Protein AF-0000000087416209 (afdb_homodimer)

Sequence (702 aa):
MPIYSATTLQQFATQLFQAAGVPNVEAEIVAASLVEANLRGHDSHGVMRIRDYVRQLRIGELVPGVELAVRTETAAMLAADAQFGFGQVQARRLIARLMDKAGSLGIASGTLMRCGHIGRLGEWVELAAEAGFAALVAVNDNASLRVVAPPGGTEPQISTNPLAIGVPTSDGPLVLDISTSAVANGKIRLALAEGVPCPDGWLLDGAGEPTNDPQVRRADPPGTIQPLGGTQAGYKGFGLGLMLDILVGGLSGGFCPPQEDVDSCNNVLAIVWQPQQFAGTEHFLAQADQLIASTRNSRRKANVERIRLPGDRGREVRAQRLRDGIPFDDGNWQRLVKTATELNVPLPTTSMPIYSATTLQQFATQLFQAAGVPNVEAEIVAASLVEANLRGHDSHGVMRIRDYVRQLRIGELVPGVELAVRTETAAMLAADAQFGFGQVQARRLIARLMDKAGSLGIASGTLMRCGHIGRLGEWVELAAEAGFAALVAVNDNASLRVVAPPGGTEPQISTNPLAIGVPTSDGPLVLDISTSAVANGKIRLALAEGVPCPDGWLLDGAGEPTNDPQVRRADPPGTIQPLGGTQAGYKGFGLGLMLDILVGGLSGGFCPPQEDVDSCNNVLAIVWQPQQFAGTEHFLAQADQLIASTRNSRRKANVERIRLPGDRGREVRAQRLRDGIPFDDGNWQRLVKTATELNVPLPTTS

pLDDT: mean 96.43, std 4.37, range [53.56, 98.94]

Foldseek 3Di:
DFFAALVLQLVLQLVLCVLLPADNVVSNQQSNQQSLCLLLPNNLLHSLCSLVQSVCSVVVQEDHPDAWAWDDDDLAETFTEQVNYALCVHLQVRLVSNLVSCVVVFKHKYKYDNYADNGFPQVSQQVQQQVLKKKKKKKFFLQPDFFEAAQVDLAGFGAQTKMKIWHHAPVGIFIDIGTLFPDHPSVLVVCVVVQHFADWQFKAASVRHTDRGSCQCVDVVRIHTQGVVGNHPSNRSVVVRVVSQCCQCVVRVGHGPPDPPDRGRMMMMMMMGNCCVPPHSVVRNVVVVVVVVCQFPDDDDPPDPTDDGHSRSSVVSSVVCNVPGRDDDPVSVVSVVVSCVVSVHDDGDRD/DFFAALVLQLVLQLVLCVLLVADNVVSNQQSNQQSLCLLLPNNLQHSLCSLVQSVCSVVVQEDHPDAWAWDDDDLAETFTEQVNYELCVHLQVRLVSNLVSCVVVFKHKYKYDNYADNGFPQVSQQVQQQVLKKKKKKKAFLQPDFFEAAQVDLAGFGAQTKMKIWHHAPVGIFIDIGTLFPDHPSVLVVCVVVQHFADWQFKAASVRHTDRGSCQCVDVVRIHTQGVVGNHPSNRSVVVRVVSQCCQCVVRVGHGPPDPPDRGRMMMMMMMGNCCVPPHSVVRNVVVVVVVVCQFPDDDDPPDPTDDGHSRSSVVSSVVCNVPGRDDDPVSVVSVVVSCVVSVHDDGDRD

Radius of gyration: 25.44 Å; Cα contacts (8 Å, |Δi|>4): 1773; chains: 2; bounding box: 52×81×64 Å

Nearest PDB structures (foldseek):
  3uoe-assembly1_A  TM=9.152E-01  e=2.684E-31  Sinorhizobium meliloti 1021
  1z2i-assembly1_B  TM=9.059E-01  e=1.343E-30  Agrobacterium tumefaciens
  1wtj-assembly1_A  TM=8.878E-01  e=3.805E-29  Pseudomonas syringae pv. tomato
  4fju-assembly1_B  TM=8.865E-01  e=4.530E-28  Escherichia coli str. K-12 substr. DH10B
  3uoe-assembly1_B  TM=8.990E-01  e=8.951E-28  Sinorhizobium meliloti 1021

Structure (mmCIF, N/CA/C/O backbone):
data_AF-0000000087416209-model_v1
#
loop_
_entity.id
_entity.type
_entity.pdbx_description
1 polymer 'Putative oxidoreductase YbiC'
#
loop_
_atom_site.group_PDB
_atom_site.id
_atom_site.type_symbol
_atom_site.label_atom_id
_atom_site.label_alt_id
_atom_site.label_comp_id
_atom_site.label_asym_id
_atom_site.label_entity_id
_atom_site.label_seq_id
_at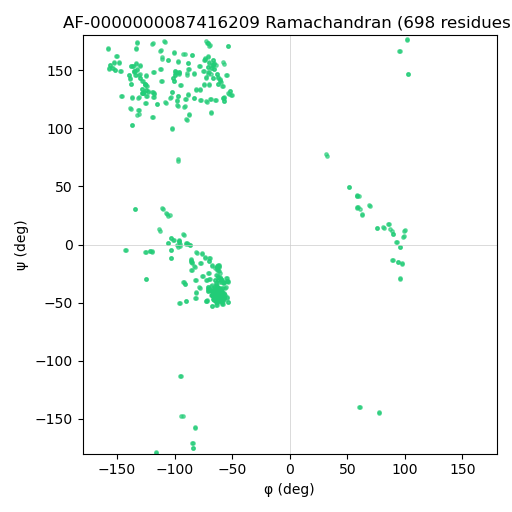om_site.pdbx_PDB_ins_code
_atom_site.Cartn_x
_atom_site.Cartn_y
_atom_site.Cartn_z
_atom_site.occupancy
_atom_site.B_iso_or_equiv
_atom_site.auth_seq_id
_atom_site.auth_comp_id
_atom_site.auth_asym_id
_atom_site.auth_atom_id
_atom_site.pdbx_PDB_model_num
ATOM 1 N N . MET A 1 1 ? 16.172 29.047 20.688 1 78.44 1 MET A N 1
ATOM 2 C CA . MET A 1 1 ? 14.977 28.344 20.234 1 78.44 1 MET A CA 1
ATOM 3 C C . MET A 1 1 ? 13.953 28.219 21.359 1 78.44 1 MET A C 1
ATOM 5 O O . MET A 1 1 ? 14.242 27.625 22.406 1 78.44 1 MET A O 1
ATOM 9 N N . PRO A 1 2 ? 12.852 28.938 21.203 1 88.44 2 PRO A N 1
ATOM 10 C CA . PRO A 1 2 ? 11.875 28.812 22.281 1 88.44 2 PRO A CA 1
ATOM 11 C C . PRO A 1 2 ? 11.32 27.406 22.438 1 88.44 2 PRO A C 1
ATOM 13 O O . PRO A 1 2 ? 11.281 26.641 21.453 1 88.44 2 PRO A O 1
ATOM 16 N N . ILE A 1 3 ? 11.039 27.078 23.641 1 94.5 3 ILE A N 1
ATOM 17 C CA . ILE A 1 3 ? 10.492 25.781 23.984 1 94.5 3 ILE A CA 1
ATOM 18 C C . ILE A 1 3 ? 9.164 25.953 24.719 1 94.5 3 ILE A C 1
ATOM 20 O O . ILE A 1 3 ? 9.062 26.766 25.641 1 94.5 3 ILE A O 1
ATOM 24 N N . TYR A 1 4 ? 8.18 25.25 24.328 1 95.19 4 TYR A N 1
ATOM 25 C CA . TYR A 1 4 ? 6.855 25.375 24.922 1 95.19 4 TYR A CA 1
ATOM 26 C C . TYR A 1 4 ? 6.297 24 25.297 1 95.19 4 TYR A C 1
ATOM 28 O O . TYR A 1 4 ? 6.555 23.016 24.609 1 95.19 4 TYR A O 1
ATOM 36 N N . SER A 1 5 ? 5.547 24 26.375 1 96.44 5 SER A N 1
ATOM 37 C CA . SER A 1 5 ? 4.828 22.781 26.703 1 96.44 5 SER A CA 1
ATOM 38 C C . SER A 1 5 ? 3.697 22.516 25.703 1 96.44 5 SER A C 1
ATOM 40 O O . SER A 1 5 ? 3.197 23.453 25.078 1 96.44 5 SER A O 1
ATOM 42 N N . ALA A 1 6 ? 3.326 21.25 25.609 1 97.44 6 ALA A N 1
ATOM 43 C CA . ALA A 1 6 ? 2.219 20.891 24.734 1 97.44 6 ALA A CA 1
ATOM 44 C C . ALA A 1 6 ? 0.937 21.609 25.125 1 97.44 6 ALA A C 1
ATOM 46 O O . ALA A 1 6 ? 0.19 22.078 24.266 1 97.44 6 ALA A O 1
ATOM 47 N N . THR A 1 7 ? 0.674 21.719 26.391 1 97.31 7 THR A N 1
ATOM 48 C CA . THR A 1 7 ? -0.539 22.344 26.906 1 97.31 7 THR A CA 1
ATOM 49 C C . THR A 1 7 ? -0.569 23.828 26.547 1 97.31 7 THR A C 1
ATOM 51 O O . THR A 1 7 ? -1.586 24.328 26.062 1 97.31 7 THR A O 1
ATOM 54 N N . THR A 1 8 ? 0.567 24.5 26.75 1 96.69 8 THR A N 1
ATOM 55 C CA . THR A 1 8 ? 0.672 25.922 26.422 1 96.69 8 THR A CA 1
ATOM 56 C C . THR A 1 8 ? 0.462 26.156 24.922 1 96.69 8 THR A C 1
ATOM 58 O O . THR A 1 8 ? -0.263 27.078 24.531 1 96.69 8 THR A O 1
ATOM 61 N N . LEU A 1 9 ? 1.07 25.344 24.172 1 96.62 9 LEU A N 1
ATOM 62 C CA . LEU A 1 9 ? 0.984 25.484 22.719 1 96.62 9 LEU A CA 1
ATOM 63 C C . LEU A 1 9 ? -0.437 25.219 22.234 1 96.62 9 LEU A C 1
ATOM 65 O O . LEU A 1 9 ? -0.917 25.891 21.328 1 96.62 9 LEU A O 1
ATOM 69 N N . GLN A 1 10 ? -1.067 24.203 22.766 1 98 10 GLN A N 1
ATOM 70 C CA . GLN A 1 10 ? -2.434 23.875 22.375 1 98 10 GLN A CA 1
ATOM 71 C C . GLN A 1 10 ? -3.387 25.031 22.703 1 98 10 GLN A C 1
ATOM 73 O O . GLN A 1 10 ? -4.27 25.359 21.906 1 98 10 GLN A O 1
ATOM 78 N N . GLN A 1 11 ? -3.221 25.625 23.875 1 97.69 11 GLN A N 1
ATOM 79 C CA . GLN A 1 11 ? -4.039 26.781 24.266 1 97.69 11 GLN A CA 1
ATOM 80 C C . GLN A 1 11 ? -3.816 27.953 23.328 1 97.69 11 GLN A C 1
ATOM 82 O O . GLN A 1 11 ? -4.773 28.594 22.891 1 97.69 11 GLN A O 1
ATOM 87 N N . PHE A 1 12 ? -2.553 28.188 23.125 1 97.56 12 PHE A N 1
ATOM 88 C CA . PHE A 1 12 ? -2.186 29.297 22.234 1 97.56 12 PHE A CA 1
ATOM 89 C C . PHE A 1 12 ? -2.781 29.094 20.844 1 97.56 12 PHE A C 1
ATOM 91 O O . PHE A 1 12 ? -3.414 29.984 20.297 1 97.56 12 PHE A O 1
ATOM 98 N N . ALA A 1 13 ? -2.627 27.875 20.266 1 98.25 13 ALA A N 1
ATOM 99 C CA . ALA A 1 13 ? -3.162 27.547 18.953 1 98.25 13 ALA A CA 1
ATOM 100 C C . ALA A 1 13 ? -4.684 27.656 18.938 1 98.25 13 ALA A C 1
ATOM 102 O O . ALA A 1 13 ? -5.262 28.172 17.969 1 98.25 13 ALA A O 1
ATOM 103 N N . THR A 1 14 ? -5.352 27.172 19.969 1 98.62 14 THR A N 1
ATOM 104 C CA . THR A 1 14 ? -6.801 27.266 20.078 1 98.62 14 THR A CA 1
ATOM 105 C C . THR A 1 14 ? -7.254 28.719 20.031 1 98.62 14 THR A C 1
ATOM 107 O O . THR A 1 14 ? -8.188 29.062 19.297 1 98.62 14 THR A O 1
ATOM 110 N N . GLN A 1 15 ? -6.566 29.578 20.75 1 98.38 15 GLN A N 1
ATOM 111 C CA . GLN A 1 15 ? -6.898 31 20.797 1 98.38 15 GLN A CA 1
ATOM 112 C C . GLN A 1 15 ? -6.723 31.641 19.422 1 98.38 15 GLN A C 1
ATOM 114 O O . GLN A 1 15 ? -7.523 32.5 19.031 1 98.38 15 GLN A O 1
ATOM 119 N N . LEU A 1 16 ? -5.68 31.297 18.766 1 98.44 16 LEU A N 1
ATOM 120 C CA . LEU A 1 16 ? -5.453 31.844 17.438 1 98.44 16 LEU A CA 1
ATOM 121 C C . LEU A 1 16 ? -6.613 31.5 16.5 1 98.44 16 LEU A C 1
ATOM 123 O O . LEU A 1 16 ? -7.121 32.375 15.797 1 98.44 16 LEU A O 1
ATOM 127 N N . PHE A 1 17 ? -7.035 30.234 16.547 1 98.69 17 PHE A N 1
ATOM 128 C CA . PHE A 1 17 ? -8.125 29.797 15.672 1 98.69 17 PHE A CA 1
ATOM 129 C C . PHE A 1 17 ? -9.438 30.469 16.078 1 98.69 17 PHE A C 1
ATOM 131 O O . PHE A 1 17 ? -10.219 30.875 15.211 1 98.69 17 PHE A O 1
ATOM 138 N N . GLN A 1 18 ? -9.695 30.609 17.375 1 98.56 18 GLN A N 1
ATOM 139 C CA . GLN A 1 18 ? -10.891 31.297 17.844 1 98.56 18 GLN A CA 1
ATOM 140 C C . GLN A 1 18 ? -10.898 32.75 17.375 1 98.56 18 GLN A C 1
ATOM 142 O O . GLN A 1 18 ? -11.93 33.25 16.906 1 98.56 18 GLN A O 1
ATOM 147 N N . ALA A 1 19 ? -9.758 33.375 17.5 1 98.31 19 ALA A N 1
ATOM 148 C CA . ALA A 1 19 ? -9.625 34.781 17.078 1 98.31 19 ALA A CA 1
ATOM 149 C C . ALA A 1 19 ? -9.836 34.906 15.562 1 98.31 19 ALA A C 1
ATOM 151 O O . ALA A 1 19 ? -10.266 35.938 15.078 1 98.31 19 ALA A O 1
ATOM 152 N N . ALA A 1 20 ? -9.562 33.844 14.867 1 98.19 20 ALA A N 1
ATOM 153 C CA . ALA A 1 20 ? -9.727 33.844 13.422 1 98.19 20 ALA A CA 1
ATOM 154 C C . ALA A 1 20 ? -11.156 33.469 13.031 1 98.19 20 ALA A C 1
ATOM 156 O O . ALA A 1 20 ? -11.469 33.344 11.844 1 98.19 20 ALA A O 1
ATOM 157 N N . GLY A 1 21 ? -12.039 33.188 13.992 1 97.69 21 GLY A N 1
ATOM 158 C CA . GLY A 1 21 ? -13.453 32.969 13.719 1 97.69 21 GLY A CA 1
ATOM 159 C C . GLY A 1 21 ? -13.828 31.5 13.68 1 97.69 21 GLY A C 1
ATOM 160 O O . GLY A 1 21 ? -14.938 31.156 13.281 1 97.69 21 GLY A O 1
ATOM 161 N N . VAL A 1 22 ? -12.961 30.656 14.117 1 98.69 22 VAL A N 1
ATOM 162 C CA . VAL A 1 22 ? -13.227 29.219 14.141 1 98.69 22 VAL A CA 1
ATOM 163 C C . VAL A 1 22 ? -14.047 28.875 15.383 1 98.69 22 VAL A C 1
ATOM 165 O O . VAL A 1 22 ? -13.734 29.328 16.484 1 98.69 22 VAL A O 1
ATOM 168 N N . PRO A 1 23 ? -15.117 28.062 15.195 1 98.56 23 PRO A N 1
ATOM 169 C CA . PRO A 1 23 ? -15.891 27.625 16.359 1 98.56 23 PRO A CA 1
ATOM 170 C C . PRO A 1 23 ? -15.031 26.938 17.422 1 98.56 23 PRO A C 1
ATOM 172 O O . PRO A 1 23 ? -14.109 26.188 17.078 1 98.56 23 PRO A O 1
ATOM 175 N N . ASN A 1 24 ? -15.336 27.094 18.656 1 98.31 24 ASN A N 1
ATOM 176 C CA . ASN A 1 24 ? -14.523 26.672 19.797 1 98.31 24 ASN A CA 1
ATOM 177 C C . ASN A 1 24 ? -14.164 25.188 19.703 1 98.31 24 ASN A C 1
ATOM 179 O O . ASN A 1 24 ? -13 24.828 19.844 1 98.31 24 ASN A O 1
ATOM 183 N N . VAL A 1 25 ? -15.133 24.344 19.469 1 98.06 25 VAL A N 1
ATOM 184 C CA . VAL A 1 25 ? -14.922 22.906 19.453 1 98.06 25 VAL A CA 1
ATOM 185 C C . VAL A 1 25 ? -13.938 22.547 18.344 1 98.06 25 VAL A C 1
ATOM 187 O O . VAL A 1 25 ? -13.016 21.75 18.547 1 98.06 25 VAL A O 1
ATOM 190 N N . GLU A 1 26 ? -14.141 23.125 17.156 1 98.62 26 GLU A N 1
ATOM 191 C CA . GLU A 1 26 ? -13.242 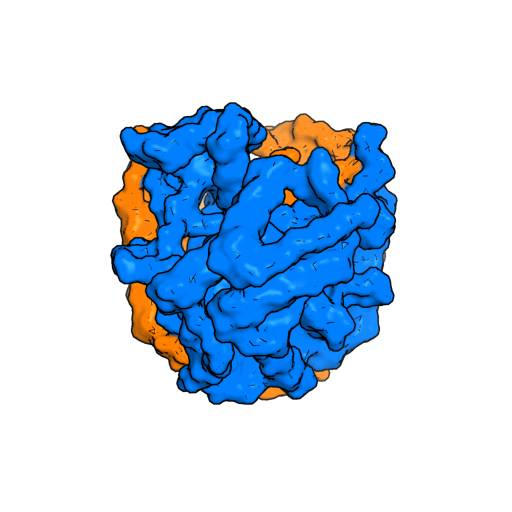22.859 16.031 1 98.62 26 GLU A CA 1
ATOM 192 C C . GLU A 1 26 ? -11.844 23.406 16.312 1 98.62 26 GLU A C 1
ATOM 194 O O . GLU A 1 26 ? -10.852 22.75 15.969 1 98.62 26 GLU A O 1
ATOM 199 N N . ALA A 1 27 ? -11.797 24.578 16.906 1 98.75 27 ALA A N 1
ATOM 200 C CA . ALA A 1 27 ? -10.508 25.188 17.234 1 98.75 27 ALA A CA 1
ATOM 201 C C . ALA A 1 27 ? -9.688 24.25 18.125 1 98.75 27 ALA A C 1
ATOM 203 O O . ALA A 1 27 ? -8.484 24.094 17.922 1 98.75 27 ALA A O 1
ATOM 204 N N . GLU A 1 28 ? -10.344 23.656 19.078 1 98.69 28 GLU A N 1
ATOM 205 C CA . GLU A 1 28 ? -9.68 22.75 20 1 98.69 28 GLU A CA 1
ATOM 206 C C . GLU A 1 28 ? -9.195 21.5 19.281 1 98.69 28 GLU A C 1
ATOM 208 O O . GLU A 1 28 ? -8.086 21.016 19.516 1 98.69 28 GLU A O 1
ATOM 213 N N . ILE A 1 29 ? -10.023 20.938 18.406 1 98.69 29 ILE A N 1
ATOM 214 C CA . ILE A 1 29 ? -9.695 19.719 17.672 1 98.69 29 ILE A CA 1
ATOM 215 C C . ILE A 1 29 ? -8.484 19.953 16.781 1 98.69 29 ILE A C 1
ATOM 217 O O . ILE A 1 29 ? -7.531 19.172 16.797 1 98.69 29 ILE A O 1
ATOM 221 N N . VAL A 1 30 ? -8.508 21.047 16.047 1 98.81 30 VAL A N 1
ATOM 222 C CA . VAL A 1 30 ? -7.441 21.344 15.102 1 98.81 30 VAL A CA 1
ATOM 223 C C . VAL A 1 30 ? -6.148 21.641 15.859 1 98.81 30 VAL A C 1
ATOM 225 O O . VAL A 1 30 ? -5.078 21.141 15.492 1 98.81 30 VAL A O 1
ATOM 228 N N . ALA A 1 31 ? -6.258 22.422 16.938 1 98.75 31 ALA A N 1
ATOM 229 C CA . ALA A 1 31 ? -5.09 22.734 17.75 1 98.75 31 ALA A CA 1
ATOM 230 C C . ALA A 1 31 ? -4.445 21.469 18.312 1 98.75 31 ALA A C 1
ATOM 232 O O . ALA A 1 31 ? -3.223 21.312 18.266 1 98.75 31 ALA A O 1
ATOM 233 N N . ALA A 1 32 ? -5.262 20.609 18.875 1 98.69 32 ALA A N 1
ATOM 234 C CA . ALA A 1 32 ? -4.758 19.359 19.438 1 98.69 32 ALA A CA 1
ATOM 235 C C . ALA A 1 32 ? -4.043 18.531 18.391 1 98.69 32 ALA A C 1
ATOM 237 O O . ALA A 1 32 ? -2.994 17.938 18.656 1 98.69 32 ALA A O 1
ATOM 238 N N . SER A 1 33 ? -4.613 18.453 17.203 1 98.69 33 SER A N 1
ATOM 239 C CA . SER A 1 33 ? -4.023 17.688 16.109 1 98.69 33 SER A CA 1
ATOM 240 C C . SER A 1 33 ? -2.666 18.25 15.703 1 98.69 33 SER A C 1
ATOM 242 O O . SER A 1 33 ? -1.704 17.5 15.523 1 98.69 33 SER A O 1
ATOM 244 N N . LEU A 1 34 ? -2.57 19.547 15.547 1 98.25 34 LEU A N 1
ATOM 245 C CA . LEU A 1 34 ? -1.327 20.188 15.141 1 98.25 34 LEU A CA 1
ATOM 246 C C . LEU A 1 34 ? -0.246 20 16.203 1 98.25 34 LEU A C 1
ATOM 248 O O . LEU A 1 34 ? 0.901 19.688 15.875 1 98.25 34 LEU A O 1
ATOM 252 N N . VAL A 1 35 ? -0.607 20.172 17.453 1 98.25 35 VAL A N 1
ATOM 253 C CA . VAL A 1 35 ? 0.358 20.016 18.531 1 98.25 35 VAL A CA 1
ATOM 254 C C . VAL A 1 35 ? 0.817 18.562 18.625 1 98.25 35 VAL A C 1
ATOM 256 O O . VAL A 1 35 ? 1.992 18.297 18.875 1 98.25 35 VAL A O 1
ATOM 259 N N . GLU A 1 36 ? -0.084 17.641 18.422 1 98.25 36 GLU A N 1
ATOM 260 C CA . GLU A 1 36 ? 0.291 16.234 18.422 1 98.25 36 GLU A CA 1
ATOM 261 C C . GLU A 1 36 ? 1.31 15.93 17.312 1 98.25 36 GLU A C 1
ATOM 263 O O . GLU A 1 36 ? 2.227 15.133 17.516 1 98.25 36 GLU A O 1
ATOM 268 N N . ALA A 1 37 ? 1.122 16.547 16.156 1 96.88 37 ALA A N 1
ATOM 269 C CA . ALA A 1 37 ? 2.113 16.391 15.094 1 96.88 37 ALA A CA 1
ATOM 270 C C . ALA A 1 37 ? 3.488 16.859 15.562 1 96.88 37 ALA A C 1
ATOM 272 O O . ALA A 1 37 ? 4.496 16.188 15.32 1 96.88 37 ALA A O 1
ATOM 273 N N . ASN A 1 38 ? 3.545 18.016 16.266 1 96.25 38 ASN A N 1
ATOM 274 C CA . ASN A 1 38 ? 4.805 18.484 16.828 1 96.25 38 ASN A CA 1
ATOM 275 C C . ASN A 1 38 ? 5.359 17.516 17.859 1 96.25 38 ASN A C 1
ATOM 277 O O . ASN A 1 38 ? 6.562 17.234 17.875 1 96.25 38 ASN A O 1
ATOM 281 N N . LEU A 1 39 ? 4.469 17.031 18.719 1 97.75 39 LEU A N 1
ATOM 282 C CA . LEU A 1 39 ? 4.887 16.109 19.766 1 97.75 39 LEU A CA 1
ATOM 283 C C . LEU A 1 39 ? 5.531 14.859 19.156 1 97.75 39 LEU A C 1
ATOM 285 O O . LEU A 1 39 ? 6.445 14.281 19.75 1 97.75 39 LEU A O 1
ATOM 289 N N . ARG A 1 40 ? 5.09 14.5 17.984 1 96.69 40 ARG A N 1
ATOM 290 C CA . ARG A 1 40 ? 5.566 13.266 17.375 1 96.69 40 ARG A CA 1
ATOM 291 C C . ARG A 1 40 ? 6.715 13.539 16.406 1 96.69 40 ARG A C 1
ATOM 293 O O . ARG A 1 40 ? 7.168 12.633 15.695 1 96.69 40 ARG A O 1
ATOM 300 N N . GLY A 1 41 ? 7.129 14.711 16.312 1 93.62 41 GLY A N 1
ATOM 301 C CA . GLY A 1 41 ? 8.305 15.062 15.523 1 93.62 41 GLY A CA 1
ATOM 302 C C . GLY A 1 41 ? 7.98 15.391 14.078 1 93.62 41 GLY A C 1
ATOM 303 O O . GLY A 1 41 ? 8.875 15.461 13.242 1 93.62 41 GLY A O 1
ATOM 304 N N . HIS A 1 42 ? 6.75 15.5 13.758 1 93.38 42 HIS A N 1
ATOM 305 C CA . HIS A 1 42 ? 6.332 15.898 12.422 1 93.38 42 HIS A CA 1
ATOM 306 C C . HIS A 1 42 ? 6.02 17.391 12.367 1 93.38 42 HIS A C 1
ATOM 308 O O . HIS A 1 42 ? 4.887 17.781 12.078 1 93.38 42 HIS A O 1
ATOM 314 N N . ASP A 1 43 ? 7.016 18.141 12.43 1 90.31 43 ASP A N 1
ATOM 315 C CA . ASP A 1 43 ? 6.879 19.578 12.617 1 90.31 43 ASP A CA 1
ATOM 316 C C . ASP A 1 43 ? 6.273 20.25 11.383 1 90.31 43 ASP A C 1
ATOM 318 O O . ASP A 1 43 ? 5.566 21.25 11.5 1 90.31 43 ASP A O 1
ATOM 322 N N . SER A 1 44 ? 6.523 19.656 10.18 1 86.88 44 SER A N 1
ATOM 323 C CA . SER A 1 44 ? 5.965 20.203 8.953 1 86.88 44 SER A CA 1
ATOM 324 C C . SER A 1 44 ? 4.441 20.172 8.969 1 86.88 44 SER A C 1
ATOM 326 O O . SER A 1 44 ? 3.789 20.906 8.227 1 86.88 44 SER A O 1
ATOM 328 N N . HIS A 1 45 ? 3.857 19.359 9.867 1 92.94 45 HIS A N 1
ATOM 329 C CA . HIS A 1 45 ? 2.41 19.219 10 1 92.94 45 HIS A CA 1
ATOM 330 C C . HIS A 1 45 ? 1.923 19.781 11.328 1 92.94 45 HIS A C 1
ATOM 332 O O . HIS A 1 45 ? 0.77 19.562 11.711 1 92.94 45 HIS A O 1
ATOM 338 N N . GLY A 1 46 ? 2.758 20.484 12 1 94.25 46 GLY A N 1
ATOM 339 C CA . GLY A 1 46 ? 2.434 21 13.32 1 94.25 46 GLY A CA 1
ATOM 340 C C . GLY A 1 46 ? 1.856 22.406 13.289 1 94.25 46 GLY A C 1
ATOM 341 O O . GLY A 1 46 ? 1.142 22.766 12.352 1 94.25 46 GLY A O 1
ATOM 342 N N . VAL A 1 47 ? 2.121 23.219 14.32 1 95.19 47 VAL A N 1
ATOM 343 C CA . VAL A 1 47 ? 1.474 24.5 14.547 1 95.19 47 VAL A CA 1
ATOM 344 C C . VAL A 1 47 ? 1.941 25.5 13.5 1 95.19 47 VAL A C 1
ATOM 346 O O . VAL A 1 47 ? 1.319 26.562 13.312 1 95.19 47 VAL A O 1
ATOM 349 N N . MET A 1 48 ? 3.021 25.172 12.789 1 90.81 48 MET A N 1
ATOM 350 C CA . MET A 1 48 ? 3.479 26.078 11.734 1 90.81 48 MET A CA 1
ATOM 351 C C . MET A 1 48 ? 2.432 26.203 10.633 1 90.81 48 MET A C 1
ATOM 353 O O . MET A 1 48 ? 2.455 27.141 9.852 1 90.81 48 MET A O 1
ATOM 357 N N . ARG A 1 49 ? 1.526 25.266 10.57 1 93.81 49 ARG A N 1
ATOM 358 C CA . ARG A 1 49 ? 0.472 25.281 9.562 1 93.81 49 ARG A CA 1
ATOM 359 C C . ARG A 1 49 ? -0.569 26.344 9.875 1 93.81 49 ARG A C 1
ATOM 361 O O . ARG A 1 49 ? -1.373 26.719 9.016 1 93.81 49 ARG A O 1
ATOM 368 N N . ILE A 1 50 ? -0.568 26.953 11.047 1 97.06 50 ILE A N 1
ATOM 369 C CA . ILE A 1 50 ? -1.606 27.875 11.5 1 97.06 50 ILE A CA 1
ATOM 370 C C . ILE A 1 50 ? -1.638 29.094 10.594 1 97.06 50 ILE A C 1
ATOM 372 O O . ILE A 1 50 ? -2.713 29.578 10.219 1 97.06 50 ILE A O 1
ATOM 376 N N . ARG A 1 51 ? -0.497 29.578 10.242 1 95.31 51 ARG A N 1
ATOM 377 C CA . ARG A 1 51 ? -0.455 30.75 9.383 1 95.31 51 ARG A CA 1
ATOM 378 C C . ARG A 1 51 ? -1.181 30.5 8.07 1 95.31 51 ARG A C 1
ATOM 380 O O . ARG A 1 51 ? -1.987 31.328 7.629 1 95.31 51 ARG A O 1
ATOM 387 N N . ASP A 1 52 ? -0.872 29.344 7.492 1 94.69 52 ASP A N 1
ATOM 388 C CA . ASP A 1 52 ? -1.506 29 6.227 1 94.69 52 ASP A CA 1
ATOM 389 C C . ASP A 1 52 ? -3.01 28.797 6.402 1 94.69 52 ASP A C 1
ATOM 391 O O . ASP A 1 52 ? -3.799 29.203 5.551 1 94.69 52 ASP A O 1
ATOM 395 N N . TYR A 1 53 ? -3.395 28.172 7.488 1 97.69 53 TYR A N 1
ATOM 396 C CA . TYR A 1 53 ? -4.809 27.938 7.742 1 97.69 53 TYR A CA 1
ATOM 397 C C . TYR A 1 53 ? -5.551 29.25 7.941 1 97.69 53 TYR A C 1
ATOM 399 O O . TYR A 1 53 ? -6.648 29.438 7.406 1 97.69 53 TYR A O 1
ATOM 407 N N . VAL A 1 54 ? -4.973 30.156 8.664 1 97.81 54 VAL A N 1
ATOM 408 C CA . VAL A 1 54 ? -5.594 31.453 8.922 1 97.81 54 VAL A CA 1
ATOM 409 C C . VAL A 1 54 ? -5.738 32.219 7.613 1 97.81 54 VAL A C 1
ATOM 411 O O . VAL A 1 54 ? -6.77 32.844 7.359 1 97.81 54 VAL A O 1
ATOM 414 N N . ARG A 1 55 ? -4.68 32.188 6.812 1 96.69 55 ARG A N 1
ATOM 415 C CA . ARG A 1 55 ? -4.766 32.812 5.496 1 96.69 55 ARG A CA 1
ATOM 416 C C . ARG A 1 55 ? -5.91 32.219 4.684 1 96.69 55 ARG A C 1
ATOM 418 O O . ARG A 1 55 ? -6.695 32.969 4.078 1 96.69 55 ARG A O 1
ATOM 425 N N . GLN A 1 56 ? -6.004 30.922 4.645 1 97.62 56 GLN A N 1
ATOM 426 C CA . GLN A 1 56 ? -7.039 30.219 3.889 1 97.62 56 GLN A CA 1
ATOM 427 C C . GLN A 1 56 ? -8.43 30.578 4.41 1 97.62 56 GLN A C 1
ATOM 429 O O . GLN A 1 56 ? -9.383 30.688 3.635 1 97.62 56 GLN A O 1
ATOM 434 N N . LEU A 1 57 ? -8.586 30.719 5.715 1 97.88 57 LEU A N 1
ATOM 435 C CA . LEU A 1 57 ? -9.844 31.156 6.316 1 97.88 57 LEU A CA 1
ATOM 436 C C . LEU A 1 57 ? -10.242 32.531 5.809 1 97.88 57 LEU A C 1
ATOM 438 O O . LEU A 1 57 ? -11.398 32.75 5.43 1 97.88 57 LEU A O 1
ATOM 442 N N . ARG A 1 58 ? -9.273 33.406 5.715 1 96.31 58 ARG A N 1
ATOM 443 C CA . ARG A 1 58 ? -9.516 34.781 5.352 1 96.31 58 ARG A CA 1
ATOM 444 C C . ARG A 1 58 ? -9.984 34.906 3.902 1 96.31 58 ARG A C 1
ATOM 446 O O . ARG A 1 58 ? -10.828 35.719 3.58 1 96.31 58 ARG A O 1
ATOM 453 N N . ILE A 1 59 ? -9.438 34.031 3.08 1 95.94 59 ILE A N 1
ATOM 454 C CA . ILE A 1 59 ? -9.742 34.188 1.661 1 95.94 59 ILE A CA 1
ATOM 455 C C . ILE A 1 59 ? -10.812 33.156 1.263 1 95.94 59 ILE A C 1
ATOM 457 O O . ILE A 1 59 ? -11.102 33 0.075 1 95.94 59 ILE A O 1
ATOM 461 N N . GLY A 1 60 ? -11.312 32.406 2.193 1 95.56 60 GLY A N 1
ATOM 462 C CA . GLY A 1 60 ? -12.469 31.547 1.978 1 95.56 60 GLY A CA 1
ATOM 463 C C . GLY A 1 60 ? -12.117 30.188 1.434 1 95.56 60 GLY A C 1
ATOM 464 O O . GLY A 1 60 ? -13 29.422 1.04 1 95.56 60 GLY A O 1
ATOM 465 N N . GLU A 1 61 ? -10.859 29.75 1.438 1 96.56 61 GLU A N 1
ATOM 466 C CA . GLU A 1 61 ? -10.398 28.453 0.958 1 96.56 61 GLU A CA 1
ATOM 467 C C . GLU A 1 61 ? -10.578 27.375 2.023 1 96.56 61 GLU A C 1
ATOM 469 O O . GLU A 1 61 ? -10.523 26.188 1.72 1 96.56 61 GLU A O 1
ATOM 474 N N . LEU A 1 62 ? -10.719 27.797 3.188 1 98.19 62 LEU A N 1
ATOM 475 C CA . LEU A 1 62 ? -11.047 26.969 4.34 1 98.19 62 LEU A CA 1
ATOM 476 C C . LEU A 1 62 ? -12.289 27.484 5.051 1 98.19 62 LEU A C 1
ATOM 478 O O . LEU A 1 62 ? -12.375 28.672 5.379 1 98.19 62 LEU A O 1
ATOM 482 N N . VAL A 1 63 ? -13.266 26.594 5.27 1 98.5 63 VAL A N 1
ATOM 483 C CA . VAL A 1 63 ? -14.555 27.016 5.801 1 98.5 63 VAL A CA 1
ATOM 484 C C . VAL A 1 63 ? -14.812 26.328 7.141 1 98.5 63 VAL A C 1
ATOM 486 O O . VAL A 1 63 ? -15.094 25.125 7.188 1 98.5 63 VAL A O 1
ATOM 489 N N . PRO A 1 64 ? -14.766 27.078 8.242 1 98.25 64 PRO A N 1
ATOM 490 C CA . PRO A 1 64 ? -15.008 26.469 9.555 1 98.25 64 PRO A CA 1
ATOM 491 C C . PRO A 1 64 ? -16.484 26.234 9.836 1 98.25 64 PRO A C 1
ATOM 493 O O . PRO A 1 64 ? -17.344 26.891 9.242 1 98.25 64 PRO A O 1
ATOM 496 N N . GLY A 1 65 ? -16.797 25.281 10.648 1 97.94 65 GLY A N 1
ATOM 497 C CA . GLY A 1 65 ? -18.141 25.078 11.164 1 97.94 65 GLY A CA 1
ATOM 498 C C . GLY A 1 65 ? -19.031 24.328 10.203 1 97.94 65 GLY A C 1
ATOM 499 O O . GLY A 1 65 ? -20.266 24.328 10.359 1 97.94 65 GLY A O 1
ATOM 500 N N . VAL A 1 66 ? -18.5 23.719 9.211 1 98.31 66 VAL A N 1
ATOM 501 C CA . VAL A 1 66 ? -19.328 23.016 8.242 1 98.31 66 VAL A CA 1
ATOM 502 C C . VAL A 1 66 ? -19.406 21.531 8.602 1 98.31 66 VAL A C 1
ATOM 504 O O . VAL A 1 66 ? -18.438 20.953 9.117 1 98.31 66 VAL A O 1
ATOM 507 N N . GLU A 1 67 ? -20.484 20.891 8.328 1 97.62 67 GLU A N 1
ATOM 508 C CA . GLU A 1 67 ? -20.688 19.469 8.531 1 97.62 67 GLU A CA 1
ATOM 509 C C . GLU A 1 67 ? -20.344 18.672 7.281 1 97.62 67 GLU A C 1
ATOM 511 O O . GLU A 1 67 ? -20.203 19.25 6.195 1 97.62 67 GLU A O 1
ATOM 516 N N . LEU A 1 68 ? -20.172 17.375 7.457 1 98 68 LEU A N 1
ATOM 517 C CA . LEU A 1 68 ? -20.062 16.516 6.281 1 98 68 LEU A CA 1
ATOM 518 C C . LEU A 1 68 ? -21.359 16.516 5.477 1 98 68 LEU A C 1
ATOM 520 O O . LEU A 1 68 ? -22.438 16.297 6.027 1 98 68 LEU A O 1
ATOM 524 N N . ALA A 1 69 ? -21.25 16.844 4.258 1 98.75 69 ALA A N 1
ATOM 525 C CA . ALA A 1 69 ? -22.406 16.688 3.367 1 98.75 69 ALA A CA 1
ATOM 526 C C . ALA A 1 69 ? -22.391 15.297 2.725 1 98.75 69 ALA A C 1
ATOM 528 O O . ALA A 1 69 ? -21.625 15.039 1.8 1 98.75 69 ALA A O 1
ATOM 529 N N . VAL A 1 70 ? -23.297 14.461 3.168 1 98.62 70 VAL A N 1
ATOM 530 C CA . VAL A 1 70 ? -23.344 13.07 2.715 1 98.62 70 VAL A CA 1
ATOM 531 C C . VAL A 1 70 ? -23.859 13.016 1.277 1 98.62 70 VAL A C 1
ATOM 533 O O . VAL A 1 70 ? -24.922 13.547 0.972 1 98.62 70 VAL A O 1
ATOM 536 N N . ARG A 1 71 ? -23.141 12.469 0.431 1 98.19 71 ARG A N 1
ATOM 537 C CA . ARG A 1 71 ? -23.531 12.297 -0.964 1 98.19 71 ARG A CA 1
ATOM 538 C C . ARG A 1 71 ? -24.141 10.922 -1.203 1 98.19 71 ARG A C 1
ATOM 540 O O . ARG A 1 71 ? -25.156 10.789 -1.869 1 98.19 71 ARG A O 1
ATOM 547 N N . THR A 1 72 ? -23.438 9.875 -0.748 1 97.75 72 THR A N 1
ATOM 548 C CA . THR A 1 72 ? -23.891 8.492 -0.8 1 97.75 72 THR A CA 1
ATOM 549 C C . THR A 1 72 ? -23.562 7.762 0.5 1 97.75 72 THR A C 1
ATOM 551 O O . THR A 1 72 ? -22.484 7.957 1.067 1 97.75 72 THR A O 1
ATOM 554 N N . GLU A 1 73 ? -24.516 6.969 0.954 1 98.19 73 GLU A N 1
ATOM 555 C CA . GLU A 1 73 ? -24.281 6.191 2.168 1 98.19 73 GLU A CA 1
ATOM 556 C C . GLU A 1 73 ? -24.984 4.844 2.107 1 98.19 73 GLU A C 1
ATOM 558 O O . GLU A 1 73 ? -26.125 4.758 1.642 1 98.19 73 GLU A O 1
ATOM 563 N N . THR A 1 74 ? -24.297 3.791 2.34 1 98.19 74 THR A N 1
ATOM 564 C CA . THR A 1 74 ? -24.859 2.471 2.611 1 98.19 74 THR A CA 1
ATOM 565 C C . THR A 1 74 ? -24.5 2.008 4.02 1 98.19 74 THR A C 1
ATOM 567 O O . THR A 1 74 ? -23.875 2.752 4.781 1 98.19 74 THR A O 1
ATOM 570 N N . ALA A 1 75 ? -24.922 0.822 4.379 1 98.44 75 ALA A N 1
ATOM 571 C CA . ALA A 1 75 ? -24.562 0.287 5.688 1 98.44 75 ALA A CA 1
ATOM 572 C C . ALA A 1 75 ? -23.047 0.134 5.816 1 98.44 75 ALA A C 1
ATOM 574 O O . ALA A 1 75 ? -22.5 0.197 6.922 1 98.44 75 ALA A O 1
ATOM 575 N N . ALA A 1 76 ? -22.297 0.115 4.664 1 98.62 76 ALA A N 1
ATOM 576 C CA . ALA A 1 76 ? -20.875 -0.224 4.734 1 98.62 76 ALA A CA 1
ATOM 577 C C . ALA A 1 76 ? -20.016 0.921 4.215 1 98.62 76 ALA A C 1
ATOM 579 O O . ALA A 1 76 ? -18.781 0.876 4.316 1 98.62 76 ALA A O 1
ATOM 580 N N . MET A 1 77 ? -20.656 1.999 3.658 1 98.31 77 MET A N 1
ATOM 581 C CA . MET A 1 77 ? -19.781 3.018 3.096 1 98.31 77 MET A CA 1
ATOM 582 C C . MET A 1 77 ? -20.391 4.406 3.217 1 98.31 77 MET A C 1
ATOM 584 O O . MET A 1 77 ? -21.609 4.531 3.434 1 98.31 77 MET A O 1
ATOM 588 N N . LEU A 1 78 ? -19.547 5.402 3.191 1 98.62 78 LEU A N 1
ATOM 589 C CA . LEU A 1 78 ? -19.922 6.812 3.242 1 98.62 78 LEU A CA 1
ATOM 590 C C . LEU A 1 78 ? -19.078 7.633 2.271 1 98.62 78 LEU A C 1
ATOM 592 O O . LEU A 1 78 ? -17.844 7.641 2.365 1 98.62 78 LEU A O 1
ATOM 596 N N . ALA A 1 79 ? -19.688 8.234 1.311 1 98.75 79 ALA A N 1
ATOM 597 C CA . ALA A 1 79 ? -19.047 9.266 0.489 1 98.75 79 ALA A CA 1
ATOM 598 C C . ALA A 1 79 ? -19.609 10.648 0.82 1 98.75 79 ALA A C 1
ATOM 600 O O . ALA A 1 79 ? -20.812 10.875 0.747 1 98.75 79 ALA A O 1
ATOM 601 N N . ALA A 1 80 ? -18.703 11.547 1.215 1 98.88 80 ALA A N 1
ATOM 602 C CA . ALA A 1 80 ? -19.203 12.836 1.689 1 98.88 80 ALA A CA 1
ATOM 603 C C . ALA A 1 80 ? -18.375 13.984 1.126 1 98.88 80 ALA A C 1
ATOM 605 O O . ALA A 1 80 ? -17.234 13.781 0.689 1 98.88 80 ALA A O 1
ATOM 606 N N . ASP A 1 81 ? -18.969 15.102 1.022 1 98.88 81 ASP A N 1
ATOM 607 C CA . ASP A 1 81 ? -18.328 16.391 0.744 1 98.88 81 ASP A CA 1
ATOM 608 C C . ASP A 1 81 ? -17.953 17.109 2.037 1 98.88 81 ASP A C 1
ATOM 610 O O . ASP A 1 81 ? -18.828 17.422 2.855 1 98.88 81 ASP A O 1
ATOM 614 N N . ALA A 1 82 ? -16.656 17.328 2.17 1 98.88 82 ALA A N 1
ATOM 615 C CA . ALA A 1 82 ? -16.172 17.938 3.404 1 98.88 82 ALA A CA 1
ATOM 616 C C . ALA A 1 82 ? -16.359 19.453 3.383 1 98.88 82 ALA A C 1
ATOM 618 O O . ALA A 1 82 ? -16.094 20.141 4.379 1 98.88 82 ALA A O 1
ATOM 619 N N . GLN A 1 83 ? -16.766 19.984 2.268 1 98.56 83 GLN A N 1
ATOM 620 C CA . GLN A 1 83 ? -17.172 21.375 2.094 1 98.56 83 GLN A CA 1
ATOM 621 C C . GLN A 1 83 ? -16.047 22.344 2.479 1 98.56 83 GLN A C 1
ATOM 623 O O . GLN A 1 83 ? -16.297 23.375 3.094 1 98.56 83 GLN A O 1
ATOM 628 N N . PHE A 1 84 ? -14.859 21.875 2.248 1 98.5 84 PHE A N 1
ATOM 629 C CA . PHE A 1 84 ? -13.648 22.656 2.502 1 98.5 84 PHE A CA 1
ATOM 630 C C . PHE A 1 84 ? -13.516 22.984 3.986 1 98.5 84 PHE A C 1
ATOM 632 O O . PHE A 1 84 ? -12.906 23.984 4.355 1 98.5 84 PHE A O 1
ATOM 639 N N . GLY A 1 85 ? -14.109 22.141 4.82 1 98.69 85 GLY A N 1
ATOM 640 C CA . GLY A 1 85 ? -13.914 22.266 6.258 1 98.69 85 GLY A CA 1
ATOM 641 C C . GLY A 1 85 ? -12.508 21.891 6.703 1 98.69 85 GLY A C 1
ATOM 642 O O . GLY A 1 85 ? -11.703 21.422 5.902 1 98.69 85 GLY A O 1
ATOM 643 N N . PHE A 1 86 ? -12.203 22.156 7.98 1 98.69 86 PHE A N 1
ATOM 644 C CA . PHE A 1 86 ? -10.93 21.734 8.547 1 98.69 86 PHE A CA 1
ATOM 645 C C . PHE A 1 86 ? -10.758 20.219 8.398 1 98.69 86 PHE A C 1
ATOM 647 O O . PHE A 1 86 ? -11.578 19.438 8.891 1 98.69 86 PHE A O 1
ATOM 654 N N . GLY A 1 87 ? -9.641 19.844 7.738 1 98.69 87 GLY A N 1
ATOM 655 C CA . GLY A 1 87 ? -9.406 18.438 7.473 1 98.69 87 GLY A CA 1
ATOM 656 C C . GLY A 1 87 ? -9.359 17.594 8.734 1 98.69 87 GLY A C 1
ATOM 657 O O . GLY A 1 87 ? -9.844 16.453 8.742 1 98.69 87 GLY A O 1
ATOM 658 N N . GLN A 1 88 ? -8.789 18.141 9.773 1 98.69 88 GLN A N 1
ATOM 659 C CA . GLN A 1 88 ? -8.672 17.406 11.031 1 98.69 88 GLN A CA 1
ATOM 660 C C . GLN A 1 88 ? -10.039 17.078 11.617 1 98.69 88 GLN A C 1
ATOM 662 O O . GLN A 1 88 ? -10.242 16 12.18 1 98.69 88 GLN A O 1
ATOM 667 N N . VAL A 1 89 ? -10.953 17.969 11.484 1 98.75 89 VAL A N 1
ATOM 668 C CA . VAL A 1 89 ? -12.312 17.797 11.992 1 98.75 89 VAL A CA 1
ATOM 669 C C . VAL A 1 89 ? -13.062 16.797 11.125 1 98.75 89 VAL A C 1
ATOM 671 O O . VAL A 1 89 ? -13.664 15.844 11.641 1 98.75 89 VAL A O 1
ATOM 674 N N . GLN A 1 90 ? -12.984 17 9.852 1 98.88 90 GLN A N 1
ATOM 675 C CA . GLN A 1 90 ? -13.742 16.188 8.906 1 98.88 90 GLN A CA 1
ATOM 676 C C . GLN A 1 90 ? -13.242 14.742 8.883 1 98.88 90 GLN A C 1
ATOM 678 O O . GLN A 1 90 ? -14.031 13.805 8.805 1 98.88 90 GLN A O 1
ATOM 683 N N . ALA A 1 91 ? -11.922 14.547 8.945 1 98.88 91 ALA A N 1
ATOM 684 C CA . ALA A 1 91 ? -11.344 13.203 8.969 1 98.88 91 ALA A CA 1
ATOM 685 C C . ALA A 1 91 ? -11.758 12.453 10.234 1 98.88 91 ALA A C 1
ATOM 687 O O . ALA A 1 91 ? -12.039 11.258 10.188 1 98.88 91 ALA A O 1
ATOM 688 N N . ARG A 1 92 ? -11.766 13.148 11.344 1 98.62 92 ARG A N 1
ATOM 689 C CA . ARG A 1 92 ? -12.227 12.539 12.586 1 98.62 92 ARG A CA 1
ATOM 690 C C . ARG A 1 92 ? -13.672 12.07 12.469 1 98.62 92 ARG A C 1
ATOM 692 O O . ARG A 1 92 ? -14.008 10.977 12.914 1 98.62 92 ARG A O 1
ATOM 699 N N . ARG A 1 93 ? -14.516 12.914 11.906 1 98.69 93 ARG A N 1
ATOM 700 C CA . ARG A 1 93 ? -15.914 12.562 11.695 1 98.69 93 ARG A CA 1
ATOM 701 C C . ARG A 1 93 ? -16.047 11.328 10.805 1 98.69 93 ARG A C 1
ATOM 703 O O . ARG A 1 93 ? -16.828 10.422 11.094 1 98.69 93 ARG A O 1
ATOM 710 N N . LEU A 1 94 ? -15.234 11.281 9.766 1 98.88 94 LEU A N 1
ATOM 711 C CA . LEU A 1 94 ? -15.273 10.164 8.828 1 98.88 94 LEU A CA 1
ATOM 712 C C . LEU A 1 94 ? -14.891 8.859 9.523 1 98.88 94 LEU A C 1
ATOM 714 O O . LEU A 1 94 ? -15.609 7.863 9.422 1 98.88 94 LEU A O 1
ATOM 718 N N . ILE A 1 95 ? -13.781 8.867 10.234 1 98.88 95 ILE A N 1
ATOM 719 C CA . ILE A 1 95 ? -13.25 7.66 10.859 1 98.88 95 ILE A CA 1
ATOM 720 C C . ILE A 1 95 ? -14.242 7.148 11.906 1 98.88 95 ILE A C 1
ATOM 722 O O . ILE A 1 95 ? -14.477 5.941 12 1 98.88 95 ILE A O 1
ATOM 726 N N . ALA A 1 96 ? -14.812 8.078 12.648 1 98.75 96 ALA A N 1
ATOM 727 C CA . ALA A 1 96 ? -15.805 7.684 13.656 1 98.75 96 ALA A CA 1
ATOM 728 C C . ALA A 1 96 ? -16.984 6.961 13.008 1 98.75 96 ALA A C 1
ATOM 730 O O . ALA A 1 96 ? -17.422 5.918 13.5 1 98.75 96 ALA A O 1
ATOM 731 N N . ARG A 1 97 ? -17.5 7.477 11.93 1 98.69 97 ARG A N 1
ATOM 732 C CA . ARG A 1 97 ? -18.625 6.875 11.227 1 98.69 97 ARG A CA 1
ATOM 733 C C . ARG A 1 97 ? -18.25 5.512 10.656 1 98.69 97 ARG A C 1
ATOM 735 O O . ARG A 1 97 ? -19.078 4.605 10.609 1 98.69 97 ARG A O 1
ATOM 742 N N . LEU A 1 98 ? -17.047 5.406 10.164 1 98.88 98 LEU A N 1
ATOM 743 C CA . LEU A 1 98 ? -16.609 4.156 9.555 1 98.88 98 LEU A CA 1
ATOM 744 C C . LEU A 1 98 ? -16.406 3.076 10.609 1 98.88 98 LEU A C 1
ATOM 746 O O . LEU A 1 98 ? -16.656 1.897 10.359 1 98.88 98 LEU A O 1
ATOM 750 N N . MET A 1 99 ? -15.883 3.467 11.773 1 98.88 99 MET A N 1
ATOM 751 C CA . MET A 1 99 ? -15.742 2.494 12.859 1 98.88 99 MET A CA 1
ATOM 752 C C . MET A 1 99 ? -17.109 1.945 13.266 1 98.88 99 MET A C 1
ATOM 754 O O . MET A 1 99 ? -17.25 0.751 13.539 1 98.88 99 MET A O 1
ATOM 758 N N . ASP A 1 100 ? -18.156 2.838 13.32 1 98.69 100 ASP A N 1
ATOM 759 C CA . ASP A 1 100 ? -19.516 2.385 13.625 1 98.69 100 ASP A CA 1
ATOM 760 C C . ASP A 1 100 ? -20 1.361 12.594 1 98.69 100 ASP A C 1
ATOM 762 O O . ASP A 1 100 ? -20.516 0.303 12.961 1 98.69 100 ASP A O 1
ATOM 766 N N . LYS A 1 101 ? -19.812 1.647 11.344 1 98.69 101 LYS A N 1
ATOM 767 C CA . LYS A 1 101 ? -20.234 0.76 10.266 1 98.69 101 LYS A CA 1
ATOM 768 C C . LYS A 1 101 ? -19.438 -0.548 10.289 1 98.69 101 LYS A C 1
ATOM 770 O O . LYS A 1 101 ? -20.016 -1.627 10.141 1 98.69 101 LYS A O 1
ATOM 775 N N . ALA A 1 102 ? -18.125 -0.449 10.406 1 98.75 102 ALA A N 1
ATOM 776 C CA . ALA A 1 102 ? -17.266 -1.635 10.438 1 98.75 102 ALA A CA 1
ATOM 777 C C . ALA A 1 102 ? -17.578 -2.502 11.656 1 98.75 102 ALA A C 1
ATOM 779 O O . ALA A 1 102 ? -17.469 -3.729 11.594 1 98.75 102 ALA A O 1
ATOM 780 N N . GLY A 1 103 ? -17.891 -1.813 12.781 1 98.25 103 GLY A N 1
ATOM 781 C CA . GLY A 1 103 ? -18.281 -2.551 13.969 1 98.25 103 GLY A CA 1
ATOM 782 C C . GLY A 1 103 ? -19.422 -3.508 13.742 1 98.25 103 GLY A C 1
ATOM 783 O O . GLY A 1 103 ? -19.453 -4.605 14.297 1 98.25 103 GLY A O 1
ATOM 784 N N . SER A 1 104 ? -20.297 -3.166 12.844 1 96 104 SER A N 1
ATOM 785 C CA . SER A 1 104 ? -21.5 -3.941 12.578 1 96 104 SER A CA 1
ATOM 786 C C . SER A 1 104 ? -21.281 -4.945 11.453 1 96 104 SER A C 1
ATOM 788 O O . SER A 1 104 ? -21.812 -6.055 11.477 1 96 104 SER A O 1
ATOM 790 N N . LEU A 1 105 ? -20.406 -4.57 10.484 1 98.31 105 LEU A N 1
ATOM 791 C CA . LEU A 1 105 ? -20.391 -5.371 9.266 1 98.31 105 LEU A CA 1
ATOM 792 C C . LEU A 1 105 ? -19 -5.953 9.023 1 98.31 105 LEU A C 1
ATOM 794 O O . LEU A 1 105 ? -18.797 -6.734 8.086 1 98.31 105 LEU A O 1
ATOM 798 N N . GLY A 1 106 ? -18.031 -5.57 9.844 1 98.56 106 GLY A N 1
ATOM 799 C CA . GLY A 1 106 ? -16.688 -6.113 9.727 1 98.56 106 GLY A CA 1
ATOM 800 C C . GLY A 1 106 ? -15.758 -5.234 8.922 1 98.56 106 GLY A C 1
ATOM 801 O O . GLY A 1 106 ? -14.547 -5.246 9.133 1 98.56 106 GLY A O 1
ATOM 802 N N . ILE A 1 107 ? -16.344 -4.469 7.945 1 98.81 107 ILE A N 1
ATOM 803 C CA . ILE A 1 107 ? -15.57 -3.574 7.094 1 98.81 107 ILE A CA 1
ATOM 804 C C . ILE A 1 107 ? -16.406 -2.346 6.738 1 98.81 107 ILE A C 1
ATOM 806 O O . ILE A 1 107 ? -17.641 -2.422 6.664 1 98.81 107 ILE A O 1
ATOM 810 N N . ALA A 1 108 ? -15.742 -1.25 6.547 1 98.94 108 ALA A N 1
ATOM 811 C CA . ALA A 1 108 ? -16.359 -0.035 6.012 1 98.94 108 ALA A CA 1
ATOM 812 C C . ALA A 1 108 ? -15.336 0.812 5.262 1 98.94 108 ALA A C 1
ATOM 814 O O . ALA A 1 108 ? -14.133 0.739 5.539 1 98.94 108 ALA A O 1
ATOM 815 N N . SER A 1 109 ? -15.797 1.519 4.297 1 98.88 109 SER A N 1
ATOM 816 C CA . SER A 1 109 ? -14.953 2.467 3.576 1 98.88 109 SER A CA 1
ATOM 817 C C . SER A 1 109 ? -15.664 3.803 3.381 1 98.88 109 SER A C 1
ATOM 819 O O . SER A 1 109 ? -16.891 3.855 3.334 1 98.88 109 SER A O 1
ATOM 821 N N . GLY A 1 110 ? -14.945 4.812 3.34 1 98.81 110 GLY A N 1
ATOM 822 C CA . GLY A 1 110 ? -15.508 6.125 3.082 1 98.81 110 GLY A CA 1
ATOM 823 C C . GLY A 1 110 ? -14.547 7.066 2.381 1 98.81 110 GLY A C 1
ATOM 824 O O . GLY A 1 110 ? -13.344 6.793 2.309 1 98.81 110 GLY A O 1
ATOM 825 N N . THR A 1 111 ? -15.109 8.094 1.824 1 98.94 111 THR A N 1
ATOM 826 C CA . THR A 1 111 ? -14.312 9.094 1.122 1 98.94 111 THR A CA 1
ATOM 827 C C . THR A 1 111 ? -14.766 10.508 1.502 1 98.94 111 THR A C 1
ATOM 829 O O . THR A 1 111 ? -15.922 10.719 1.87 1 98.94 111 THR A O 1
ATOM 832 N N . LEU A 1 112 ? -13.82 11.414 1.483 1 98.94 112 LEU A N 1
ATOM 833 C CA . LEU A 1 112 ? -14.07 12.852 1.546 1 98.94 112 LEU A CA 1
ATOM 834 C C . LEU A 1 112 ? -13.539 13.547 0.298 1 98.94 112 LEU A C 1
ATOM 836 O O . LEU A 1 112 ? -12.422 13.273 -0.141 1 98.94 112 LEU A O 1
ATOM 840 N N . MET A 1 113 ? -14.32 14.359 -0.316 1 98.75 113 MET A N 1
ATOM 841 C CA . MET A 1 113 ? -13.828 15.32 -1.294 1 98.75 113 MET A CA 1
ATOM 842 C C . MET A 1 113 ? -13.828 16.734 -0.713 1 98.75 113 MET A C 1
ATOM 844 O O . MET A 1 113 ? -14.508 17 0.281 1 98.75 113 MET A O 1
ATOM 848 N N . ARG A 1 114 ? -13.047 17.625 -1.266 1 98.31 114 ARG A N 1
ATOM 849 C CA . ARG A 1 114 ? -12.977 19.031 -0.866 1 98.31 114 ARG A CA 1
ATOM 850 C C . ARG A 1 114 ? -12.766 19.156 0.639 1 98.31 114 ARG A C 1
ATOM 852 O O . ARG A 1 114 ? -13.5 19.891 1.313 1 98.31 114 ARG A O 1
ATOM 859 N N . CYS A 1 115 ? -11.781 18.406 1.047 1 98.69 115 CYS A N 1
ATOM 860 C CA . CYS A 1 115 ? -11.422 18.406 2.459 1 98.69 115 CYS A CA 1
ATOM 861 C C . CYS A 1 115 ? -10.18 19.25 2.709 1 98.69 115 CYS A C 1
ATOM 863 O O . CYS A 1 115 ? -9.195 19.156 1.969 1 98.69 115 CYS A O 1
ATOM 865 N N . GLY A 1 116 ? -10.258 20.125 3.697 1 98.38 116 GLY A N 1
ATOM 866 C CA . GLY A 1 116 ? -9.008 20.766 4.086 1 98.38 116 GLY A CA 1
ATOM 867 C C . GLY A 1 116 ? -7.906 19.781 4.398 1 98.38 116 GLY A C 1
ATOM 868 O O . GLY A 1 116 ? -8.148 18.562 4.465 1 98.38 116 GLY A O 1
ATOM 869 N N . HIS A 1 117 ? -6.699 20.266 4.57 1 97.56 117 HIS A N 1
ATOM 870 C CA . HIS A 1 117 ? -5.535 19.438 4.871 1 97.56 117 HIS A CA 1
ATOM 871 C C . HIS A 1 117 ? -5.758 18.609 6.133 1 97.56 117 HIS A C 1
ATOM 873 O O . HIS A 1 117 ? -6.086 19.156 7.191 1 97.56 117 HIS A O 1
ATOM 879 N N . ILE A 1 118 ? -5.566 17.312 6.027 1 98.19 118 ILE A N 1
ATOM 880 C CA . ILE A 1 118 ? -5.973 16.484 7.156 1 98.19 118 ILE A CA 1
ATOM 881 C C . ILE A 1 118 ? -4.77 16.219 8.055 1 98.19 118 ILE A C 1
ATOM 883 O O . ILE A 1 118 ? -4.871 15.461 9.031 1 98.19 118 ILE A O 1
ATOM 887 N N . GLY A 1 119 ? -3.6 16.766 7.766 1 96.31 119 GLY A N 1
ATOM 888 C CA . GLY A 1 119 ? -2.424 16.594 8.602 1 96.31 119 GLY A CA 1
ATOM 889 C C . GLY A 1 119 ? -1.762 15.242 8.422 1 96.31 119 GLY A C 1
ATOM 890 O O . GLY A 1 119 ? -1.648 14.742 7.301 1 96.31 119 GLY A O 1
ATOM 891 N N . ARG A 1 120 ? -1.229 14.727 9.516 1 95 120 ARG A N 1
ATOM 892 C CA . ARG A 1 120 ? -0.626 13.398 9.508 1 95 120 ARG A CA 1
ATOM 893 C C . ARG A 1 120 ? -1.687 12.32 9.32 1 95 120 ARG A C 1
ATOM 895 O O . ARG A 1 120 ? -2.627 12.227 10.109 1 95 120 ARG A O 1
ATOM 902 N N . LEU A 1 121 ? -1.484 11.508 8.32 1 97.88 121 LEU A N 1
ATOM 903 C CA . LEU A 1 121 ? -2.441 10.422 8.117 1 97.88 121 LEU A CA 1
ATOM 904 C C . LEU A 1 121 ? -2.412 9.445 9.289 1 97.88 121 LEU A C 1
ATOM 906 O O . LEU A 1 121 ? -3.432 8.844 9.625 1 97.88 121 LEU A O 1
ATOM 910 N N . GLY A 1 122 ? -1.21 9.344 9.891 1 98.19 122 GLY A N 1
ATOM 911 C CA . GLY A 1 122 ? -1.027 8.438 11.008 1 98.19 122 GLY A CA 1
ATOM 912 C C . GLY A 1 122 ? -2 8.688 12.148 1 98.19 122 GLY A C 1
ATOM 913 O O . GLY A 1 122 ? -2.352 7.762 12.883 1 98.19 122 GLY A O 1
ATOM 914 N N . GLU A 1 123 ? -2.443 9.906 12.297 1 98.38 123 GLU A N 1
ATOM 915 C CA . GLU A 1 123 ? -3.365 10.266 13.367 1 98.38 123 GLU A CA 1
ATOM 916 C C . GLU A 1 123 ? -4.691 9.523 13.234 1 98.38 123 GLU A C 1
ATOM 918 O O . GLU A 1 123 ? -5.254 9.055 14.227 1 98.38 123 GLU A O 1
ATOM 923 N N . TRP A 1 124 ? -5.148 9.328 12.094 1 98.81 124 TRP A N 1
ATOM 924 C CA . TRP A 1 124 ? -6.48 8.773 11.859 1 98.81 124 TRP A CA 1
ATOM 925 C C . TRP A 1 124 ? -6.477 7.258 11.992 1 98.81 124 TRP A C 1
ATOM 927 O O . TRP A 1 124 ? -7.398 6.676 12.57 1 98.81 124 TRP A O 1
ATOM 937 N N . VAL A 1 125 ? -5.434 6.66 11.445 1 98.88 125 VAL A N 1
ATOM 938 C CA . VAL A 1 125 ? -5.359 5.211 11.57 1 98.88 125 VAL A CA 1
ATOM 939 C C . VAL A 1 125 ? -5.023 4.832 13.016 1 98.88 125 VAL A C 1
ATOM 941 O O . VAL A 1 125 ? -5.43 3.773 13.5 1 98.88 125 VAL A O 1
ATOM 944 N N . GLU A 1 126 ? -4.289 5.699 13.648 1 98.5 126 GLU A N 1
ATOM 945 C CA . GLU A 1 126 ? -4 5.488 15.062 1 98.5 126 GLU A CA 1
ATOM 946 C C . GLU A 1 126 ? -5.277 5.547 15.906 1 98.5 126 GLU A C 1
ATOM 948 O O . GLU A 1 126 ? -5.469 4.727 16.797 1 98.5 126 GLU A O 1
ATOM 953 N N . LEU A 1 127 ? -6.129 6.516 15.641 1 98.38 127 LEU A N 1
ATOM 954 C CA . LEU A 1 127 ? -7.418 6.648 16.312 1 98.38 127 LEU A CA 1
ATOM 955 C C . LEU A 1 127 ? -8.227 5.363 16.188 1 98.38 127 LEU A C 1
ATOM 957 O O . LEU A 1 127 ? -8.789 4.879 17.172 1 98.38 127 LEU A O 1
ATOM 961 N N . ALA A 1 128 ? -8.289 4.801 15.031 1 98.88 128 ALA A N 1
ATOM 962 C CA . ALA A 1 128 ? -9.016 3.559 14.797 1 98.88 128 ALA A CA 1
ATOM 963 C C . ALA A 1 128 ? -8.367 2.393 15.539 1 98.88 128 ALA A C 1
ATOM 965 O O . ALA A 1 128 ? -9.055 1.593 16.172 1 98.88 128 ALA A O 1
ATOM 966 N N . ALA A 1 129 ? -7.047 2.316 15.453 1 98.81 129 ALA A N 1
ATOM 967 C CA . ALA A 1 129 ? -6.316 1.207 16.062 1 98.81 129 ALA A CA 1
ATOM 968 C C . ALA A 1 129 ? -6.465 1.221 17.578 1 98.81 129 ALA A C 1
ATOM 970 O O . ALA A 1 129 ? -6.547 0.164 18.203 1 98.81 129 ALA A O 1
ATOM 971 N N . GLU A 1 130 ? -6.441 2.434 18.156 1 98.25 130 GLU A N 1
ATOM 972 C CA . GLU A 1 130 ? -6.637 2.568 19.594 1 98.25 130 GLU A CA 1
ATOM 973 C C . GLU A 1 130 ? -7.992 2.01 20.016 1 98.25 130 GLU A C 1
ATOM 975 O O . GLU A 1 130 ? -8.141 1.522 21.141 1 98.25 130 GLU A O 1
ATOM 980 N N . ALA A 1 131 ? -8.93 2.07 19.141 1 98.62 131 ALA A N 1
ATOM 981 C CA . ALA A 1 131 ? -10.281 1.589 19.422 1 98.62 131 ALA A CA 1
ATOM 982 C C . ALA A 1 131 ? -10.43 0.119 19.047 1 98.62 131 ALA A C 1
ATOM 984 O O . ALA A 1 131 ? -11.531 -0.436 19.109 1 98.62 131 ALA A O 1
ATOM 985 N N . GLY A 1 132 ? -9.383 -0.501 18.547 1 98.62 132 GLY A N 1
ATOM 986 C CA . GLY A 1 132 ? -9.375 -1.932 18.297 1 98.62 132 GLY A CA 1
ATOM 987 C C . GLY A 1 132 ? -9.641 -2.271 16.828 1 98.62 132 GLY A C 1
ATOM 988 O O . GLY A 1 132 ? -9.836 -3.438 16.484 1 98.62 132 GLY A O 1
ATOM 989 N N . PHE A 1 133 ? -9.695 -1.251 15.977 1 98.88 133 PHE A N 1
ATOM 990 C CA . PHE A 1 133 ? -9.906 -1.452 14.547 1 98.88 133 PHE A CA 1
ATOM 991 C C . PHE A 1 133 ? -8.586 -1.387 13.789 1 98.88 133 PHE A C 1
ATOM 993 O O . PHE A 1 133 ? -7.633 -0.751 14.242 1 98.88 133 PHE A O 1
ATOM 1000 N N . ALA A 1 134 ? -8.43 -2.098 12.695 1 98.94 134 ALA A N 1
ATOM 1001 C CA . ALA A 1 134 ? -7.395 -1.817 11.703 1 98.94 134 ALA A CA 1
ATOM 1002 C C . ALA A 1 134 ? -7.887 -0.816 10.664 1 98.94 134 ALA A C 1
ATOM 1004 O O . ALA A 1 134 ? -9.086 -0.735 10.398 1 98.94 134 ALA A O 1
ATOM 1005 N N . ALA A 1 135 ? -6.961 -0.065 10.133 1 98.94 135 ALA A N 1
ATOM 1006 C CA . ALA A 1 135 ? -7.426 0.949 9.188 1 98.94 135 ALA A CA 1
ATOM 1007 C C . ALA A 1 135 ? -6.332 1.309 8.188 1 98.94 135 ALA A C 1
ATOM 1009 O O . ALA A 1 135 ? -5.145 1.129 8.461 1 98.94 135 ALA A O 1
ATOM 1010 N N . LEU A 1 136 ? -6.703 1.723 7.02 1 98.94 136 LEU A N 1
ATOM 1011 C CA . LEU A 1 136 ? -5.875 2.303 5.965 1 98.94 136 LEU A CA 1
ATOM 1012 C C . LEU A 1 136 ? -6.461 3.621 5.477 1 98.94 136 LEU A C 1
ATOM 1014 O O . LEU A 1 136 ? -7.668 3.727 5.258 1 98.94 136 LEU A O 1
ATOM 1018 N N . VAL A 1 137 ? -5.625 4.648 5.402 1 98.94 137 VAL A N 1
ATOM 1019 C CA . VAL A 1 137 ? -6.043 5.949 4.898 1 98.94 137 VAL A CA 1
ATOM 1020 C C . VAL A 1 137 ? -5.078 6.414 3.807 1 98.94 137 VAL A C 1
ATOM 1022 O O . VAL A 1 137 ? -3.863 6.254 3.936 1 98.94 137 VAL A O 1
ATOM 1025 N N . ALA A 1 138 ? -5.602 6.891 2.709 1 98.88 138 ALA A N 1
ATOM 1026 C CA . ALA A 1 138 ? -4.836 7.48 1.613 1 98.88 138 ALA A CA 1
ATOM 1027 C C . ALA A 1 138 ? -5.41 8.836 1.208 1 98.88 138 ALA A C 1
ATOM 1029 O O . ALA A 1 138 ? -6.594 9.102 1.432 1 98.88 138 ALA A O 1
ATOM 1030 N N . VAL A 1 139 ? -4.535 9.664 0.65 1 98.62 139 VAL A N 1
ATOM 1031 C CA . VAL A 1 139 ? -4.945 11.023 0.29 1 98.62 139 VAL A CA 1
ATOM 1032 C C . VAL A 1 139 ? -4.348 11.398 -1.063 1 98.62 139 VAL A C 1
ATOM 1034 O O . VAL A 1 139 ? -3.268 10.922 -1.427 1 98.62 139 VAL A O 1
ATOM 1037 N N . ASN A 1 140 ? -5.09 12.117 -1.864 1 98.12 140 ASN A N 1
ATOM 1038 C CA . ASN A 1 140 ? -4.477 12.938 -2.908 1 98.12 140 ASN A CA 1
ATOM 1039 C C . ASN A 1 140 ? -4.789 14.414 -2.719 1 98.12 140 ASN A C 1
ATOM 1041 O O . ASN A 1 140 ? -5.551 14.781 -1.821 1 98.12 140 ASN A O 1
ATOM 1045 N N . ASP A 1 141 ? -4.211 15.297 -3.48 1 97.31 141 ASP A N 1
ATOM 1046 C CA . ASP A 1 141 ? -4.305 16.734 -3.242 1 97.31 141 ASP A CA 1
ATOM 1047 C C . ASP A 1 141 ? -5.215 17.406 -4.27 1 97.31 141 ASP A C 1
ATOM 1049 O O . ASP A 1 141 ? -5.008 18.562 -4.621 1 97.31 141 ASP A O 1
ATOM 1053 N N . ASN A 1 142 ? -6.141 16.688 -4.805 1 98 142 ASN A N 1
ATOM 1054 C CA . ASN A 1 142 ? -7.121 17.188 -5.758 1 98 142 ASN A CA 1
ATOM 1055 C C . ASN A 1 142 ? -6.449 17.766 -7.004 1 98 142 ASN A C 1
ATOM 1057 O O . ASN A 1 142 ? -6.883 18.781 -7.539 1 98 142 ASN A O 1
ATOM 1061 N N . ALA A 1 143 ? -5.34 17.219 -7.363 1 96.5 143 ALA A N 1
ATOM 1062 C CA . ALA A 1 143 ? -4.598 17.531 -8.586 1 96.5 143 ALA A CA 1
ATOM 1063 C C . ALA A 1 143 ? -3.865 18.859 -8.461 1 96.5 143 ALA A C 1
ATOM 1065 O O . ALA A 1 143 ? -3.4 19.422 -9.461 1 96.5 143 ALA A O 1
ATOM 1066 N N . SER A 1 144 ? -3.736 19.406 -7.273 1 95.12 144 SER A N 1
ATOM 1067 C CA . SER A 1 144 ? -3.221 20.766 -7.113 1 95.12 144 SER A CA 1
ATOM 1068 C C . SER A 1 144 ? -1.696 20.766 -7.078 1 95.12 144 SER A C 1
ATOM 1070 O O . SER A 1 144 ? -1.074 21.828 -7.242 1 95.12 144 SER A O 1
ATOM 1072 N N . LEU A 1 145 ? -1.14 19.625 -6.879 1 93.38 145 LEU A N 1
ATOM 1073 C CA . LEU A 1 145 ? 0.312 19.516 -6.773 1 93.38 145 LEU A CA 1
ATOM 1074 C C . LEU A 1 145 ? 0.831 18.312 -7.551 1 93.38 145 LEU A C 1
ATOM 1076 O O . LEU A 1 145 ? 0.331 17.203 -7.383 1 93.38 145 LEU A O 1
ATOM 1080 N N . ARG A 1 146 ? 1.763 18.531 -8.414 1 97 146 ARG A N 1
ATOM 1081 C CA . ARG A 1 146 ? 2.49 17.484 -9.133 1 97 146 ARG A CA 1
ATOM 1082 C C . ARG A 1 146 ? 3.994 17.641 -8.93 1 97 146 ARG A C 1
ATOM 1084 O O . ARG A 1 146 ? 4.574 18.672 -9.273 1 97 146 ARG A O 1
ATOM 1091 N N . VAL A 1 147 ? 4.59 16.469 -8.352 1 98.12 147 VAL A N 1
ATOM 1092 C CA . VAL A 1 147 ? 5.996 16.641 -7.984 1 98.12 147 VAL A CA 1
ATOM 1093 C C . VAL A 1 147 ? 6.758 15.344 -8.273 1 98.12 147 VAL A C 1
ATOM 1095 O O . VAL A 1 147 ? 7.973 15.281 -8.094 1 98.12 147 VAL A O 1
ATOM 1098 N N . VAL A 1 148 ? 6.164 14.289 -8.672 1 98.5 148 VAL A N 1
ATOM 1099 C CA . VAL A 1 148 ? 6.801 13.016 -8.977 1 98.5 148 VAL A CA 1
ATOM 1100 C C . VAL A 1 148 ? 6.59 12.664 -10.445 1 98.5 148 VAL A C 1
ATOM 1102 O O . VAL A 1 148 ? 5.465 12.727 -10.953 1 98.5 148 VAL A O 1
ATOM 1105 N N . ALA A 1 149 ? 7.625 12.32 -11.141 1 98.12 149 ALA A N 1
ATOM 1106 C CA . ALA A 1 149 ? 7.562 11.914 -12.539 1 98.12 149 ALA A CA 1
ATOM 1107 C C . ALA A 1 149 ? 7.508 10.398 -12.672 1 98.12 149 ALA A C 1
ATOM 1109 O O . ALA A 1 149 ? 7.969 9.672 -11.789 1 98.12 149 ALA A O 1
ATOM 1110 N N . PRO A 1 150 ? 6.832 9.906 -13.719 1 97.94 150 PRO A N 1
ATOM 1111 C CA . PRO A 1 150 ? 6.895 8.461 -13.953 1 97.94 150 PRO A CA 1
ATOM 1112 C C . PRO A 1 150 ? 8.297 7.988 -14.328 1 97.94 150 PRO A C 1
ATOM 1114 O O . PRO A 1 150 ? 9.117 8.781 -14.797 1 97.94 150 PRO A O 1
ATOM 1117 N N . PRO A 1 151 ? 8.57 6.66 -14.055 1 96.19 151 PRO A N 1
ATOM 1118 C CA . PRO A 1 151 ? 9.844 6.133 -14.562 1 96.19 151 PRO A CA 1
ATOM 1119 C C . PRO A 1 151 ? 10.055 6.426 -16.047 1 96.19 151 PRO A C 1
ATOM 1121 O O . PRO A 1 151 ? 9.156 6.184 -16.859 1 96.19 151 PRO A O 1
ATOM 1124 N N . GLY A 1 152 ? 11.219 6.992 -16.312 1 96.12 152 GLY A N 1
ATOM 1125 C CA . GLY A 1 152 ? 11.523 7.348 -17.688 1 96.12 152 GLY A CA 1
ATOM 1126 C C . GLY A 1 152 ? 11.062 8.742 -18.062 1 96.12 152 GLY A C 1
ATOM 1127 O O . GLY A 1 152 ? 11.43 9.258 -19.125 1 96.12 152 GLY A O 1
ATOM 1128 N N . GLY A 1 153 ? 10.242 9.344 -17.234 1 97.06 153 GLY A N 1
ATOM 1129 C CA . GLY A 1 153 ? 9.727 10.68 -17.484 1 97.06 153 GLY A CA 1
ATOM 1130 C C . GLY A 1 153 ? 10.453 11.758 -16.703 1 97.06 153 GLY A C 1
ATOM 1131 O O . GLY A 1 153 ? 11.211 11.461 -15.781 1 97.06 153 GLY A O 1
ATOM 1132 N N . THR A 1 154 ? 10.25 13.094 -17.125 1 97.44 154 THR A N 1
ATOM 1133 C CA . THR A 1 154 ? 10.875 14.219 -16.453 1 97.44 154 THR A CA 1
ATOM 1134 C C . THR A 1 154 ? 9.828 15.242 -16.016 1 97.44 154 THR A C 1
ATOM 1136 O O . THR A 1 154 ? 10.148 16.219 -15.32 1 97.44 154 THR A O 1
ATOM 1139 N N . GLU A 1 155 ? 8.656 15.039 -16.391 1 97.25 155 GLU A N 1
ATOM 1140 C CA . GLU A 1 155 ? 7.555 15.922 -16.016 1 97.25 155 GLU A CA 1
ATOM 1141 C C . GLU A 1 155 ? 6.777 15.359 -14.828 1 97.25 155 GLU A C 1
ATOM 1143 O O . GLU A 1 155 ? 6.305 14.219 -14.875 1 97.25 155 GLU A O 1
ATOM 1148 N N . PRO A 1 156 ? 6.656 16.125 -13.789 1 97.88 156 PRO A N 1
ATOM 1149 C CA . PRO A 1 156 ? 5.875 15.602 -12.664 1 97.88 156 PRO A CA 1
ATOM 1150 C C . PRO A 1 156 ? 4.414 15.344 -13.023 1 97.88 156 PRO A C 1
ATOM 1152 O O . PRO A 1 156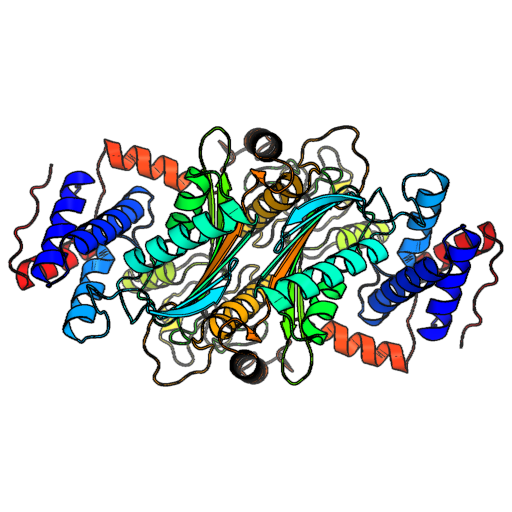 ? 3.789 16.172 -13.703 1 97.88 156 PRO A O 1
ATOM 1155 N N . GLN A 1 157 ? 3.824 14.234 -12.57 1 98.12 157 GLN A N 1
ATOM 1156 C CA . GLN A 1 157 ? 2.479 13.836 -12.969 1 98.12 157 GLN A CA 1
ATOM 1157 C C . GLN A 1 157 ? 1.583 13.625 -11.75 1 98.12 157 GLN A C 1
ATOM 1159 O O . GLN A 1 157 ? 0.365 13.797 -11.836 1 98.12 157 GLN A O 1
ATOM 1164 N N . ILE A 1 158 ? 2.162 13.219 -10.625 1 98.56 158 ILE A N 1
ATOM 1165 C CA . ILE A 1 158 ? 1.373 12.977 -9.422 1 98.56 158 ILE A CA 1
ATOM 1166 C C . ILE A 1 158 ? 2.047 13.633 -8.219 1 98.56 158 ILE A C 1
ATOM 1168 O O . ILE A 1 158 ? 3.176 14.117 -8.32 1 98.56 158 ILE A O 1
ATOM 1172 N N . SER A 1 159 ? 1.337 13.695 -7.109 1 97.94 159 SER A N 1
ATOM 1173 C CA . SER A 1 159 ? 1.906 14.156 -5.848 1 97.94 159 SER A CA 1
ATOM 1174 C C . SER A 1 159 ? 2.617 13.023 -5.113 1 97.94 159 SER A C 1
ATOM 1176 O O . SER A 1 159 ? 2.93 11.992 -5.711 1 97.94 159 SER A O 1
ATOM 1178 N N . THR A 1 160 ? 2.998 13.273 -3.881 1 97.81 160 THR A N 1
ATOM 1179 C CA . THR A 1 160 ? 3.664 12.242 -3.1 1 97.81 160 THR A CA 1
ATOM 1180 C C . THR A 1 160 ? 2.658 11.203 -2.605 1 97.81 160 THR A C 1
ATOM 1182 O O . THR A 1 160 ? 3.043 10.172 -2.047 1 97.81 160 THR A O 1
ATOM 1185 N N . ASN A 1 161 ? 1.321 11.375 -2.762 1 98 161 ASN A N 1
ATOM 1186 C CA . ASN A 1 161 ? 0.186 10.484 -2.521 1 98 161 ASN A CA 1
ATOM 1187 C C . ASN A 1 161 ? 0.454 9.539 -1.358 1 98 161 ASN A C 1
ATOM 1189 O O . ASN A 1 161 ? 0.643 8.336 -1.565 1 98 161 ASN A O 1
ATOM 1193 N N . PRO A 1 162 ? 0.375 10.016 -0.119 1 98.12 162 PRO A N 1
ATOM 1194 C CA . PRO A 1 162 ? 0.708 9.234 1.073 1 98.12 162 PRO A CA 1
ATOM 1195 C C . PRO A 1 162 ? -0.354 8.188 1.407 1 98.12 162 PRO A C 1
ATOM 1197 O O . PRO A 1 162 ? -1.497 8.297 0.955 1 98.12 162 PRO A O 1
ATOM 1200 N N . LEU A 1 163 ? 0.018 7.203 2.143 1 98.5 163 LEU A N 1
ATOM 1201 C CA . LEU A 1 163 ? -0.861 6.203 2.742 1 98.5 163 LEU A CA 1
ATOM 1202 C C . LEU A 1 163 ? -0.418 5.875 4.164 1 98.5 163 LEU A C 1
ATOM 1204 O O . LEU A 1 163 ? 0.775 5.914 4.473 1 98.5 163 LEU A O 1
ATOM 1208 N N . ALA A 1 164 ? -1.349 5.613 4.988 1 98.88 164 ALA A N 1
ATOM 1209 C CA . ALA A 1 164 ? -1.087 5.18 6.359 1 98.88 164 ALA A CA 1
ATOM 1210 C C . ALA A 1 164 ? -1.882 3.922 6.699 1 98.88 164 ALA A C 1
ATOM 1212 O O . ALA A 1 164 ? -3.01 3.75 6.23 1 98.88 164 ALA A O 1
ATOM 1213 N N . ILE A 1 165 ? -1.284 3.031 7.469 1 98.94 165 ILE A N 1
ATOM 1214 C CA . ILE A 1 165 ? -1.938 1.844 8.008 1 98.94 165 ILE A CA 1
ATOM 1215 C C . ILE A 1 165 ? -1.742 1.792 9.523 1 98.94 165 ILE A C 1
ATOM 1217 O O . ILE A 1 165 ? -0.64 2.033 10.023 1 98.94 165 ILE A O 1
ATOM 1221 N N . GLY A 1 166 ? -2.793 1.589 10.219 1 98.88 166 GLY A N 1
ATOM 1222 C CA . GLY A 1 166 ? -2.756 1.39 11.664 1 98.88 166 GLY A CA 1
ATOM 1223 C C . GLY A 1 166 ? -3.412 0.094 12.102 1 98.88 166 GLY A C 1
ATOM 1224 O O . GLY A 1 166 ? -4.465 -0.281 11.586 1 98.88 166 GLY A O 1
ATOM 1225 N N . VAL A 1 167 ? -2.775 -0.589 13.008 1 98.94 167 VAL A N 1
ATOM 1226 C CA . VAL A 1 167 ? -3.33 -1.836 13.523 1 98.94 167 VAL A CA 1
ATOM 1227 C C . VAL A 1 167 ? -3.232 -1.855 15.047 1 98.94 167 VAL A C 1
ATOM 1229 O O . VAL A 1 167 ? -2.287 -1.308 15.625 1 98.94 167 VAL A O 1
ATOM 1232 N N . PRO A 1 168 ? -4.207 -2.463 15.68 1 98.75 168 PRO A N 1
ATOM 1233 C CA . PRO A 1 168 ? -4.094 -2.65 17.125 1 98.75 168 PRO A CA 1
ATOM 1234 C C . PRO A 1 168 ? -3.062 -3.711 17.5 1 98.75 168 PRO A C 1
ATOM 1236 O O . PRO A 1 168 ? -2.832 -4.652 16.75 1 98.75 168 PRO A O 1
ATOM 1239 N N . THR A 1 169 ? -2.402 -3.52 18.5 1 98.5 169 THR A N 1
ATOM 1240 C CA . THR A 1 169 ? -1.556 -4.488 19.188 1 98.5 169 THR A CA 1
ATOM 1241 C C . THR A 1 169 ? -1.829 -4.473 20.703 1 98.5 169 THR A C 1
ATOM 1243 O O . THR A 1 169 ? -2.643 -3.68 21.172 1 98.5 169 THR A O 1
ATOM 1246 N N . SER A 1 170 ? -1.223 -5.375 21.406 1 97.75 170 SER A N 1
ATOM 1247 C CA . SER A 1 170 ? -1.47 -5.438 22.844 1 97.75 170 SER A CA 1
ATOM 1248 C C . SER A 1 170 ? -0.838 -4.254 23.562 1 97.75 170 SER A C 1
ATOM 1250 O O . SER A 1 170 ? -1.271 -3.885 24.656 1 97.75 170 SER A O 1
ATOM 1252 N N . ASP A 1 171 ? 0.19 -3.643 23 1 94.88 171 ASP A N 1
ATOM 1253 C CA . ASP A 1 171 ? 0.93 -2.564 23.656 1 94.88 171 ASP A CA 1
ATOM 1254 C C . ASP A 1 171 ? 0.69 -1.231 22.953 1 94.88 171 ASP A C 1
ATOM 1256 O O . ASP A 1 171 ? 1.609 -0.421 22.812 1 94.88 171 ASP A O 1
ATOM 1260 N N . GLY A 1 172 ? -0.524 -1.077 22.375 1 95.62 172 GLY A N 1
ATOM 1261 C CA . GLY A 1 172 ? -0.834 0.153 21.656 1 95.62 172 GLY A CA 1
ATOM 1262 C C . GLY A 1 172 ? -0.75 0.01 20.156 1 95.62 172 GLY A C 1
ATOM 1263 O O . GLY A 1 172 ? -0.281 -1.011 19.641 1 95.62 172 GLY A O 1
ATOM 1264 N N . PRO A 1 173 ? -1.087 1.046 19.453 1 98.06 173 PRO A N 1
ATOM 1265 C CA . PRO A 1 173 ? -1.192 0.949 18 1 98.06 173 PRO A CA 1
ATOM 1266 C C . PRO A 1 173 ? 0.17 0.892 17.312 1 98.06 173 PRO A C 1
ATOM 1268 O O . PRO A 1 173 ? 1.11 1.565 17.734 1 98.06 173 PRO A O 1
ATOM 1271 N N . LEU A 1 174 ? 0.359 0.056 16.312 1 98.75 174 LEU A N 1
ATOM 1272 C CA . LEU A 1 174 ? 1.423 0.153 15.32 1 98.75 174 LEU A CA 1
ATOM 1273 C C . LEU A 1 174 ? 0.971 0.976 14.117 1 98.75 174 LEU A C 1
ATOM 1275 O O . LEU A 1 174 ? -0.055 0.674 13.5 1 98.75 174 LEU A O 1
ATOM 1279 N N . VAL A 1 175 ? 1.723 2.037 13.75 1 98.62 175 VAL A N 1
ATOM 1280 C CA . VAL A 1 175 ? 1.238 3.002 12.766 1 98.62 175 VAL A CA 1
ATOM 1281 C C . VAL A 1 175 ? 2.312 3.25 11.711 1 98.62 175 VAL A C 1
ATOM 1283 O O . VAL A 1 175 ? 3.41 3.713 12.031 1 98.62 175 VAL A O 1
ATOM 1286 N N . LEU A 1 176 ? 2.016 2.889 10.516 1 98.69 176 LEU A N 1
ATOM 1287 C CA . LEU A 1 176 ? 2.82 3.24 9.344 1 98.69 176 LEU A CA 1
ATOM 1288 C C . LEU A 1 176 ? 2.244 4.461 8.641 1 98.69 176 LEU A C 1
ATOM 1290 O O . LEU A 1 176 ? 1.051 4.5 8.328 1 98.69 176 LEU A O 1
ATOM 1294 N N . ASP A 1 177 ? 2.961 5.438 8.391 1 97.81 177 ASP A N 1
ATOM 1295 C CA . ASP A 1 177 ? 2.6 6.664 7.68 1 97.81 177 ASP A CA 1
ATOM 1296 C C . ASP A 1 177 ? 3.697 7.074 6.699 1 97.81 177 ASP A C 1
ATOM 1298 O O . ASP A 1 177 ? 4.719 7.637 7.105 1 97.81 177 ASP A O 1
ATOM 1302 N N . ILE A 1 178 ? 3.455 6.801 5.375 1 97.88 178 ILE A N 1
ATOM 1303 C CA . ILE A 1 178 ? 4.531 6.984 4.41 1 97.88 178 ILE A CA 1
ATOM 1304 C C . ILE A 1 178 ? 3.988 7.652 3.15 1 97.88 178 ILE A C 1
ATOM 1306 O O . ILE A 1 178 ? 2.801 7.527 2.838 1 97.88 178 ILE A O 1
ATOM 1310 N N . SER A 1 179 ? 4.844 8.352 2.447 1 97.75 179 SER A N 1
ATOM 1311 C CA . SER A 1 179 ? 4.551 8.758 1.076 1 97.75 179 SER A CA 1
ATOM 1312 C C . SER A 1 179 ? 4.918 7.652 0.086 1 97.75 179 SER A C 1
ATOM 1314 O O . SER A 1 179 ? 5.66 6.73 0.424 1 97.75 179 SER A O 1
ATOM 1316 N N . THR A 1 180 ? 4.422 7.707 -1.131 1 98.44 180 THR A N 1
ATOM 1317 C CA . THR A 1 180 ? 4.758 6.746 -2.176 1 98.44 180 THR A CA 1
ATOM 1318 C C . THR A 1 180 ? 5.945 7.234 -2.998 1 98.44 180 THR A C 1
ATOM 1320 O O . THR A 1 180 ? 6.227 6.699 -4.07 1 98.44 180 THR A O 1
ATOM 1323 N N . SER A 1 181 ? 6.578 8.305 -2.572 1 98.25 181 SER A N 1
ATOM 1324 C CA . SER A 1 181 ? 7.816 8.852 -3.113 1 98.25 181 SER A CA 1
ATOM 1325 C C . SER A 1 181 ? 8.984 8.633 -2.154 1 98.25 181 SER A C 1
ATOM 1327 O O . SER A 1 181 ? 8.797 8.109 -1.052 1 98.25 181 SER A O 1
ATOM 1329 N N . ALA A 1 182 ? 10.172 8.992 -2.607 1 97 182 ALA A N 1
ATOM 1330 C CA . ALA A 1 182 ? 11.375 8.797 -1.798 1 97 182 ALA A CA 1
ATOM 1331 C C . ALA A 1 182 ? 11.297 9.602 -0.501 1 97 182 ALA A C 1
ATOM 1333 O O . ALA A 1 182 ? 11.812 9.172 0.532 1 97 182 ALA A O 1
ATOM 1334 N N . VAL A 1 183 ? 10.633 10.664 -0.614 1 95.19 183 VAL A N 1
ATOM 1335 C CA . VAL A 1 183 ? 10.523 11.57 0.525 1 95.19 183 VAL A CA 1
ATOM 1336 C C . VAL A 1 183 ? 9.258 12.422 0.39 1 95.19 183 VAL A C 1
ATOM 1338 O O . VAL A 1 183 ? 8.727 12.578 -0.71 1 95.19 183 VAL A O 1
ATOM 1341 N N . ALA A 1 184 ? 8.781 12.867 1.531 1 93.19 184 ALA A N 1
ATOM 1342 C CA . ALA A 1 184 ? 7.609 13.742 1.522 1 93.19 184 ALA A CA 1
ATOM 1343 C C . ALA A 1 184 ? 7.965 15.117 0.972 1 93.19 184 ALA A C 1
ATOM 1345 O O . ALA A 1 184 ? 9.078 15.609 1.167 1 93.19 184 ALA A O 1
ATOM 1346 N N . ASN A 1 185 ? 7.012 15.789 0.411 1 93.88 185 ASN A N 1
ATOM 1347 C CA . ASN A 1 185 ? 7.199 17.109 -0.178 1 93.88 185 ASN A CA 1
ATOM 1348 C C . ASN A 1 185 ? 7.605 18.141 0.873 1 93.88 185 ASN A C 1
ATOM 1350 O O . ASN A 1 185 ? 8.375 19.062 0.584 1 93.88 185 ASN A O 1
ATOM 1354 N N . GLY A 1 186 ? 7.031 18.016 2.039 1 88.38 186 GLY A N 1
ATOM 1355 C CA . GLY A 1 186 ? 7.332 18.953 3.104 1 88.38 186 GLY A CA 1
ATOM 1356 C C . GLY A 1 186 ? 8.805 19.016 3.441 1 88.38 186 GLY A C 1
ATOM 1357 O O . GLY A 1 186 ? 9.328 20.094 3.764 1 88.38 186 GLY A O 1
ATOM 1358 N N . LYS A 1 187 ? 9.492 17.922 3.328 1 89.25 187 LYS A N 1
ATOM 1359 C CA . LYS A 1 187 ? 10.93 17.875 3.609 1 89.25 187 LYS A CA 1
ATOM 1360 C C . LYS A 1 187 ? 11.719 18.609 2.527 1 89.25 187 LYS A C 1
ATOM 1362 O O . LYS A 1 187 ? 12.727 19.25 2.816 1 89.25 187 LYS A O 1
ATOM 1367 N N . ILE A 1 188 ? 11.266 18.484 1.361 1 93.12 188 ILE A N 1
ATOM 1368 C CA . ILE A 1 188 ? 11.914 19.172 0.257 1 93.12 188 ILE A CA 1
ATOM 1369 C C . ILE A 1 188 ? 11.703 20.688 0.4 1 93.12 188 ILE A C 1
ATOM 1371 O O . ILE A 1 188 ? 12.633 21.469 0.186 1 93.12 188 ILE A O 1
ATOM 1375 N N . ARG A 1 189 ? 10.477 21.031 0.747 1 88.56 189 ARG A N 1
ATOM 1376 C CA . ARG A 1 189 ? 10.164 22.453 0.949 1 88.56 189 ARG A CA 1
ATOM 1377 C C . ARG A 1 189 ? 11.047 23.047 2.039 1 88.56 189 ARG A C 1
ATOM 1379 O O . ARG A 1 189 ? 11.5 24.188 1.915 1 88.56 189 ARG A O 1
ATOM 1386 N N . LEU A 1 190 ? 11.219 22.266 3.061 1 83.38 190 LEU A N 1
ATOM 1387 C CA . LEU A 1 190 ? 12.07 22.719 4.16 1 83.38 190 LEU A CA 1
ATOM 1388 C C . LEU A 1 190 ? 13.508 22.906 3.695 1 83.38 190 LEU A C 1
ATOM 1390 O O . LEU A 1 190 ? 14.141 23.922 4.008 1 83.38 190 LEU A O 1
ATOM 1394 N N . ALA A 1 191 ? 14.039 21.938 2.969 1 89.88 191 ALA A N 1
ATOM 1395 C CA . ALA A 1 191 ? 15.398 22.031 2.439 1 89.88 191 ALA A CA 1
ATOM 1396 C C . ALA A 1 191 ? 15.539 23.219 1.499 1 89.88 191 ALA A C 1
ATOM 1398 O O . ALA A 1 191 ? 16.562 23.922 1.52 1 89.88 191 ALA A O 1
ATOM 1399 N N . LEU A 1 192 ? 14.547 23.484 0.748 1 90.31 192 LEU A N 1
ATOM 1400 C CA . LEU A 1 192 ? 14.523 24.609 -0.17 1 90.31 192 LEU A CA 1
ATOM 1401 C C . LEU A 1 192 ? 14.562 25.938 0.595 1 90.31 192 LEU A C 1
ATOM 1403 O O . LEU A 1 192 ? 15.312 26.844 0.235 1 90.31 192 LEU A O 1
ATOM 1407 N N . ALA A 1 193 ? 13.789 26.016 1.604 1 81.81 193 ALA A N 1
ATOM 1408 C CA . ALA A 1 193 ? 13.719 27.234 2.418 1 81.81 193 ALA A CA 1
ATOM 1409 C C . ALA A 1 193 ? 15.039 27.484 3.141 1 81.81 193 ALA A C 1
ATOM 1411 O O . ALA A 1 193 ? 15.445 28.641 3.305 1 81.81 193 ALA A O 1
ATOM 1412 N N . GLU A 1 194 ? 15.633 26.391 3.541 1 83.5 194 GLU A N 1
ATOM 1413 C CA . GLU A 1 194 ? 16.859 26.5 4.309 1 83.5 194 GLU A CA 1
ATOM 1414 C C . GLU A 1 194 ? 18.078 26.609 3.391 1 83.5 194 GLU A C 1
ATOM 1416 O O . GLU A 1 194 ? 19.156 27 3.83 1 83.5 194 GLU A O 1
ATOM 1421 N N . GLY A 1 195 ? 17.906 26.328 2.215 1 87.88 195 GLY A N 1
ATOM 1422 C CA . GLY A 1 195 ? 19 26.406 1.251 1 87.88 195 GLY A CA 1
ATOM 1423 C C . GLY A 1 195 ? 20.047 25.328 1.466 1 87.88 195 GLY A C 1
ATOM 1424 O O . GLY A 1 195 ? 21.25 25.594 1.3 1 87.88 195 GLY A O 1
ATOM 1425 N N . VAL A 1 196 ? 19.656 24.156 1.914 1 93.75 196 VAL A N 1
ATOM 1426 C CA . VAL A 1 196 ? 20.594 23.078 2.17 1 93.75 196 VAL A CA 1
ATOM 1427 C C . VAL A 1 196 ? 20.359 21.938 1.18 1 93.75 196 VAL A C 1
ATOM 1429 O O . VAL A 1 196 ? 19.234 21.766 0.688 1 93.75 196 VAL A O 1
ATOM 1432 N N . PRO A 1 197 ? 21.438 21.219 0.884 1 96.62 197 PRO A N 1
ATOM 1433 C CA . PRO A 1 197 ? 21.266 20.078 -0.029 1 96.62 197 PRO A CA 1
ATOM 1434 C C . PRO A 1 197 ? 20.406 18.969 0.561 1 96.62 197 PRO A C 1
ATOM 1436 O O . PRO A 1 197 ? 20.359 18.797 1.783 1 96.62 197 PRO A O 1
ATOM 1439 N N . CYS A 1 198 ? 19.734 18.25 -0.326 1 96.75 198 CYS A N 1
ATOM 1440 C CA . CYS A 1 198 ? 18.984 17.062 0.065 1 96.75 198 CYS A CA 1
ATOM 1441 C C . CYS A 1 198 ? 19.875 15.828 0.012 1 96.75 198 CYS A C 1
ATOM 1443 O O . CYS A 1 198 ? 20.891 15.812 -0.674 1 96.75 198 CYS A O 1
ATOM 1445 N N . PRO A 1 199 ? 19.516 14.852 0.745 1 95.62 199 PRO A N 1
ATOM 1446 C CA . PRO A 1 199 ? 20.219 13.578 0.612 1 95.62 199 PRO A CA 1
ATOM 1447 C C . PRO A 1 199 ? 20.156 13.008 -0.806 1 95.62 199 PRO A C 1
ATOM 1449 O O . PRO A 1 199 ? 19.203 13.289 -1.542 1 95.62 199 PRO A O 1
ATOM 1452 N N . ASP A 1 200 ? 21.125 12.164 -1.112 1 94.62 200 ASP A N 1
ATOM 1453 C CA . ASP A 1 200 ? 21.109 11.453 -2.391 1 94.62 200 ASP A CA 1
ATOM 1454 C C . ASP A 1 200 ? 19.859 10.594 -2.533 1 94.62 200 ASP A C 1
ATOM 1456 O O . ASP A 1 200 ? 19.406 9.977 -1.562 1 94.62 200 ASP A O 1
ATOM 1460 N N . GLY A 1 201 ? 19.312 10.602 -3.783 1 95.31 201 GLY A N 1
ATOM 1461 C CA . GLY A 1 201 ? 18.203 9.695 -4.062 1 95.31 201 GLY A CA 1
ATOM 1462 C C . GLY A 1 201 ? 16.844 10.352 -3.912 1 95.31 201 GLY A C 1
ATOM 1463 O O . GLY A 1 201 ? 15.82 9.75 -4.242 1 95.31 201 GLY A O 1
ATOM 1464 N N . TRP A 1 202 ? 16.844 11.617 -3.514 1 97.12 202 TRP A N 1
ATOM 1465 C CA . TRP A 1 202 ? 15.562 12.273 -3.262 1 97.12 202 TRP A CA 1
ATOM 1466 C C . TRP A 1 202 ? 15.047 12.961 -4.52 1 97.12 202 TRP A C 1
ATOM 1468 O O . TRP A 1 202 ? 13.844 12.938 -4.805 1 97.12 202 TRP A O 1
ATOM 1478 N N . LEU A 1 203 ? 16.016 13.5 -5.367 1 97.94 203 LEU A N 1
ATOM 1479 C CA . LEU A 1 203 ? 15.578 14.453 -6.387 1 97.94 203 LEU A CA 1
ATOM 1480 C C . LEU A 1 203 ? 16.188 14.109 -7.742 1 97.94 203 LEU A C 1
ATOM 1482 O O . LEU A 1 203 ? 17.297 13.57 -7.816 1 97.94 203 LEU A O 1
ATOM 1486 N N . LEU A 1 204 ? 15.461 14.453 -8.719 1 97.44 204 LEU A N 1
ATOM 1487 C CA . LEU A 1 204 ? 15.945 14.531 -10.094 1 97.44 204 LEU A CA 1
ATOM 1488 C C . LEU A 1 204 ? 15.836 15.953 -10.633 1 97.44 204 LEU A C 1
ATOM 1490 O O . LEU A 1 204 ? 14.93 16.703 -10.25 1 97.44 204 LEU A O 1
ATOM 1494 N N . ASP A 1 205 ? 16.766 16.312 -11.516 1 97.44 205 ASP A N 1
ATOM 1495 C CA . ASP A 1 205 ? 16.656 17.625 -12.133 1 97.44 205 ASP A CA 1
ATOM 1496 C C . ASP A 1 205 ? 15.703 17.594 -13.336 1 97.44 205 ASP A C 1
ATOM 1498 O O . ASP A 1 205 ? 15.047 16.578 -13.578 1 97.44 205 ASP A O 1
ATOM 1502 N N . GLY A 1 206 ? 15.625 18.719 -14.016 1 97.12 206 GLY A N 1
ATOM 1503 C CA . GLY A 1 206 ? 14.68 18.844 -15.117 1 97.12 206 GLY A CA 1
ATOM 1504 C C . GLY A 1 206 ? 14.969 17.875 -16.266 1 97.12 206 GLY A C 1
ATOM 1505 O O . GLY A 1 206 ? 14.094 17.609 -17.094 1 97.12 206 GLY A O 1
ATOM 1506 N N . ALA A 1 207 ? 16.219 17.359 -16.312 1 95.94 207 ALA A N 1
ATOM 1507 C CA . ALA A 1 207 ? 16.594 16.406 -17.359 1 95.94 207 ALA A CA 1
ATOM 1508 C C . ALA A 1 207 ? 16.438 14.977 -16.859 1 95.94 207 ALA A C 1
ATOM 1510 O O . ALA A 1 207 ? 16.672 14.023 -17.625 1 95.94 207 ALA A O 1
ATOM 1511 N N . GLY A 1 208 ? 16 14.805 -15.617 1 95.31 208 GLY A N 1
ATOM 1512 C CA . GLY A 1 208 ? 15.805 13.477 -15.062 1 95.31 208 GLY A CA 1
ATOM 1513 C C . GLY A 1 208 ? 17.062 12.883 -14.469 1 95.31 208 GLY A C 1
ATOM 1514 O O . GLY A 1 208 ? 17.172 11.664 -14.305 1 95.31 208 GLY A O 1
ATOM 1515 N N . GLU A 1 209 ? 18.047 13.742 -14.203 1 95.62 209 GLU A N 1
ATOM 1516 C CA . GLU A 1 209 ? 19.297 13.273 -13.609 1 95.62 209 GLU A CA 1
ATOM 1517 C C . GLU A 1 209 ? 19.328 13.523 -12.109 1 95.62 209 GLU A C 1
ATOM 1519 O O . GLU A 1 209 ? 18.844 14.547 -11.633 1 95.62 209 GLU A O 1
ATOM 1524 N N . PRO A 1 210 ? 19.969 12.594 -11.391 1 96 210 PRO A N 1
ATOM 1525 C CA . PRO A 1 210 ? 20 12.75 -9.938 1 96 210 PRO A CA 1
ATOM 1526 C C . PRO A 1 210 ? 20.688 14.039 -9.492 1 96 210 PRO A C 1
ATOM 1528 O O . PRO A 1 210 ? 21.672 14.453 -10.109 1 96 210 PRO A O 1
ATOM 1531 N N . THR A 1 211 ? 20.188 14.656 -8.484 1 97.56 211 THR A N 1
ATOM 1532 C CA . THR A 1 211 ? 20.766 15.867 -7.906 1 97.56 211 THR A CA 1
ATOM 1533 C C . THR A 1 211 ? 20.422 15.977 -6.426 1 97.56 211 THR A C 1
ATOM 1535 O O . THR A 1 211 ? 19.516 15.297 -5.938 1 97.56 211 THR A O 1
ATOM 1538 N N . ASN A 1 212 ? 21.219 16.703 -5.707 1 97.88 212 ASN A N 1
ATOM 1539 C CA . ASN A 1 212 ? 20.938 16.984 -4.305 1 97.88 212 ASN A CA 1
ATOM 1540 C C . ASN A 1 212 ? 20.469 18.422 -4.102 1 97.88 212 ASN A C 1
ATOM 1542 O O . ASN A 1 212 ? 20.172 18.828 -2.98 1 97.88 212 ASN A O 1
ATOM 1546 N N . ASP A 1 213 ? 20.375 19.141 -5.172 1 97.62 213 ASP A N 1
ATOM 1547 C CA . ASP A 1 213 ? 20.031 20.547 -5.09 1 97.62 213 ASP A CA 1
ATOM 1548 C C . ASP A 1 213 ? 18.516 20.734 -5.098 1 97.62 213 ASP A C 1
ATOM 1550 O O . ASP A 1 213 ? 17.875 20.578 -6.137 1 97.62 213 ASP A O 1
ATOM 1554 N N . PRO A 1 214 ? 17.969 21.188 -3.988 1 97.25 214 PRO A N 1
ATOM 1555 C CA . PRO A 1 214 ? 16.516 21.344 -3.953 1 97.25 214 PRO A CA 1
ATOM 1556 C C . PRO A 1 214 ? 16.016 22.484 -4.844 1 97.25 214 PRO A C 1
ATOM 1558 O O . PRO A 1 214 ? 14.828 22.578 -5.141 1 97.25 214 PRO A O 1
ATOM 1561 N N . GLN A 1 215 ? 16.859 23.344 -5.363 1 96.62 215 GLN A N 1
ATOM 1562 C CA . GLN A 1 215 ? 16.484 24.484 -6.195 1 96.62 215 GLN A CA 1
ATOM 1563 C C . GLN A 1 215 ? 15.93 24.016 -7.543 1 96.62 215 GLN A C 1
ATOM 1565 O O . GLN A 1 215 ? 15.258 24.781 -8.234 1 96.62 215 GLN A O 1
ATOM 1570 N N . VAL A 1 216 ? 16.203 22.828 -7.859 1 97 216 VAL A N 1
ATOM 1571 C CA . VAL A 1 216 ? 15.742 22.312 -9.141 1 97 216 VAL A CA 1
ATOM 1572 C C . VAL A 1 216 ? 14.219 22.344 -9.188 1 97 216 VAL A C 1
ATOM 1574 O O . VAL A 1 216 ? 13.625 22.359 -10.266 1 97 216 VAL A O 1
ATOM 1577 N N . ARG A 1 217 ? 13.617 22.344 -8.055 1 95.94 217 ARG A N 1
ATOM 1578 C CA . ARG A 1 217 ? 12.156 22.375 -7.996 1 95.94 217 ARG A CA 1
ATOM 1579 C C . ARG A 1 217 ? 11.609 23.672 -8.562 1 95.94 217 ARG A C 1
ATOM 1581 O O . ARG A 1 217 ? 10.445 23.75 -8.953 1 95.94 217 ARG A O 1
ATOM 1588 N N . ARG A 1 218 ? 12.422 24.688 -8.633 1 95.62 218 ARG A N 1
ATOM 1589 C CA . ARG A 1 218 ? 12.031 26.016 -9.117 1 95.62 218 ARG A CA 1
ATOM 1590 C C . ARG A 1 218 ? 12.531 26.25 -10.531 1 95.62 218 ARG A C 1
ATOM 1592 O O . ARG A 1 218 ? 12.258 27.297 -11.125 1 95.62 218 ARG A O 1
ATOM 1599 N N . ALA A 1 219 ? 13.234 25.359 -10.977 1 96.38 219 ALA A N 1
ATOM 1600 C CA . ALA A 1 219 ? 13.773 25.5 -12.328 1 96.38 219 ALA A CA 1
ATOM 1601 C C . ALA A 1 219 ? 12.688 25.312 -13.383 1 96.38 219 ALA A C 1
ATOM 1603 O O . ALA A 1 219 ? 11.531 25.047 -13.047 1 96.38 219 ALA A O 1
ATOM 1604 N N . ASP A 1 220 ? 13.07 25.531 -14.648 1 96.19 220 ASP A N 1
ATOM 1605 C CA . ASP A 1 220 ? 12.203 25.328 -15.805 1 96.19 220 ASP A CA 1
ATOM 1606 C C . ASP A 1 220 ? 12.922 24.531 -16.891 1 96.19 220 ASP A C 1
ATOM 1608 O O . ASP A 1 220 ? 13.82 25.047 -17.562 1 96.19 220 ASP A O 1
ATOM 1612 N N . PRO A 1 221 ? 12.578 23.438 -17.141 1 96.25 221 PRO A N 1
ATOM 1613 C CA . PRO A 1 221 ? 11.555 22.641 -16.453 1 96.25 221 PRO A CA 1
ATOM 1614 C C . PRO A 1 221 ? 11.953 22.281 -15.023 1 96.25 221 PRO A C 1
ATOM 1616 O O . PRO A 1 221 ? 13.141 22.172 -14.719 1 96.25 221 PRO A O 1
ATOM 1619 N N . PRO A 1 222 ? 10.938 22.062 -14.211 1 97.19 222 PRO A N 1
ATOM 1620 C CA . PRO A 1 222 ? 11.242 21.75 -12.812 1 97.19 222 PRO A CA 1
ATOM 1621 C C . PRO A 1 222 ? 11.773 20.328 -12.617 1 97.19 222 PRO A C 1
ATOM 1623 O O . PRO A 1 222 ? 11.359 19.422 -13.336 1 97.19 222 PRO A O 1
ATOM 1626 N N . GLY A 1 223 ? 12.641 20.188 -11.57 1 97.81 223 GLY A N 1
ATOM 1627 C CA . GLY A 1 223 ? 12.992 18.859 -11.102 1 97.81 223 GLY A CA 1
ATOM 1628 C C . GLY A 1 223 ? 11.852 18.156 -10.375 1 97.81 223 GLY A C 1
ATOM 1629 O O . GLY A 1 223 ? 10.781 18.734 -10.203 1 97.81 223 GLY A O 1
ATOM 1630 N N . THR A 1 224 ? 12.102 16.922 -10.062 1 98.25 224 THR A N 1
ATOM 1631 C CA . THR A 1 224 ? 11.055 16.094 -9.469 1 98.25 224 THR A CA 1
ATOM 1632 C C . THR A 1 224 ? 11.586 15.336 -8.258 1 98.25 224 THR A C 1
ATOM 1634 O O . THR A 1 224 ? 12.797 15.18 -8.102 1 98.25 224 THR A O 1
ATOM 1637 N N . ILE A 1 225 ? 10.68 14.969 -7.367 1 98.25 225 ILE A N 1
ATOM 1638 C CA . ILE A 1 225 ? 10.977 14.008 -6.305 1 98.25 225 ILE A CA 1
ATOM 1639 C C . ILE A 1 225 ? 10.961 12.594 -6.867 1 98.25 225 ILE A C 1
ATOM 1641 O O . ILE A 1 225 ? 10.062 12.234 -7.637 1 98.25 225 ILE A O 1
ATOM 1645 N N . GLN A 1 226 ? 11.977 11.797 -6.516 1 97.81 226 GLN A N 1
ATOM 1646 C CA . GLN A 1 226 ? 12.008 10.414 -6.984 1 97.81 226 GLN A CA 1
ATOM 1647 C C . GLN A 1 226 ? 10.883 9.602 -6.367 1 97.81 226 GLN A C 1
ATOM 1649 O O . GLN A 1 226 ? 10.523 9.797 -5.203 1 97.81 226 GLN A O 1
ATOM 1654 N N . PRO A 1 227 ? 10.281 8.648 -7.18 1 98.06 227 PRO A N 1
ATOM 1655 C CA . PRO A 1 227 ? 9.336 7.723 -6.551 1 98.06 227 PRO A CA 1
ATOM 1656 C C . PRO A 1 227 ? 10.008 6.777 -5.559 1 98.06 227 PRO A C 1
ATOM 1658 O O . PRO A 1 227 ? 11.227 6.609 -5.59 1 98.06 227 PRO A O 1
ATOM 1661 N N . LEU A 1 228 ? 9.211 6.203 -4.605 1 98.25 228 LEU A N 1
ATOM 1662 C CA . LEU A 1 228 ? 9.734 5.148 -3.74 1 98.25 228 LEU A CA 1
ATOM 1663 C C . LEU A 1 228 ? 10.367 4.031 -4.566 1 98.25 228 LEU A C 1
ATOM 1665 O O . LEU A 1 228 ? 9.742 3.518 -5.5 1 98.25 228 LEU A O 1
ATOM 1669 N N . GLY A 1 229 ? 11.523 3.607 -4.238 1 96.62 229 GLY A N 1
ATOM 1670 C CA . GLY A 1 229 ? 12.273 2.629 -5.012 1 96.62 229 GLY A CA 1
ATOM 1671 C C . GLY A 1 229 ? 13.305 3.256 -5.93 1 96.62 229 GLY A C 1
ATOM 1672 O O . GLY A 1 229 ? 14.148 2.555 -6.5 1 96.62 229 GLY A O 1
ATOM 1673 N N . GLY A 1 230 ? 13.203 4.562 -6.199 1 93.88 230 GLY A N 1
ATOM 1674 C CA . GLY A 1 230 ? 14.203 5.324 -6.93 1 93.88 230 GLY A CA 1
ATOM 1675 C C . GLY A 1 230 ? 14.422 4.809 -8.344 1 93.88 230 GLY A C 1
ATOM 1676 O O . GLY A 1 230 ? 13.469 4.477 -9.047 1 93.88 230 GLY A O 1
ATOM 1677 N N . THR A 1 231 ? 15.727 4.816 -8.695 1 86.44 231 THR A N 1
ATOM 1678 C CA . THR A 1 231 ? 16.078 4.477 -10.07 1 86.44 231 THR A CA 1
ATOM 1679 C C . THR A 1 231 ? 16.016 2.965 -10.281 1 86.44 231 THR A C 1
ATOM 1681 O O . THR A 1 231 ? 15.945 2.496 -11.422 1 86.44 231 THR A O 1
ATOM 1684 N N . GLN A 1 232 ? 16 2.254 -9.203 1 86.69 232 GLN A N 1
ATOM 1685 C CA . GLN A 1 232 ? 16.062 0.799 -9.312 1 86.69 232 GLN A CA 1
ATOM 1686 C C . GLN A 1 232 ? 14.656 0.201 -9.414 1 86.69 232 GLN A C 1
ATOM 1688 O O . GLN A 1 232 ? 14.398 -0.662 -10.258 1 86.69 232 GLN A O 1
ATOM 1693 N N . ALA A 1 233 ? 13.812 0.634 -8.531 1 94.56 233 ALA A N 1
ATOM 1694 C CA . ALA A 1 233 ? 12.477 0.036 -8.438 1 94.56 233 ALA A CA 1
ATOM 1695 C C . ALA A 1 233 ? 11.406 1.11 -8.32 1 94.56 233 ALA A C 1
ATOM 1697 O O . ALA A 1 233 ? 10.359 0.881 -7.703 1 94.56 233 ALA A O 1
ATOM 1698 N N . GLY A 1 234 ? 11.711 2.246 -8.938 1 96.31 234 GLY A N 1
ATOM 1699 C CA . GLY A 1 234 ? 10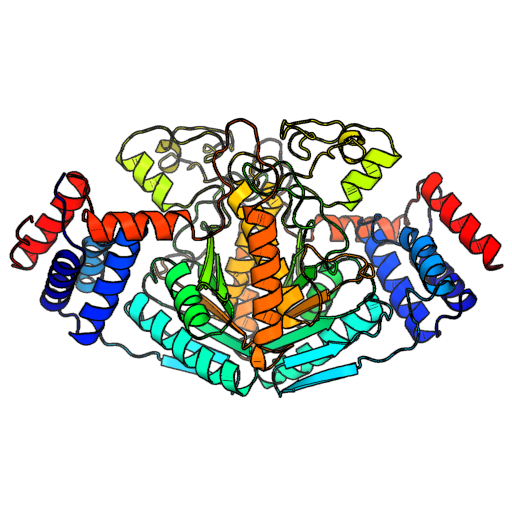.789 3.371 -8.844 1 96.31 234 GLY A CA 1
ATOM 1700 C C . GLY A 1 234 ? 9.43 3.086 -9.453 1 96.31 234 GLY A C 1
ATOM 1701 O O . GLY A 1 234 ? 8.438 3.717 -9.094 1 96.31 234 GLY A O 1
ATOM 1702 N N . TYR A 1 235 ? 9.336 2.129 -10.344 1 97.44 235 TYR A N 1
ATOM 1703 C CA . TYR A 1 235 ? 8.062 1.769 -10.969 1 97.44 235 TYR A CA 1
ATOM 1704 C C . TYR A 1 235 ? 7.074 1.267 -9.922 1 97.44 235 TYR A C 1
ATOM 1706 O O . TYR A 1 235 ? 5.859 1.413 -10.094 1 97.44 235 TYR A O 1
ATOM 1714 N N . LYS A 1 236 ? 7.594 0.695 -8.844 1 98.12 236 LYS A N 1
ATOM 1715 C CA . LYS A 1 236 ? 6.719 0.215 -7.781 1 98.12 236 LYS A CA 1
ATOM 1716 C C . LYS A 1 236 ? 6.117 1.378 -7 1 98.12 236 LYS A C 1
ATOM 1718 O O . LYS A 1 236 ? 4.902 1.439 -6.805 1 98.12 236 LYS A O 1
ATOM 1723 N N . GLY A 1 237 ? 6.988 2.307 -6.609 1 98.5 237 GLY A N 1
ATOM 1724 C CA . GLY A 1 237 ? 6.508 3.459 -5.867 1 98.5 237 GLY A CA 1
ATOM 1725 C C . GLY A 1 237 ? 5.605 4.363 -6.688 1 98.5 237 GLY A C 1
ATOM 1726 O O . GLY A 1 237 ? 4.57 4.824 -6.199 1 98.5 237 GLY A O 1
ATOM 1727 N N . PHE A 1 238 ? 6.027 4.621 -7.992 1 98.75 238 PHE A N 1
ATOM 1728 C CA . PHE A 1 238 ? 5.199 5.445 -8.867 1 98.75 238 PHE A CA 1
ATOM 1729 C C . PHE A 1 238 ? 3.857 4.773 -9.133 1 98.75 238 PHE A C 1
ATOM 1731 O O . PHE A 1 238 ? 2.814 5.426 -9.117 1 98.75 238 PHE A O 1
ATOM 1738 N N . GLY A 1 239 ? 3.896 3.477 -9.391 1 98.75 239 GLY A N 1
ATOM 1739 C CA . GLY A 1 239 ? 2.67 2.73 -9.625 1 98.75 239 GLY A CA 1
ATOM 1740 C C . GLY A 1 239 ? 1.708 2.785 -8.453 1 98.75 239 GLY A C 1
ATOM 1741 O O . GLY A 1 239 ? 0.502 2.963 -8.641 1 98.75 239 GLY A O 1
ATOM 1742 N N . LEU A 1 240 ? 2.254 2.629 -7.242 1 98.88 240 LEU A N 1
ATOM 1743 C CA . LEU A 1 240 ? 1.424 2.705 -6.047 1 98.88 240 LEU A CA 1
ATOM 1744 C C . LEU A 1 240 ? 0.792 4.086 -5.91 1 98.88 240 LEU A C 1
ATOM 1746 O O . LEU A 1 240 ? -0.409 4.203 -5.656 1 98.88 240 LEU A O 1
ATOM 1750 N N . GLY A 1 241 ? 1.609 5.125 -6.121 1 98.81 241 GLY A N 1
ATOM 1751 C CA . GLY A 1 241 ? 1.09 6.48 -6.07 1 98.81 241 GLY A CA 1
ATOM 1752 C C . GLY A 1 241 ? 0.02 6.746 -7.113 1 98.81 241 GLY A C 1
ATOM 1753 O O . GLY A 1 241 ? -0.99 7.391 -6.824 1 98.81 241 GLY A O 1
ATOM 1754 N N . LEU A 1 242 ? 0.258 6.258 -8.289 1 98.88 242 LEU A N 1
ATOM 1755 C CA . LEU A 1 242 ? -0.68 6.414 -9.398 1 98.88 242 LEU A CA 1
ATOM 1756 C C . LEU A 1 242 ? -2.02 5.762 -9.07 1 98.88 242 LEU A C 1
ATOM 1758 O O . LEU A 1 242 ? -3.074 6.371 -9.266 1 98.88 242 LEU A O 1
ATOM 1762 N N . MET A 1 243 ? -1.964 4.539 -8.57 1 98.88 243 MET A N 1
ATOM 1763 C CA . MET A 1 243 ? -3.184 3.807 -8.242 1 98.88 243 MET A CA 1
ATOM 1764 C C . MET A 1 243 ? -3.936 4.488 -7.105 1 98.88 243 MET A C 1
ATOM 1766 O O . MET A 1 243 ? -5.164 4.578 -7.133 1 98.88 243 MET A O 1
ATOM 1770 N N . LEU A 1 244 ? -3.236 4.969 -6.129 1 98.88 244 LEU A N 1
ATOM 1771 C CA . LEU A 1 244 ? -3.881 5.656 -5.012 1 98.88 244 LEU A CA 1
ATOM 1772 C C . LEU A 1 244 ? -4.547 6.945 -5.48 1 98.88 244 LEU A C 1
ATOM 1774 O O . LEU A 1 244 ? -5.633 7.293 -5.012 1 98.88 244 LEU A O 1
ATOM 1778 N N . ASP A 1 245 ? -3.863 7.633 -6.383 1 98.81 245 ASP A N 1
ATOM 1779 C CA . ASP A 1 245 ? -4.453 8.852 -6.93 1 98.81 245 ASP A CA 1
ATOM 1780 C C . ASP A 1 245 ? -5.789 8.562 -7.605 1 98.81 245 ASP A C 1
ATOM 1782 O O . ASP A 1 245 ? -6.785 9.242 -7.352 1 98.81 245 ASP A O 1
ATOM 1786 N N . ILE A 1 246 ? -5.801 7.551 -8.359 1 98.88 246 ILE A N 1
ATOM 1787 C CA . ILE A 1 246 ? -6.992 7.168 -9.109 1 98.88 246 ILE A CA 1
ATOM 1788 C C . ILE A 1 246 ? -8.086 6.719 -8.148 1 98.88 246 ILE A C 1
ATOM 1790 O O . ILE A 1 246 ? -9.25 7.109 -8.297 1 98.88 246 ILE A O 1
ATOM 1794 N N . LEU A 1 247 ? -7.734 5.93 -7.16 1 98.94 247 LEU A N 1
ATOM 1795 C CA . LEU A 1 247 ? -8.719 5.449 -6.195 1 98.94 247 LEU A CA 1
ATOM 1796 C C . LEU A 1 247 ? -9.312 6.609 -5.398 1 98.94 247 LEU A C 1
ATOM 1798 O O . LEU A 1 247 ? -10.531 6.734 -5.289 1 98.94 247 LEU A O 1
ATOM 1802 N N . VAL A 1 248 ? -8.422 7.445 -4.883 1 98.88 248 VAL A N 1
ATOM 1803 C CA . VAL A 1 248 ? -8.867 8.531 -4.02 1 98.88 248 VAL A CA 1
ATOM 1804 C C . VAL A 1 248 ? -9.672 9.539 -4.836 1 98.88 248 VAL A C 1
ATOM 1806 O O . VAL A 1 248 ? -10.805 9.883 -4.473 1 98.88 248 VAL A O 1
ATOM 1809 N N . GLY A 1 249 ? -9.086 10.008 -5.941 1 98.69 249 GLY A N 1
ATOM 1810 C CA . GLY A 1 249 ? -9.789 10.969 -6.781 1 98.69 249 GLY A CA 1
ATOM 1811 C C . GLY A 1 249 ? -11.047 10.406 -7.406 1 98.69 249 GLY A C 1
ATOM 1812 O O . GLY A 1 249 ? -12.094 11.062 -7.414 1 98.69 249 GLY A O 1
ATOM 1813 N N . GLY A 1 250 ? -10.992 9.172 -7.895 1 98.75 250 GLY A N 1
ATOM 1814 C CA . GLY A 1 250 ? -12.094 8.539 -8.602 1 98.75 250 GLY A CA 1
ATOM 1815 C C . GLY A 1 250 ? -13.25 8.18 -7.691 1 98.75 250 GLY A C 1
ATOM 1816 O O . GLY A 1 250 ? -14.414 8.352 -8.062 1 98.75 250 GLY A O 1
ATOM 1817 N N . LEU A 1 251 ? -12.992 7.688 -6.484 1 98.88 251 LEU A N 1
ATOM 1818 C CA . LEU A 1 251 ? -14.055 7.25 -5.586 1 98.88 251 LEU A CA 1
ATOM 1819 C C . LEU A 1 251 ? -14.664 8.438 -4.844 1 98.88 251 LEU A C 1
ATOM 1821 O O . LEU A 1 251 ? -15.844 8.43 -4.5 1 98.88 251 LEU A O 1
ATOM 1825 N N . SER A 1 252 ? -13.906 9.484 -4.566 1 98.81 252 SER A N 1
ATOM 1826 C CA . SER A 1 252 ? -14.336 10.531 -3.65 1 98.81 252 SER A CA 1
ATOM 1827 C C . SER A 1 252 ? -15.172 11.586 -4.371 1 98.81 252 SER A C 1
ATOM 1829 O O . SER A 1 252 ? -15.922 12.336 -3.734 1 98.81 252 SER A O 1
ATOM 1831 N N . GLY A 1 253 ? -15.031 11.672 -5.652 1 98.44 253 GLY A N 1
ATOM 1832 C CA . GLY A 1 253 ? -15.633 12.766 -6.395 1 98.44 253 GLY A CA 1
ATOM 1833 C C . GLY A 1 253 ? -14.695 13.953 -6.574 1 98.44 253 GLY A C 1
ATOM 1834 O O . GLY A 1 253 ? -15.086 14.977 -7.137 1 98.44 253 GLY A O 1
ATOM 1835 N N . GLY A 1 254 ? -13.453 13.812 -6.074 1 98.25 254 GLY A N 1
ATOM 1836 C CA . GLY A 1 254 ? -12.414 14.797 -6.324 1 98.25 254 GLY A CA 1
ATOM 1837 C C . GLY A 1 254 ? -11.734 14.617 -7.668 1 98.25 254 GLY A C 1
ATOM 1838 O O . GLY A 1 254 ? -12.305 14.031 -8.586 1 98.25 254 GLY A O 1
ATOM 1839 N N . PHE A 1 255 ? -10.484 15.156 -7.781 1 98.31 255 PHE A N 1
ATOM 1840 C CA . PHE A 1 255 ? -9.836 15.172 -9.094 1 98.31 255 PHE A CA 1
ATOM 1841 C C . PHE A 1 255 ? -8.469 14.5 -9.031 1 98.31 255 PHE A C 1
ATOM 1843 O O . PHE A 1 255 ? -7.789 14.555 -8 1 98.31 255 PHE A O 1
ATOM 1850 N N . CYS A 1 256 ? -8.125 13.844 -10.086 1 98.19 256 CYS A N 1
ATOM 1851 C CA . CYS A 1 256 ? -6.762 13.43 -10.406 1 98.19 256 CYS A CA 1
ATOM 1852 C C . CYS A 1 256 ? -6.102 14.414 -11.367 1 98.19 256 CYS A C 1
ATOM 1854 O O . CYS A 1 256 ? -6.789 15.125 -12.102 1 98.19 256 CYS A O 1
ATOM 1856 N N . PRO A 1 257 ? -4.758 14.43 -11.375 1 97.19 257 PRO A N 1
ATOM 1857 C CA . PRO A 1 257 ? -4.086 15.258 -12.375 1 97.19 257 PRO A CA 1
ATOM 1858 C C . PRO A 1 257 ? -4.293 14.75 -13.797 1 97.19 257 PRO A C 1
ATOM 1860 O O . PRO A 1 257 ? -4.562 13.562 -14 1 97.19 257 PRO A O 1
ATOM 1863 N N . PRO A 1 258 ? -4.266 15.602 -14.805 1 95.06 258 PRO A N 1
ATOM 1864 C CA . PRO A 1 258 ? -4.133 17.047 -14.719 1 95.06 258 PRO A CA 1
ATOM 1865 C C . PRO A 1 258 ? -5.477 17.766 -14.57 1 95.06 258 PRO A C 1
ATOM 1867 O O . PRO A 1 258 ? -6.48 17.312 -15.133 1 95.06 258 PRO A O 1
ATOM 1870 N N . GLN A 1 259 ? -5.578 18.578 -13.648 1 92.94 259 GLN A N 1
ATOM 1871 C CA . GLN A 1 259 ? -6.746 19.438 -13.523 1 92.94 259 GLN A CA 1
ATOM 1872 C C . GLN A 1 259 ? -6.328 20.891 -13.289 1 92.94 259 GLN A C 1
ATOM 1874 O O . GLN A 1 259 ? -5.512 21.172 -12.406 1 92.94 259 GLN A O 1
ATOM 1879 N N . GLU A 1 260 ? -6.848 21.734 -14.133 1 90.38 260 GLU A N 1
ATOM 1880 C CA . GLU A 1 260 ? -6.492 23.156 -14 1 90.38 260 GLU A CA 1
ATOM 1881 C C . GLU A 1 260 ? -7.457 23.875 -13.062 1 90.38 260 GLU A C 1
ATOM 1883 O O . GLU A 1 260 ? -8.633 23.516 -12.961 1 90.38 260 GLU A O 1
ATOM 1888 N N . ASP A 1 261 ? -6.852 24.812 -12.422 1 89.31 261 ASP A N 1
ATOM 1889 C CA . ASP A 1 261 ? -7.637 25.766 -11.641 1 89.31 261 ASP A CA 1
ATOM 1890 C C . ASP A 1 261 ? -8.469 25.062 -10.578 1 89.31 261 ASP A C 1
ATOM 1892 O O . ASP A 1 261 ? -9.672 25.297 -10.461 1 89.31 261 ASP A O 1
ATOM 1896 N N . VAL A 1 262 ? -7.922 24.094 -9.914 1 91.62 262 VAL A N 1
ATOM 1897 C CA . VAL A 1 262 ? -8.609 23.406 -8.82 1 91.62 262 VAL A CA 1
ATOM 1898 C C . VAL A 1 262 ? -8.117 23.953 -7.48 1 91.62 262 VAL A C 1
ATOM 1900 O O . VAL A 1 262 ? -6.953 24.359 -7.355 1 91.62 262 VAL A O 1
ATOM 1903 N N . ASP A 1 263 ? -9 23.953 -6.543 1 91.25 263 ASP A N 1
ATOM 1904 C CA . ASP A 1 263 ? -8.609 24.359 -5.191 1 91.25 263 ASP A CA 1
ATOM 1905 C C . ASP A 1 263 ? -7.695 23.312 -4.555 1 91.25 263 ASP A C 1
ATOM 1907 O O . ASP A 1 263 ? -7.895 22.109 -4.738 1 91.25 263 ASP A O 1
ATOM 1911 N N . SER A 1 264 ? -6.699 23.844 -3.893 1 93.62 264 SER A N 1
ATOM 1912 C CA . SER A 1 264 ? -5.871 22.953 -3.094 1 93.62 264 SER A CA 1
ATOM 1913 C C . SER A 1 264 ? -6.645 22.391 -1.904 1 93.62 264 SER A C 1
ATOM 1915 O O . SER A 1 264 ? -7.074 23.141 -1.029 1 93.62 264 SER A O 1
ATOM 1917 N N . CYS A 1 265 ? -6.867 21.109 -1.947 1 97.25 265 CYS A N 1
ATOM 1918 C CA . CYS A 1 265 ? -7.551 20.422 -0.863 1 97.25 265 CYS A CA 1
ATOM 1919 C C . CYS A 1 265 ? -7.215 18.922 -0.878 1 97.25 265 CYS A C 1
ATOM 1921 O O . CYS A 1 265 ? -6.52 18.453 -1.776 1 97.25 265 CYS A O 1
ATOM 1923 N N . ASN A 1 266 ? -7.59 18.312 0.146 1 98.31 266 ASN A N 1
ATOM 1924 C CA . ASN A 1 266 ? -7.41 16.859 0.208 1 98.31 266 ASN A CA 1
ATOM 1925 C C . ASN A 1 266 ? -8.672 16.125 -0.223 1 98.31 266 ASN A C 1
ATOM 1927 O O . ASN A 1 266 ? -9.781 16.578 0.042 1 98.31 266 ASN A O 1
ATOM 1931 N N . ASN A 1 267 ? -8.523 15.156 -0.953 1 98.81 267 ASN A N 1
ATOM 1932 C CA . ASN A 1 267 ? -9.469 14.047 -0.995 1 98.81 267 ASN A CA 1
ATOM 1933 C C . ASN A 1 267 ? -8.961 12.844 -0.212 1 98.81 267 ASN A C 1
ATOM 1935 O O . ASN A 1 267 ? -7.754 12.57 -0.194 1 98.81 267 ASN A O 1
ATOM 1939 N N . VAL A 1 268 ? -9.906 12.141 0.466 1 98.94 268 VAL A N 1
ATOM 1940 C CA . VAL A 1 268 ? -9.508 11.094 1.403 1 98.94 268 VAL A CA 1
ATOM 1941 C C . VAL A 1 268 ? -10.203 9.789 1.044 1 98.94 268 VAL A C 1
ATOM 1943 O O . VAL A 1 268 ? -11.375 9.781 0.657 1 98.94 268 VAL A O 1
ATOM 1946 N N . LEU A 1 269 ? -9.508 8.703 1.095 1 98.94 269 LEU A N 1
ATOM 1947 C CA . LEU A 1 269 ? -10.047 7.348 1.122 1 98.94 269 LEU A CA 1
ATOM 1948 C C . LEU A 1 269 ? -9.648 6.629 2.41 1 98.94 269 LEU A C 1
ATOM 1950 O O . LEU A 1 269 ? -8.469 6.598 2.77 1 98.94 269 LEU A O 1
ATOM 1954 N N . ALA A 1 270 ? -10.633 6.09 3.123 1 98.94 270 ALA A N 1
ATOM 1955 C CA . ALA A 1 270 ? -10.375 5.344 4.352 1 98.94 270 ALA A CA 1
ATOM 1956 C C . ALA A 1 270 ? -11.047 3.973 4.309 1 98.94 270 ALA A C 1
ATOM 1958 O O . ALA A 1 270 ? -12.156 3.834 3.783 1 98.94 270 ALA A O 1
ATOM 1959 N N . ILE A 1 271 ? -10.383 2.99 4.805 1 98.94 271 ILE A N 1
ATOM 1960 C CA . ILE A 1 271 ? -10.891 1.639 5.02 1 98.94 271 ILE A CA 1
ATOM 1961 C C . ILE A 1 271 ? -10.703 1.245 6.484 1 98.94 271 ILE A C 1
ATOM 1963 O O . ILE A 1 271 ? -9.625 1.455 7.059 1 98.94 271 ILE A O 1
ATOM 1967 N N . VAL A 1 272 ? -11.711 0.712 7.078 1 98.94 272 VAL A N 1
ATOM 1968 C CA . VAL A 1 272 ? -11.641 0.278 8.469 1 98.94 272 VAL A CA 1
ATOM 1969 C C . VAL A 1 272 ? -12.109 -1.172 8.586 1 98.94 272 VAL A C 1
ATOM 1971 O O . VAL A 1 272 ? -13.141 -1.543 8.031 1 98.94 272 VAL A O 1
ATOM 1974 N N . TRP A 1 273 ? -11.328 -1.997 9.258 1 98.94 273 TRP A N 1
ATOM 1975 C CA . TRP A 1 273 ? -11.672 -3.387 9.539 1 98.94 273 TRP A CA 1
ATOM 1976 C C . TRP A 1 273 ? -11.93 -3.592 11.023 1 98.94 273 TRP A C 1
ATOM 1978 O O . TRP A 1 273 ? -11.219 -3.037 11.867 1 98.94 273 TRP A O 1
ATOM 1988 N N . GLN A 1 274 ? -12.898 -4.379 11.305 1 98.88 274 GLN A N 1
ATOM 1989 C CA . GLN A 1 274 ? -13.125 -4.863 12.664 1 98.88 274 GLN A CA 1
ATOM 1990 C C . GLN A 1 274 ? -12.633 -6.297 12.828 1 98.88 274 GLN A C 1
ATOM 1992 O O . GLN A 1 274 ? -13.367 -7.25 12.555 1 98.88 274 GLN A O 1
ATOM 1997 N N . PRO A 1 275 ? -11.43 -6.461 13.406 1 98.69 275 PRO A N 1
ATOM 1998 C CA . PRO A 1 275 ? -10.844 -7.797 13.508 1 98.69 275 PRO A CA 1
ATOM 1999 C C . PRO A 1 275 ? -11.773 -8.805 14.18 1 98.69 275 PRO A C 1
ATOM 2001 O O . PRO A 1 275 ? -11.766 -9.984 13.836 1 98.69 275 PRO A O 1
ATOM 2004 N N . GLN A 1 276 ? -12.586 -8.344 15.094 1 98.12 276 GLN A N 1
ATOM 2005 C CA . GLN A 1 276 ? -13.5 -9.211 15.828 1 98.12 276 GLN A CA 1
ATOM 2006 C C . GLN A 1 276 ? -14.422 -9.969 14.883 1 98.12 276 GLN A C 1
ATOM 2008 O O . GLN A 1 276 ? -14.812 -11.109 15.164 1 98.12 276 GLN A O 1
ATOM 2013 N N . GLN A 1 277 ? -14.781 -9.406 13.789 1 97.5 277 GLN A N 1
ATOM 2014 C CA . GLN A 1 277 ? -15.711 -10.016 12.836 1 97.5 277 GLN A CA 1
ATOM 2015 C C . GLN A 1 277 ? -14.977 -10.945 11.875 1 97.5 277 GLN A C 1
ATOM 2017 O O . GLN A 1 277 ? -15.609 -11.742 11.18 1 97.5 277 GLN A O 1
ATOM 2022 N N . PHE A 1 278 ? -13.703 -10.875 11.844 1 98.19 278 PHE A N 1
ATOM 2023 C CA . PHE A 1 278 ? -12.891 -11.75 11 1 98.19 278 PHE A CA 1
ATOM 2024 C C . PHE A 1 278 ? -12.414 -12.969 11.789 1 98.19 278 PHE A C 1
ATOM 2026 O O . PHE A 1 278 ? -13.227 -13.766 12.266 1 98.19 278 PHE A O 1
ATOM 2033 N N . ALA A 1 279 ? -11.148 -13.055 12.016 1 98.06 279 ALA A N 1
ATOM 2034 C CA . ALA A 1 279 ? -10.625 -14.219 12.727 1 98.06 279 ALA A CA 1
ATOM 2035 C C . ALA A 1 279 ? -10.625 -13.977 14.234 1 98.06 279 ALA A C 1
ATOM 2037 O O . ALA A 1 279 ? -10.195 -14.844 15.008 1 98.06 279 ALA A O 1
ATOM 2038 N N . GLY A 1 280 ? -11.117 -12.789 14.711 1 98.25 280 GLY A N 1
ATOM 2039 C CA . GLY A 1 280 ? -11.211 -12.484 16.141 1 98.25 280 GLY A CA 1
ATOM 2040 C C . GLY A 1 280 ? -10.109 -11.562 16.625 1 98.25 280 GLY A C 1
ATOM 2041 O O . GLY A 1 280 ? -8.977 -11.641 16.141 1 98.25 280 GLY A O 1
ATOM 2042 N N . THR A 1 281 ? -10.43 -10.711 17.594 1 98.25 281 THR A N 1
ATOM 2043 C CA . THR A 1 281 ? -9.484 -9.734 18.141 1 98.25 281 THR A CA 1
ATOM 2044 C C . THR A 1 281 ? -8.289 -10.438 18.781 1 98.25 281 THR A C 1
ATOM 2046 O O . THR A 1 281 ? -7.148 -10.016 18.594 1 98.25 281 THR A O 1
ATOM 2049 N N . GLU A 1 282 ? -8.492 -11.5 19.516 1 98.5 282 GLU A N 1
ATOM 2050 C CA . GLU A 1 282 ? -7.418 -12.219 20.203 1 98.5 282 GLU A CA 1
ATOM 2051 C C . GLU A 1 282 ? -6.395 -12.758 19.203 1 98.5 282 GLU A C 1
ATOM 2053 O O . GLU A 1 282 ? -5.188 -12.594 19.391 1 98.5 282 GLU A O 1
ATOM 2058 N N . HIS A 1 283 ? -6.949 -13.383 18.172 1 98.56 283 HIS A N 1
ATOM 2059 C CA . HIS A 1 283 ? -6.059 -13.906 17.141 1 98.56 283 HIS A CA 1
ATOM 2060 C C . HIS A 1 283 ? -5.258 -12.781 16.484 1 98.56 283 HIS A C 1
ATOM 2062 O O . HIS A 1 283 ? -4.043 -12.906 16.312 1 98.56 283 HIS A O 1
ATOM 2068 N N . PHE A 1 284 ? -5.934 -11.727 16.172 1 98.81 284 PHE A N 1
ATOM 2069 C CA . PHE A 1 284 ? -5.285 -10.594 15.516 1 98.81 284 PHE A CA 1
ATOM 2070 C C . PHE A 1 284 ? -4.148 -10.055 16.375 1 98.81 284 PHE A C 1
ATOM 2072 O O . PHE A 1 284 ? -3.027 -9.883 15.891 1 98.81 284 PHE A O 1
ATOM 2079 N N . LEU A 1 285 ? -4.422 -9.812 17.625 1 98.81 285 LEU A N 1
ATOM 2080 C CA . LEU A 1 285 ? -3.422 -9.258 18.531 1 98.81 285 LEU A CA 1
ATOM 2081 C C . LEU A 1 285 ? -2.246 -10.211 18.703 1 98.81 285 LEU A C 1
ATOM 2083 O O . LEU A 1 285 ? -1.089 -9.789 18.703 1 98.81 285 LEU A O 1
ATOM 2087 N N . ALA A 1 286 ? -2.506 -11.461 18.797 1 98.62 286 ALA A N 1
ATOM 2088 C CA . ALA A 1 286 ? -1.452 -12.453 18.969 1 98.62 286 ALA A CA 1
ATOM 2089 C C . ALA A 1 286 ? -0.494 -12.469 17.781 1 98.62 286 ALA A C 1
ATOM 2091 O O . ALA A 1 286 ? 0.726 -12.516 17.969 1 98.62 286 ALA A O 1
ATOM 2092 N N . GLN A 1 287 ? -1.048 -12.445 16.594 1 98.56 287 GLN A N 1
ATOM 2093 C CA . GLN A 1 287 ? -0.223 -12.461 15.391 1 98.56 287 GLN A CA 1
ATOM 2094 C C . GLN A 1 287 ? 0.602 -11.188 15.273 1 98.56 287 GLN A C 1
ATOM 2096 O O . GLN A 1 287 ? 1.793 -11.234 14.961 1 98.56 287 GLN A O 1
ATOM 2101 N N . ALA A 1 288 ? -0.036 -10.055 15.516 1 98.69 288 ALA A N 1
ATOM 2102 C CA . ALA A 1 288 ? 0.673 -8.773 15.461 1 98.69 288 ALA A CA 1
ATOM 2103 C C . ALA A 1 288 ? 1.801 -8.734 16.484 1 98.69 288 ALA A C 1
ATOM 2105 O O . ALA A 1 288 ? 2.939 -8.391 16.156 1 98.69 288 ALA A O 1
ATOM 2106 N N . ASP A 1 289 ? 1.471 -9.125 17.719 1 98.62 289 ASP A N 1
ATOM 2107 C CA . ASP A 1 289 ? 2.436 -9.055 18.812 1 98.62 289 ASP A CA 1
ATOM 2108 C C . ASP A 1 289 ? 3.625 -9.977 18.547 1 98.62 289 ASP A C 1
ATOM 2110 O O . ASP A 1 289 ? 4.77 -9.609 18.812 1 98.62 289 ASP A O 1
ATOM 2114 N N . GLN A 1 290 ? 3.332 -11.109 18.047 1 98 290 GLN A N 1
ATOM 2115 C CA . GLN A 1 290 ? 4.379 -12.094 17.781 1 98 290 GLN A CA 1
ATOM 2116 C C . GLN A 1 290 ? 5.348 -11.586 16.719 1 98 290 GLN A C 1
ATOM 2118 O O . GLN A 1 290 ? 6.566 -11.672 16.891 1 98 290 GLN A O 1
ATOM 2123 N N . LEU A 1 291 ? 4.832 -11.102 15.656 1 98.69 291 LEU A N 1
ATOM 2124 C CA . LEU A 1 291 ? 5.684 -10.625 14.57 1 98.69 291 LEU A CA 1
ATOM 2125 C C . LEU A 1 291 ? 6.488 -9.406 15.016 1 98.69 291 LEU A C 1
ATOM 2127 O O . LEU A 1 291 ? 7.676 -9.289 14.695 1 98.69 291 LEU A O 1
ATOM 2131 N N . ILE A 1 292 ? 5.871 -8.508 15.727 1 98.5 292 ILE A N 1
ATOM 2132 C CA . ILE A 1 292 ? 6.527 -7.309 16.234 1 98.5 292 ILE A CA 1
ATOM 2133 C C . ILE A 1 292 ? 7.676 -7.703 17.156 1 98.5 292 ILE A C 1
ATOM 2135 O O . ILE A 1 292 ? 8.797 -7.203 17.016 1 98.5 292 ILE A O 1
ATOM 2139 N N . ALA A 1 293 ? 7.402 -8.594 18.062 1 98.25 293 ALA A N 1
ATOM 2140 C CA . ALA A 1 293 ? 8.414 -9.023 19.031 1 98.25 293 ALA A CA 1
ATOM 2141 C C . ALA A 1 293 ? 9.586 -9.703 18.312 1 98.25 293 ALA A C 1
ATOM 2143 O O . ALA A 1 293 ? 10.75 -9.422 18.625 1 98.25 293 ALA A O 1
ATOM 2144 N N . SER A 1 294 ? 9.273 -10.578 17.453 1 98.25 294 SER A N 1
ATOM 2145 C CA . SER A 1 294 ? 10.32 -11.266 16.703 1 98.25 294 SER A CA 1
ATOM 2146 C C . SER A 1 294 ? 11.18 -10.281 15.922 1 98.25 294 SER A C 1
ATOM 2148 O O . SER A 1 294 ? 12.406 -10.383 15.922 1 98.25 294 SER A O 1
ATOM 2150 N N . THR A 1 295 ? 10.578 -9.32 15.289 1 98.5 295 THR A N 1
ATOM 2151 C CA . THR A 1 295 ? 11.289 -8.352 14.461 1 98.5 295 THR A CA 1
ATOM 2152 C C . THR A 1 295 ? 12.188 -7.465 15.328 1 98.5 295 THR A C 1
ATOM 2154 O O . THR A 1 295 ? 13.359 -7.254 15 1 98.5 295 THR A O 1
ATOM 2157 N N . ARG A 1 296 ? 11.672 -6.965 16.391 1 97.69 296 ARG A N 1
ATOM 2158 C CA . ARG A 1 296 ? 12.414 -6.078 17.281 1 97.69 296 ARG A CA 1
ATOM 2159 C C . ARG A 1 296 ? 13.641 -6.781 17.844 1 97.69 296 ARG A C 1
ATOM 2161 O O . ARG A 1 296 ? 14.672 -6.148 18.078 1 97.69 296 ARG A O 1
ATOM 2168 N N . ASN A 1 297 ? 13.555 -8.078 17.969 1 97.38 297 ASN A N 1
ATOM 2169 C CA . ASN A 1 297 ? 14.609 -8.828 18.641 1 97.38 297 ASN A CA 1
ATOM 2170 C C . ASN A 1 297 ? 15.508 -9.547 17.641 1 97.38 297 ASN A C 1
ATOM 2172 O O . ASN A 1 297 ? 16.375 -10.328 18.031 1 97.38 297 ASN A O 1
ATOM 2176 N N . SER A 1 298 ? 15.305 -9.32 16.438 1 97.62 298 SER A N 1
ATOM 2177 C CA . SER A 1 298 ? 16.078 -10.016 15.398 1 97.62 298 SER A CA 1
ATOM 2178 C C . SER A 1 298 ? 17.516 -9.531 15.367 1 97.62 298 SER A C 1
ATOM 2180 O O . SER A 1 298 ? 17.844 -8.477 15.914 1 97.62 298 SER A O 1
ATOM 2182 N N . ARG A 1 299 ? 18.406 -10.367 14.711 1 97.31 299 ARG A N 1
ATOM 2183 C CA . ARG A 1 299 ? 19.828 -10.047 14.602 1 97.31 299 ARG A CA 1
ATOM 2184 C C . ARG A 1 299 ? 20.031 -8.711 13.898 1 97.31 299 ARG A C 1
ATOM 2186 O O . ARG A 1 299 ? 19.375 -8.43 12.891 1 97.31 299 ARG A O 1
ATOM 2193 N N . ARG A 1 300 ? 20.922 -7.895 14.422 1 96.94 300 ARG A N 1
ATOM 2194 C CA . ARG A 1 300 ? 21.172 -6.543 13.922 1 96.94 300 ARG A CA 1
ATOM 2195 C C . ARG A 1 300 ? 22.547 -6.453 13.258 1 96.94 300 ARG A C 1
ATOM 2197 O O . ARG A 1 300 ? 23.422 -7.289 13.5 1 96.94 300 ARG A O 1
ATOM 2204 N N . LYS A 1 301 ? 22.641 -5.445 12.492 1 95.69 301 LYS A N 1
ATOM 2205 C CA . LYS A 1 301 ? 23.953 -5.074 11.992 1 95.69 301 LYS A CA 1
ATOM 2206 C C . LYS A 1 301 ? 24.859 -4.598 13.125 1 95.69 301 LYS A C 1
ATOM 2208 O O . LYS A 1 301 ? 24.375 -4.145 14.164 1 95.69 301 LYS A O 1
ATOM 2213 N N . ALA A 1 302 ? 26.219 -4.656 13.039 1 91.56 302 ALA A N 1
ATOM 2214 C CA . ALA A 1 302 ? 27.203 -4.363 14.086 1 91.56 302 ALA A CA 1
ATOM 2215 C C . ALA A 1 302 ? 27 -2.959 14.648 1 91.56 302 ALA A C 1
ATOM 2217 O O . ALA A 1 302 ? 27.109 -2.746 15.859 1 91.56 302 ALA A O 1
ATOM 2218 N N . ASN A 1 303 ? 26.625 -1.945 13.891 1 91.06 303 ASN A N 1
ATOM 2219 C CA . ASN A 1 303 ? 26.531 -0.562 14.344 1 91.06 303 ASN A CA 1
ATOM 2220 C C . ASN A 1 303 ? 25.094 -0.119 14.531 1 91.06 303 ASN A C 1
ATOM 2222 O O . ASN A 1 303 ? 24.812 1.078 14.617 1 91.06 303 ASN A O 1
ATOM 2226 N N . VAL A 1 304 ? 24.25 -1.087 14.766 1 94.94 304 VAL A N 1
ATOM 2227 C CA . VAL A 1 304 ? 22.844 -0.773 14.984 1 94.94 304 VAL A CA 1
ATOM 2228 C C . VAL A 1 304 ? 22.438 -1.14 16.406 1 94.94 304 VAL A C 1
ATOM 2230 O O . VAL A 1 304 ? 22.594 -2.291 16.828 1 94.94 304 VAL A O 1
ATOM 2233 N N . GLU A 1 305 ? 21.984 -0.198 17.156 1 95.25 305 GLU A N 1
ATOM 2234 C CA . GLU A 1 305 ? 21.672 -0.388 18.578 1 95.25 305 GLU A CA 1
ATOM 2235 C C . GLU A 1 305 ? 20.344 -1.099 18.766 1 95.25 305 GLU A C 1
ATOM 2237 O O . GLU A 1 305 ? 20.172 -1.887 19.703 1 95.25 305 GLU A O 1
ATOM 2242 N N . ARG A 1 306 ? 19.422 -0.795 17.938 1 96.5 306 ARG A N 1
ATOM 2243 C CA . ARG A 1 306 ? 18.094 -1.398 18.062 1 96.5 306 ARG A CA 1
ATOM 2244 C C . ARG A 1 306 ? 17.359 -1.364 16.734 1 96.5 306 ARG A C 1
ATOM 2246 O O . ARG A 1 306 ? 17.578 -0.468 15.922 1 96.5 306 ARG A O 1
ATOM 2253 N N . ILE A 1 307 ? 16.484 -2.314 16.547 1 97.38 307 ILE A N 1
ATOM 2254 C CA . ILE A 1 307 ? 15.578 -2.32 15.414 1 97.38 307 ILE A CA 1
ATOM 2255 C C . ILE A 1 307 ? 14.367 -1.441 15.711 1 97.38 307 ILE A C 1
ATOM 2257 O O . ILE A 1 307 ? 13.688 -1.628 16.734 1 97.38 307 ILE A O 1
ATOM 2261 N N . ARG A 1 308 ? 14.117 -0.511 14.828 1 96.12 308 ARG A N 1
ATOM 2262 C CA . ARG A 1 308 ? 12.953 0.364 14.961 1 96.12 308 ARG A CA 1
ATOM 2263 C C . ARG A 1 308 ? 11.82 -0.091 14.055 1 96.12 308 ARG A C 1
ATOM 2265 O O . ARG A 1 308 ? 12.055 -0.53 12.93 1 96.12 308 ARG A O 1
ATOM 2272 N N . LEU A 1 309 ? 10.664 0.003 14.594 1 97.62 309 LEU A N 1
ATOM 2273 C CA . LEU A 1 309 ? 9.461 -0.297 13.828 1 97.62 309 LEU A CA 1
ATOM 2274 C C . LEU A 1 309 ? 8.633 0.964 13.594 1 97.62 309 LEU A C 1
ATOM 2276 O O . LEU A 1 309 ? 8.883 1.998 14.219 1 97.62 309 LEU A O 1
ATOM 2280 N N . PRO A 1 310 ? 7.629 0.851 12.656 1 96.69 310 PRO A N 1
ATOM 2281 C CA . PRO A 1 310 ? 6.797 2.02 12.359 1 96.69 310 PRO A CA 1
ATOM 2282 C C . PRO A 1 310 ? 6.172 2.629 13.617 1 96.69 310 PRO A C 1
ATOM 2284 O O . PRO A 1 310 ? 5.555 1.915 14.406 1 96.69 310 PRO A O 1
ATOM 2287 N N . GLY A 1 311 ? 6.336 3.924 13.734 1 95.25 311 GLY A N 1
ATOM 2288 C CA . GLY A 1 311 ? 5.727 4.633 14.844 1 95.25 311 GLY A CA 1
ATOM 2289 C C . GLY A 1 311 ? 6.664 4.797 16.031 1 95.25 311 GLY A C 1
ATOM 2290 O O . GLY A 1 311 ? 6.418 5.621 16.922 1 95.25 311 GLY A O 1
ATOM 2291 N N . ASP A 1 312 ? 7.816 4.047 16.109 1 96.25 312 ASP A N 1
ATOM 2292 C CA . ASP A 1 312 ? 8.719 4.062 17.266 1 96.25 312 ASP A CA 1
ATOM 2293 C C . ASP A 1 312 ? 9.336 5.441 17.453 1 96.25 312 ASP A C 1
ATOM 2295 O O . ASP A 1 312 ? 9.305 5.992 18.562 1 96.25 312 ASP A O 1
ATOM 2299 N N . ARG A 1 313 ? 9.914 5.984 16.422 1 95.19 313 ARG A N 1
ATOM 2300 C CA . ARG A 1 313 ? 10.547 7.293 16.531 1 95.19 313 ARG A CA 1
ATOM 2301 C C . ARG A 1 313 ? 9.555 8.344 17.016 1 95.19 313 ARG A C 1
ATOM 2303 O O . ARG A 1 313 ? 9.883 9.164 17.875 1 95.19 313 ARG A O 1
ATOM 2310 N N . GLY A 1 314 ? 8.344 8.336 16.422 1 95.88 314 GLY A N 1
ATOM 2311 C CA . GLY A 1 314 ? 7.316 9.273 16.844 1 95.88 314 GLY A CA 1
ATOM 2312 C C . GLY A 1 314 ? 6.965 9.148 18.312 1 95.88 314 GLY A C 1
ATOM 2313 O O . GLY A 1 314 ? 6.801 10.156 19 1 95.88 314 GLY A O 1
ATOM 2314 N N . ARG A 1 315 ? 6.844 7.969 18.781 1 95.88 315 ARG A N 1
ATOM 2315 C CA . ARG A 1 315 ? 6.516 7.73 20.188 1 95.88 315 ARG A CA 1
ATOM 2316 C C . ARG A 1 315 ? 7.633 8.227 21.094 1 95.88 315 ARG A C 1
ATOM 2318 O O . ARG A 1 315 ? 7.367 8.805 22.156 1 95.88 315 ARG A O 1
ATOM 2325 N N . GLU A 1 316 ? 8.852 7.977 20.703 1 96.88 316 GLU A N 1
ATOM 2326 C CA . GLU A 1 316 ? 10.008 8.406 21.5 1 96.88 316 GLU A CA 1
ATOM 2327 C C . GLU A 1 316 ? 10.094 9.93 21.547 1 96.88 316 GLU A C 1
ATOM 2329 O O . GLU A 1 316 ? 10.312 10.5 22.625 1 96.88 316 GLU A O 1
ATOM 2334 N N . VAL A 1 317 ? 9.93 10.523 20.406 1 97.62 317 VAL A N 1
ATOM 2335 C CA . VAL A 1 317 ? 9.977 11.977 20.328 1 97.62 317 VAL A CA 1
ATOM 2336 C C . VAL A 1 317 ? 8.836 12.57 21.156 1 97.62 317 VAL A C 1
ATOM 2338 O O . VAL A 1 317 ? 9.023 13.562 21.875 1 97.62 317 VAL A O 1
ATOM 2341 N N . ARG A 1 318 ? 7.719 11.984 21.062 1 97.81 318 ARG A N 1
ATOM 2342 C CA . ARG A 1 318 ? 6.57 12.453 21.828 1 97.81 318 ARG A CA 1
ATOM 2343 C C . ARG A 1 318 ? 6.867 12.43 23.312 1 97.81 318 ARG A C 1
ATOM 2345 O O . ARG A 1 318 ? 6.582 13.398 24.031 1 97.81 318 ARG A O 1
ATOM 2352 N N . ALA A 1 319 ? 7.336 11.312 23.781 1 97.88 319 ALA A N 1
ATOM 2353 C CA . ALA A 1 319 ? 7.668 11.188 25.203 1 97.88 319 ALA A CA 1
ATOM 2354 C C . ALA A 1 319 ? 8.672 12.25 25.625 1 97.88 319 ALA A C 1
ATOM 2356 O O . ALA A 1 319 ? 8.531 12.867 26.688 1 97.88 319 ALA A O 1
ATOM 2357 N N . GLN A 1 320 ? 9.656 12.461 24.812 1 98.25 320 GLN A N 1
ATOM 2358 C CA . GLN A 1 320 ? 10.68 13.461 25.078 1 98.25 320 GLN A CA 1
ATOM 2359 C C . GLN A 1 320 ? 10.086 14.859 25.125 1 98.25 320 GLN A C 1
ATOM 2361 O O . GLN A 1 320 ? 10.367 15.633 26.047 1 98.25 320 GLN A O 1
ATOM 2366 N N . ARG A 1 321 ? 9.289 15.141 24.172 1 97.88 321 ARG A N 1
ATOM 2367 C CA . ARG A 1 321 ? 8.766 16.5 24.047 1 97.88 321 ARG A CA 1
ATOM 2368 C C . ARG A 1 321 ? 7.68 16.766 25.078 1 97.88 321 ARG A C 1
ATOM 2370 O O . ARG A 1 321 ? 7.438 17.922 25.453 1 97.88 321 ARG A O 1
ATOM 2377 N N . LEU A 1 322 ? 6.98 15.75 25.516 1 97.88 322 LEU A N 1
ATOM 2378 C CA . LEU A 1 322 ? 6.051 15.922 26.625 1 97.88 322 LEU A CA 1
ATOM 2379 C C . LEU A 1 322 ? 6.789 16.297 27.891 1 97.88 322 LEU A C 1
ATOM 2381 O O . LEU A 1 322 ? 6.273 17.062 28.719 1 97.88 322 LEU A O 1
ATOM 2385 N N . ARG A 1 323 ? 7.961 15.734 28 1 97.19 323 ARG A N 1
ATOM 2386 C CA . ARG A 1 323 ? 8.766 15.984 29.188 1 97.19 323 ARG A CA 1
ATOM 2387 C C . ARG A 1 323 ? 9.516 17.297 29.078 1 97.19 323 ARG A C 1
ATOM 2389 O O . ARG A 1 323 ? 9.523 18.109 30.016 1 97.19 323 ARG A O 1
ATOM 2396 N N . ASP A 1 324 ? 10.156 17.562 27.922 1 96.94 324 ASP A N 1
ATOM 2397 C CA . ASP A 1 324 ? 11.141 18.641 27.781 1 96.94 324 ASP A CA 1
ATOM 2398 C C . ASP A 1 324 ? 10.539 19.844 27.062 1 96.94 324 ASP A C 1
ATOM 2400 O O . ASP A 1 324 ? 11.141 20.922 27.047 1 96.94 324 ASP A O 1
ATOM 2404 N N . GLY A 1 325 ? 9.375 19.641 26.5 1 96.69 325 GLY A N 1
ATOM 2405 C CA . GLY A 1 325 ? 8.766 20.688 25.703 1 96.69 325 GLY A CA 1
ATOM 2406 C C . GLY A 1 325 ? 9.039 20.562 24.219 1 96.69 325 GLY A C 1
ATOM 2407 O O . GLY A 1 325 ? 9.859 19.734 23.812 1 96.69 325 GLY A O 1
ATOM 2408 N N . ILE A 1 326 ? 8.32 21.297 23.422 1 96.31 326 ILE A N 1
ATOM 2409 C CA . ILE A 1 326 ? 8.43 21.297 21.969 1 96.31 326 ILE A CA 1
ATOM 2410 C C . ILE A 1 326 ? 9.305 22.469 21.531 1 96.31 326 ILE A C 1
ATOM 2412 O O . ILE A 1 326 ? 8.992 23.625 21.797 1 96.31 326 ILE A O 1
ATOM 2416 N N . PRO A 1 327 ? 10.391 22.203 20.875 1 94.12 327 PRO A N 1
ATOM 2417 C CA . PRO A 1 327 ? 11.273 23.266 20.422 1 94.12 327 PRO A CA 1
ATOM 2418 C C . PRO A 1 327 ? 10.812 23.875 19.094 1 94.12 327 PRO A C 1
ATOM 2420 O O . PRO A 1 327 ? 10.25 23.188 18.25 1 94.12 327 PRO A O 1
ATOM 2423 N N . PHE A 1 328 ? 11.039 25.125 18.938 1 89.88 328 PHE A N 1
ATOM 2424 C CA . PHE A 1 328 ? 10.766 25.812 17.672 1 89.88 328 PHE A CA 1
ATOM 2425 C C . PHE A 1 328 ? 12.008 26.531 17.172 1 89.88 328 PHE A C 1
ATOM 2427 O O . PHE A 1 328 ? 12.758 27.109 17.953 1 89.88 328 PHE A O 1
ATOM 2434 N N . ASP A 1 329 ? 12.125 26.344 15.812 1 83.56 329 ASP A N 1
ATOM 2435 C CA . ASP A 1 329 ? 13.133 27.219 15.227 1 83.56 329 ASP A CA 1
ATOM 2436 C C . ASP A 1 329 ? 12.633 28.672 15.148 1 83.56 329 ASP A C 1
ATOM 2438 O O . ASP A 1 329 ? 11.43 28.906 15.125 1 83.56 329 ASP A O 1
ATOM 2442 N N . ASP A 1 330 ? 13.562 29.625 15.031 1 84.81 330 ASP A N 1
ATOM 2443 C CA . ASP A 1 330 ? 13.242 31.047 15.078 1 84.81 330 ASP A CA 1
ATOM 2444 C C . ASP A 1 330 ? 12.352 31.453 13.906 1 84.81 330 ASP A C 1
ATOM 2446 O O . ASP A 1 330 ? 11.422 32.25 14.07 1 84.81 330 ASP A O 1
ATOM 2450 N N . GLY A 1 331 ? 12.672 30.922 12.797 1 82.69 331 GLY A N 1
ATOM 2451 C CA . GLY A 1 331 ? 11.898 31.281 11.617 1 82.69 331 GLY A CA 1
ATOM 2452 C C . GLY A 1 331 ? 10.438 30.891 11.727 1 82.69 331 GLY A C 1
ATOM 2453 O O . GLY A 1 331 ? 9.547 31.719 11.5 1 82.69 331 GLY A O 1
ATOM 2454 N N . ASN A 1 332 ? 10.195 29.734 12.125 1 81.81 332 ASN A N 1
ATOM 2455 C CA . ASN A 1 332 ? 8.828 29.25 12.266 1 81.81 332 ASN A CA 1
ATOM 2456 C C . ASN A 1 332 ? 8.102 29.938 13.414 1 81.81 332 ASN A C 1
ATOM 2458 O O . ASN A 1 332 ? 6.918 30.266 13.297 1 81.81 332 ASN A O 1
ATOM 2462 N N . TRP A 1 333 ? 8.812 30.156 14.422 1 88.25 333 TRP A N 1
ATOM 2463 C CA . TRP A 1 333 ? 8.195 30.828 15.57 1 88.25 333 TRP A CA 1
ATOM 2464 C C . TRP A 1 333 ? 7.812 32.25 15.227 1 88.25 333 TRP A C 1
ATOM 2466 O O . TRP A 1 333 ? 6.73 32.719 15.594 1 88.25 333 TRP A O 1
ATOM 2476 N N . GLN A 1 334 ? 8.664 32.906 14.508 1 90.5 334 GLN A N 1
ATOM 2477 C CA . GLN A 1 334 ? 8.375 34.281 14.141 1 90.5 334 GLN A CA 1
ATOM 2478 C C . GLN A 1 334 ? 7.141 34.375 13.25 1 90.5 334 GLN A C 1
ATOM 2480 O O . GLN A 1 334 ? 6.379 35.344 13.328 1 90.5 334 GLN A O 1
ATOM 2485 N N . ARG A 1 335 ? 6.953 33.406 12.445 1 89.19 335 ARG A N 1
ATOM 2486 C CA . ARG A 1 335 ? 5.754 33.344 11.617 1 89.19 335 ARG A CA 1
ATOM 2487 C C . ARG A 1 335 ? 4.5 33.219 12.469 1 89.19 335 ARG A C 1
ATOM 2489 O O . ARG A 1 335 ? 3.477 33.844 12.18 1 89.19 335 ARG A O 1
ATOM 2496 N N . LEU A 1 336 ? 4.602 32.5 13.453 1 92.44 336 LEU A N 1
ATOM 2497 C CA . LEU A 1 336 ? 3.477 32.344 14.367 1 92.44 336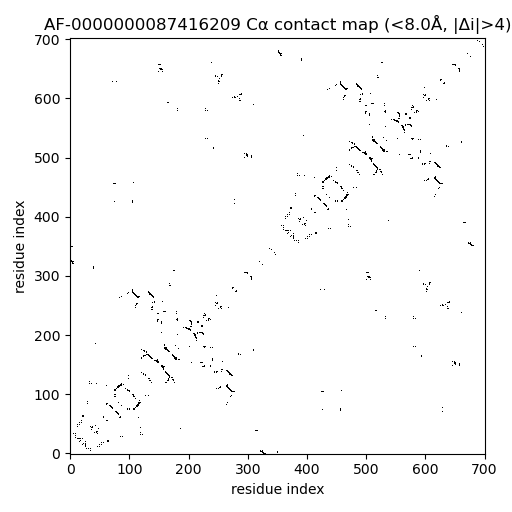 LEU A CA 1
ATOM 2498 C C . LEU A 1 336 ? 3.223 33.625 15.156 1 92.44 336 LEU A C 1
ATOM 2500 O O . LEU A 1 336 ? 2.07 33.969 15.406 1 92.44 336 LEU A O 1
ATOM 2504 N N . VAL A 1 337 ? 4.277 34.281 15.547 1 93.69 337 VAL A N 1
ATOM 2505 C CA . VAL A 1 337 ? 4.18 35.531 16.266 1 93.69 337 VAL A CA 1
ATOM 2506 C C . VAL A 1 337 ? 3.465 36.562 15.398 1 93.69 337 VAL A C 1
ATOM 2508 O O . VAL A 1 337 ? 2.611 37.312 15.891 1 93.69 337 VAL A O 1
ATOM 2511 N N . LYS A 1 338 ? 3.855 36.594 14.172 1 95.62 338 LYS A N 1
ATOM 2512 C CA . LYS A 1 338 ? 3.209 37.531 13.25 1 95.62 338 LYS A CA 1
ATOM 2513 C C . LYS A 1 338 ? 1.709 37.25 13.156 1 95.62 338 LYS A C 1
ATOM 2515 O O . LYS A 1 338 ? 0.904 38.188 13.148 1 95.62 338 LYS A O 1
ATOM 2520 N N . THR A 1 339 ? 1.364 36.031 13.055 1 96.44 339 THR A N 1
ATOM 2521 C CA . THR A 1 339 ? -0.043 35.625 13 1 96.44 339 THR A CA 1
ATOM 2522 C C . THR A 1 339 ? -0.765 36.062 14.273 1 96.44 339 THR A C 1
ATOM 2524 O O . THR A 1 339 ? -1.888 36.562 14.227 1 96.44 339 THR A O 1
ATOM 2527 N N . ALA A 1 340 ? -0.151 35.844 15.414 1 97.31 340 ALA A N 1
ATOM 2528 C CA . ALA A 1 340 ? -0.721 36.219 16.703 1 97.31 340 ALA A CA 1
ATOM 2529 C C . ALA A 1 340 ? -0.955 37.75 16.781 1 97.31 340 ALA A C 1
ATOM 2531 O O . ALA A 1 340 ? -1.996 38.188 17.266 1 97.31 340 ALA A O 1
ATOM 2532 N N . THR A 1 341 ? 0.008 38.469 16.328 1 97.25 341 THR A N 1
ATOM 2533 C CA . THR A 1 341 ? -0.096 39.938 16.312 1 97.25 341 THR A CA 1
ATOM 2534 C C . THR A 1 341 ? -1.267 40.375 15.438 1 97.25 341 THR A C 1
ATOM 2536 O O . THR A 1 341 ? -2.059 41.219 15.852 1 97.25 341 THR A O 1
ATOM 2539 N N . GLU A 1 342 ? -1.341 39.781 14.297 1 97 342 GLU A N 1
ATOM 2540 C CA . GLU A 1 342 ? -2.416 40.125 13.367 1 97 342 GLU A CA 1
ATOM 2541 C C . GLU A 1 342 ? -3.783 39.812 13.977 1 97 342 GLU A C 1
ATOM 2543 O O . GLU A 1 342 ? -4.758 40.531 13.695 1 97 342 GLU A O 1
ATOM 2548 N N . LEU A 1 343 ? -3.861 38.844 14.766 1 97.69 343 LEU A N 1
ATOM 2549 C CA . LEU A 1 343 ? -5.129 38.406 15.328 1 97.69 343 LEU A CA 1
ATOM 2550 C C . LEU A 1 343 ? -5.34 38.969 16.734 1 97.69 343 LEU A C 1
ATOM 2552 O O . LEU A 1 343 ? -6.367 38.719 17.359 1 97.69 343 LEU A O 1
ATOM 2556 N N . ASN A 1 344 ? -4.359 39.719 17.188 1 97.56 344 ASN A N 1
ATOM 2557 C CA . ASN A 1 344 ? -4.387 40.344 18.516 1 97.56 344 ASN A CA 1
ATOM 2558 C C . ASN A 1 344 ? -4.496 39.281 19.609 1 97.56 344 ASN A C 1
ATOM 2560 O O . ASN A 1 344 ? -5.352 39.375 20.484 1 97.56 344 ASN A O 1
ATOM 2564 N N . VAL A 1 345 ? -3.756 38.188 19.438 1 97.62 345 VAL A N 1
ATOM 2565 C CA . VAL A 1 345 ? -3.656 37.125 20.438 1 97.62 345 VAL A CA 1
ATOM 2566 C C . VAL A 1 345 ? -2.32 37.25 21.172 1 97.62 345 VAL A C 1
ATOM 2568 O O . VAL A 1 345 ? -1.263 37.312 20.547 1 97.62 345 VAL A O 1
ATOM 2571 N N . PRO A 1 346 ? -2.295 37.312 22.531 1 95.88 346 PRO A N 1
ATOM 2572 C CA . PRO A 1 346 ? -1.035 37.375 23.266 1 95.88 346 PRO A CA 1
ATOM 2573 C C . PRO A 1 346 ? -0.165 36.156 23.078 1 95.88 346 PRO A C 1
ATOM 2575 O O . PRO A 1 346 ? -0.686 35.031 22.969 1 95.88 346 PRO A O 1
ATOM 2578 N N . LEU A 1 347 ? 1.093 36.375 23.016 1 94.25 347 LEU A N 1
ATOM 2579 C CA . LEU A 1 347 ? 2.035 35.25 22.922 1 94.25 347 LEU A CA 1
ATOM 2580 C C . LEU A 1 347 ? 2.072 34.438 24.219 1 94.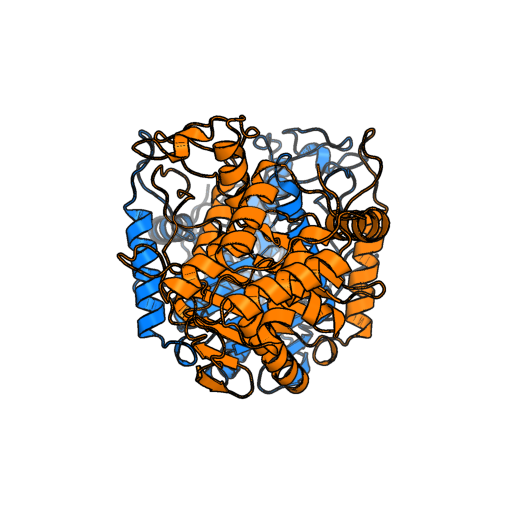25 347 LEU A C 1
ATOM 2582 O O . LEU A 1 347 ? 1.858 35 25.297 1 94.25 347 LEU A O 1
ATOM 2586 N N . PRO A 1 348 ? 2.279 33.156 24.031 1 90.38 348 PRO A N 1
ATOM 2587 C CA . PRO A 1 348 ? 2.41 32.375 25.25 1 90.38 348 PRO A CA 1
ATOM 2588 C C . PRO A 1 348 ? 3.719 32.656 26 1 90.38 348 PRO A C 1
ATOM 2590 O O . PRO A 1 348 ? 4.695 33.094 25.391 1 90.38 348 PRO A O 1
ATOM 2593 N N . THR A 1 349 ? 3.641 32.531 27.328 1 80.38 349 THR A N 1
ATOM 2594 C CA . THR A 1 349 ? 4.852 32.688 28.125 1 80.38 349 THR A CA 1
ATOM 2595 C C . THR A 1 349 ? 5.73 31.453 28.062 1 80.38 349 THR A C 1
ATOM 2597 O O . THR A 1 349 ? 5.223 30.328 28.062 1 80.38 349 THR A O 1
ATOM 2600 N N . THR A 1 350 ? 6.977 31.641 27.672 1 68.31 350 THR A N 1
ATOM 2601 C CA . THR A 1 350 ? 7.926 30.531 27.609 1 68.31 350 THR A CA 1
ATOM 2602 C C . THR A 1 350 ? 8.062 29.875 28.984 1 68.31 350 THR A C 1
ATOM 2604 O O . THR A 1 350 ? 7.965 30.547 30.016 1 68.31 350 THR A O 1
ATOM 2607 N N . SER A 1 351 ? 7.891 28.578 29.172 1 53.78 351 SER A N 1
ATOM 2608 C CA . SER A 1 351 ? 8.188 27.922 30.438 1 53.78 351 SER A CA 1
ATOM 2609 C C . SER A 1 351 ? 9.672 28.047 30.781 1 53.78 351 SER A C 1
ATOM 2611 O O . SER A 1 351 ? 10.523 28.094 29.891 1 53.78 351 SER A O 1
ATOM 2613 N N . MET B 1 1 ? 14.57 -23.938 -27.922 1 78.31 1 MET B N 1
ATOM 2614 C CA . MET B 1 1 ? 13.5 -23.625 -26.969 1 78.31 1 MET B CA 1
ATOM 2615 C C . MET B 1 1 ? 12.133 -23.906 -27.578 1 78.31 1 MET B C 1
ATOM 2617 O O . MET B 1 1 ? 11.773 -23.328 -28.609 1 78.31 1 MET B O 1
ATOM 2621 N N . PRO B 1 2 ? 11.461 -24.891 -27.047 1 88.56 2 PRO B N 1
ATOM 2622 C CA . PRO B 1 2 ? 10.148 -25.172 -27.625 1 88.56 2 PRO B CA 1
ATOM 2623 C C . PRO B 1 2 ? 9.172 -24 -27.453 1 88.56 2 PRO B C 1
ATOM 2625 O O . PRO B 1 2 ? 9.297 -23.234 -26.484 1 88.56 2 PRO B O 1
ATOM 2628 N N . ILE B 1 3 ? 8.352 -23.875 -28.406 1 94.56 3 ILE B N 1
ATOM 2629 C CA . ILE B 1 3 ? 7.324 -22.844 -28.422 1 94.56 3 ILE B CA 1
ATOM 2630 C C . ILE B 1 3 ? 5.945 -23.469 -28.578 1 94.56 3 ILE B C 1
ATOM 2632 O O . ILE B 1 3 ? 5.746 -24.344 -29.422 1 94.56 3 ILE B O 1
ATOM 2636 N N . TYR B 1 4 ? 5.035 -23.094 -27.766 1 95.25 4 TYR B N 1
ATOM 2637 C CA . TYR B 1 4 ? 3.693 -23.656 -27.797 1 95.25 4 TYR B CA 1
ATOM 2638 C C . TYR B 1 4 ? 2.633 -22.562 -27.812 1 95.25 4 TYR B C 1
ATOM 2640 O O . TYR B 1 4 ? 2.82 -21.5 -27.219 1 95.25 4 TYR B O 1
ATOM 2648 N N . SER B 1 5 ? 1.55 -22.875 -28.5 1 96.5 5 SER B N 1
ATOM 2649 C CA . SER B 1 5 ? 0.418 -21.953 -28.406 1 96.5 5 SER B CA 1
ATOM 2650 C C . SER B 1 5 ? -0.232 -22 -27.031 1 96.5 5 SER B C 1
ATOM 2652 O O . SER B 1 5 ? -0.114 -23 -26.312 1 96.5 5 SER B O 1
ATOM 2654 N N . ALA B 1 6 ? -0.908 -20.922 -26.719 1 97.44 6 ALA B N 1
ATOM 2655 C CA . ALA B 1 6 ? -1.621 -20.859 -25.438 1 97.44 6 ALA B CA 1
ATOM 2656 C C . ALA B 1 6 ? -2.656 -21.969 -25.328 1 97.44 6 ALA B C 1
ATOM 2658 O O . ALA B 1 6 ? -2.803 -22.594 -24.281 1 97.44 6 ALA B O 1
ATOM 2659 N N . THR B 1 7 ? -3.357 -22.234 -26.391 1 97.31 7 THR B N 1
ATOM 2660 C CA . THR B 1 7 ? -4.41 -23.234 -26.406 1 97.31 7 THR B CA 1
ATOM 2661 C C . THR B 1 7 ? -3.824 -24.625 -26.172 1 97.31 7 THR B C 1
ATOM 2663 O O . THR B 1 7 ? -4.348 -25.391 -25.359 1 97.31 7 THR B O 1
ATOM 2666 N N . THR B 1 8 ? -2.723 -24.938 -26.859 1 96.69 8 THR B N 1
ATOM 2667 C CA . THR B 1 8 ? -2.059 -26.219 -26.703 1 96.69 8 THR B CA 1
ATOM 2668 C C . THR B 1 8 ? -1.562 -26.406 -25.266 1 96.69 8 THR B C 1
ATOM 2670 O O . THR B 1 8 ? -1.738 -27.469 -24.672 1 96.69 8 THR B O 1
ATOM 2673 N N . LEU B 1 9 ? -0.985 -25.391 -24.781 1 96.62 9 LEU B N 1
ATOM 2674 C CA . LEU B 1 9 ? -0.432 -25.453 -23.422 1 96.62 9 LEU B CA 1
ATOM 2675 C C . LEU B 1 9 ? -1.54 -25.625 -22.391 1 96.62 9 LEU B C 1
ATOM 2677 O O . LEU B 1 9 ? -1.371 -26.344 -21.406 1 96.62 9 LEU B O 1
ATOM 2681 N N . GLN B 1 10 ? -2.615 -24.891 -22.547 1 98 10 GLN B N 1
ATOM 2682 C CA . GLN B 1 10 ? -3.732 -24.984 -21.625 1 98 10 GLN B CA 1
ATOM 2683 C C . GLN B 1 10 ? -4.324 -26.391 -21.609 1 98 10 GLN B C 1
ATOM 2685 O O . GLN B 1 10 ? -4.66 -26.938 -20.562 1 98 10 GLN B O 1
ATOM 2690 N N . GLN B 1 11 ? -4.461 -27 -22.797 1 97.69 11 GLN B N 1
ATOM 2691 C CA . GLN B 1 11 ? -4.965 -28.359 -22.891 1 97.69 11 GLN B CA 1
ATOM 2692 C C . GLN B 1 11 ? -4.023 -29.359 -22.219 1 97.69 11 GLN B C 1
ATOM 2694 O O . GLN B 1 11 ? -4.469 -30.234 -21.469 1 97.69 11 GLN B O 1
ATOM 2699 N N . PHE B 1 12 ? -2.785 -29.156 -22.531 1 97.56 12 PHE B N 1
ATOM 2700 C CA . PHE B 1 12 ? -1.767 -30.016 -21.953 1 97.56 12 PHE B CA 1
ATOM 2701 C C . PHE B 1 12 ? -1.784 -29.922 -20.422 1 97.56 12 PHE B C 1
ATOM 2703 O O . PHE B 1 12 ? -1.827 -30.938 -19.734 1 97.56 12 PHE B O 1
ATOM 2710 N N . ALA B 1 13 ? -1.8 -28.688 -19.891 1 98.25 13 ALA B N 1
ATOM 2711 C CA . ALA B 1 13 ? -1.835 -28.453 -18.438 1 98.25 13 ALA B CA 1
ATOM 2712 C C . ALA B 1 13 ? -3.098 -29.047 -17.812 1 98.25 13 ALA B C 1
ATOM 2714 O O . ALA B 1 13 ? -3.045 -29.641 -16.75 1 98.25 13 ALA B O 1
ATOM 2715 N N . THR B 1 14 ? -4.242 -28.844 -18.469 1 98.62 14 THR B N 1
ATOM 2716 C CA . THR B 1 14 ? -5.508 -29.406 -17.984 1 98.62 14 THR B CA 1
ATOM 2717 C C . THR B 1 14 ? -5.418 -30.922 -17.859 1 98.62 14 THR B C 1
ATOM 2719 O O . THR B 1 14 ? -5.82 -31.484 -16.844 1 98.62 14 THR B O 1
ATOM 2722 N N . GLN B 1 15 ? -4.84 -31.562 -18.844 1 98.38 15 GLN B N 1
ATOM 2723 C CA . GLN B 1 15 ? -4.703 -33.031 -18.859 1 98.38 15 GLN B CA 1
ATOM 2724 C C . GLN B 1 15 ? -3.793 -33.5 -17.719 1 98.38 15 GLN B C 1
ATOM 2726 O O . GLN B 1 15 ? -4.055 -34.5 -17.094 1 98.38 15 GLN B O 1
ATOM 2731 N N . LEU B 1 16 ? -2.74 -32.781 -17.516 1 98.44 16 LEU B N 1
ATOM 2732 C CA . LEU B 1 16 ? -1.838 -33.125 -16.422 1 98.44 16 LEU B CA 1
ATOM 2733 C C . LEU B 1 16 ? -2.57 -33.094 -15.086 1 98.44 16 LEU B C 1
ATOM 2735 O O . LEU B 1 16 ? -2.451 -34.031 -14.289 1 98.44 16 LEU B O 1
ATOM 2739 N N . PHE B 1 17 ? -3.35 -32.031 -14.859 1 98.69 17 PHE B N 1
ATOM 2740 C CA . PHE B 1 17 ? -4.074 -31.922 -13.602 1 98.69 17 PHE B CA 1
ATOM 2741 C C . PHE B 1 17 ? -5.145 -33 -13.484 1 98.69 17 PHE B C 1
ATOM 2743 O O . PHE B 1 17 ? -5.34 -33.562 -12.406 1 98.69 17 PHE B O 1
ATOM 2750 N N . GLN B 1 18 ? -5.852 -33.281 -14.578 1 98.56 18 GLN B N 1
ATOM 2751 C CA . GLN B 1 18 ? -6.852 -34.344 -14.57 1 98.56 18 GLN B CA 1
ATOM 2752 C C . GLN B 1 18 ? -6.215 -35.688 -14.242 1 98.56 18 GLN B C 1
ATOM 2754 O O . GLN B 1 18 ? -6.75 -36.469 -13.43 1 98.56 18 GLN B O 1
ATOM 2759 N N . ALA B 1 19 ? -5.078 -35.938 -14.859 1 98.31 19 ALA B N 1
ATOM 2760 C CA . ALA B 1 19 ? -4.352 -37.188 -14.609 1 98.31 19 ALA B CA 1
ATOM 2761 C C . ALA B 1 19 ? -3.889 -37.281 -13.156 1 98.31 19 ALA B C 1
ATOM 2763 O O . ALA B 1 19 ? -3.729 -38.375 -12.609 1 98.31 19 ALA B O 1
ATOM 2764 N N . ALA B 1 20 ? -3.707 -36.156 -12.555 1 98.12 20 ALA B N 1
ATOM 2765 C CA . ALA B 1 20 ? -3.266 -36.094 -11.164 1 98.12 20 ALA B CA 1
ATOM 2766 C C . ALA B 1 20 ? -4.453 -36.156 -10.211 1 98.12 20 ALA B C 1
ATOM 2768 O O . ALA B 1 20 ? -4.285 -36.062 -8.992 1 98.12 20 ALA B O 1
ATOM 2769 N N . GLY B 1 21 ? -5.695 -36.25 -10.727 1 97.69 21 GLY B N 1
ATOM 2770 C CA . GLY B 1 21 ? -6.863 -36.469 -9.891 1 97.69 21 GLY B CA 1
ATOM 2771 C C . GLY B 1 21 ? -7.633 -35.188 -9.602 1 97.69 21 GLY B C 1
ATOM 2772 O O . GLY B 1 21 ? -8.539 -35.188 -8.766 1 97.69 21 GLY B O 1
ATOM 2773 N N . VAL B 1 22 ? -7.324 -34.156 -10.281 1 98.69 22 VAL B N 1
ATOM 2774 C CA . VAL B 1 22 ? -8.023 -32.875 -10.102 1 98.69 22 VAL B CA 1
ATOM 2775 C C . VAL B 1 22 ? -9.336 -32.875 -10.883 1 98.69 22 VAL B C 1
ATOM 2777 O O . VAL B 1 22 ? -9.367 -33.281 -12.047 1 98.69 22 VAL B O 1
ATOM 2780 N N . PRO B 1 23 ? -10.445 -32.438 -10.219 1 98.56 23 PRO B N 1
ATOM 2781 C CA . PRO B 1 23 ? -11.711 -32.344 -10.945 1 98.56 23 PRO B CA 1
ATOM 2782 C C . PRO B 1 23 ? -11.617 -31.5 -12.203 1 98.56 23 PRO B C 1
ATOM 2784 O O . PRO B 1 23 ? -10.922 -30.469 -12.211 1 98.56 23 PRO B O 1
ATOM 2787 N N . ASN B 1 24 ? -12.328 -31.828 -13.242 1 98.25 24 ASN B N 1
ATOM 2788 C CA . ASN B 1 24 ? -12.219 -31.25 -14.578 1 98.25 24 ASN B CA 1
ATOM 2789 C C . ASN B 1 24 ? -12.344 -29.734 -14.539 1 98.25 24 ASN B C 1
ATOM 2791 O O . ASN B 1 24 ? -11.508 -29.016 -15.102 1 98.25 24 ASN B O 1
ATOM 2795 N N . VAL B 1 25 ? -13.344 -29.219 -13.875 1 98.06 25 VAL B N 1
ATOM 2796 C CA . VAL B 1 25 ? -13.609 -27.781 -13.844 1 98.06 25 VAL B CA 1
ATOM 2797 C C . VAL B 1 25 ? -12.43 -27.062 -13.203 1 98.06 25 VAL B C 1
ATOM 2799 O O . VAL B 1 25 ? -11.969 -26.031 -13.711 1 98.06 25 VAL B O 1
ATOM 2802 N N . GLU B 1 26 ? -11.938 -27.594 -12.07 1 98.62 26 GLU B N 1
ATOM 2803 C CA . GLU B 1 26 ? -10.797 -26.984 -11.391 1 98.62 26 GLU B CA 1
ATOM 2804 C C . GLU B 1 26 ? -9.531 -27.078 -12.25 1 98.62 26 GLU B C 1
ATOM 2806 O O . GLU B 1 26 ? -8.742 -26.125 -12.297 1 98.62 26 GLU B O 1
ATOM 2811 N N . ALA B 1 27 ? -9.359 -28.219 -12.891 1 98.75 27 ALA B N 1
ATOM 2812 C CA . ALA B 1 27 ? -8.203 -28.406 -13.758 1 98.75 27 ALA B CA 1
ATOM 2813 C C . ALA B 1 27 ? -8.148 -27.328 -14.844 1 98.75 27 ALA B C 1
ATOM 2815 O O . ALA B 1 27 ? -7.086 -26.781 -15.125 1 98.75 27 ALA B O 1
ATOM 2816 N N . GLU B 1 28 ? -9.289 -27.031 -15.398 1 98.69 28 GLU B N 1
ATOM 2817 C CA . GLU B 1 28 ? -9.383 -26.031 -16.453 1 98.69 28 GLU B CA 1
ATOM 2818 C C . GLU B 1 28 ? -9.07 -24.641 -15.898 1 98.69 28 GLU B C 1
ATOM 2820 O O . GLU B 1 28 ? -8.352 -23.859 -16.531 1 98.69 28 GLU B O 1
ATOM 2825 N N . ILE B 1 29 ? -9.602 -24.312 -14.734 1 98.62 29 ILE B N 1
ATOM 2826 C CA . ILE B 1 29 ? -9.406 -23.016 -14.109 1 98.62 29 ILE B CA 1
ATOM 2827 C C . ILE B 1 29 ? -7.93 -22.797 -13.805 1 98.62 29 ILE B C 1
ATOM 2829 O O . ILE B 1 29 ? -7.363 -21.75 -14.148 1 98.62 29 ILE B O 1
ATOM 2833 N N . VAL B 1 30 ? -7.312 -23.766 -13.195 1 98.81 30 VAL B N 1
ATOM 2834 C CA . VAL B 1 30 ? -5.918 -23.656 -12.789 1 98.81 30 VAL B CA 1
ATOM 2835 C C . VAL B 1 30 ? -5.02 -23.578 -14.023 1 98.81 30 VAL B C 1
ATOM 2837 O O . VAL B 1 30 ? -4.109 -22.75 -14.086 1 98.81 30 VAL B O 1
ATOM 2840 N N . ALA B 1 31 ? -5.301 -24.422 -15.016 1 98.75 31 ALA B N 1
ATOM 2841 C CA . ALA B 1 31 ? -4.527 -24.422 -16.25 1 98.75 31 ALA B CA 1
ATOM 2842 C C . ALA B 1 31 ? -4.598 -23.062 -16.938 1 98.75 31 ALA B C 1
ATOM 2844 O O . ALA B 1 31 ? -3.574 -22.516 -17.375 1 98.75 31 ALA B O 1
ATOM 2845 N N . ALA B 1 32 ? -5.793 -22.547 -17.062 1 98.69 32 ALA B N 1
ATOM 2846 C CA . ALA B 1 32 ? -5.98 -21.234 -17.688 1 98.69 32 ALA B CA 1
ATOM 2847 C C . ALA B 1 32 ? -5.203 -20.156 -16.953 1 98.69 32 ALA B C 1
ATOM 2849 O O . ALA B 1 32 ? -4.594 -19.281 -17.594 1 98.69 32 ALA B O 1
ATOM 2850 N N . SER B 1 33 ? -5.238 -20.172 -15.648 1 98.69 33 SER B N 1
ATOM 2851 C CA . SER B 1 33 ? -4.531 -19.188 -14.828 1 98.69 33 SER B CA 1
ATOM 2852 C C . SER B 1 33 ? -3.023 -19.266 -15.055 1 98.69 33 SER B C 1
ATOM 2854 O O . SER B 1 33 ? -2.359 -18.25 -15.227 1 98.69 33 SER B O 1
ATOM 2856 N N . LEU B 1 34 ? -2.475 -20.453 -15.039 1 98.25 34 LEU B N 1
ATOM 2857 C CA . LEU B 1 34 ? -1.039 -20.656 -15.211 1 98.25 34 LEU B CA 1
ATOM 2858 C C . LEU B 1 34 ? -0.597 -20.203 -16.609 1 98.25 34 LEU B C 1
ATOM 2860 O O . LEU B 1 34 ? 0.422 -19.531 -16.75 1 98.25 34 LEU B O 1
ATOM 2864 N N . VAL B 1 35 ? -1.354 -20.562 -17.609 1 98.25 35 VAL B N 1
ATOM 2865 C CA . VAL B 1 35 ? -1.009 -20.188 -18.969 1 98.25 35 VAL B CA 1
ATOM 2866 C C . VAL B 1 35 ? -1.105 -18.672 -19.141 1 98.25 35 VAL B C 1
ATOM 2868 O O . VAL B 1 35 ? -0.284 -18.062 -19.828 1 98.25 35 VAL B O 1
ATOM 2871 N N . GLU B 1 36 ? -2.096 -18.062 -18.531 1 98.25 36 GLU B N 1
ATOM 2872 C CA . GLU B 1 36 ? -2.213 -16.609 -18.578 1 98.25 36 GLU B CA 1
ATOM 2873 C C . GLU B 1 36 ? -0.987 -15.938 -17.969 1 98.25 36 GLU B C 1
ATOM 2875 O O . GLU B 1 36 ? -0.529 -14.906 -18.469 1 98.25 36 GLU B O 1
ATOM 2880 N N . ALA B 1 37 ? -0.486 -16.5 -16.891 1 96.88 37 ALA B N 1
ATOM 2881 C CA . ALA B 1 37 ? 0.75 -15.977 -16.312 1 96.88 37 ALA B CA 1
ATOM 2882 C C . ALA B 1 37 ? 1.893 -16.031 -17.312 1 96.88 37 ALA B C 1
ATOM 2884 O O . ALA B 1 37 ? 2.645 -15.055 -17.453 1 96.88 37 ALA B O 1
ATOM 2885 N N . ASN B 1 38 ? 2.018 -17.141 -18.062 1 96.25 38 ASN B N 1
ATOM 2886 C CA . ASN B 1 38 ? 3.021 -17.234 -19.109 1 96.25 38 ASN B CA 1
ATOM 2887 C C . ASN B 1 38 ? 2.777 -16.203 -20.219 1 96.25 38 ASN B C 1
ATOM 2889 O O . ASN B 1 38 ? 3.719 -15.578 -20.703 1 96.25 38 ASN B O 1
ATOM 2893 N N . LEU B 1 39 ? 1.511 -16.078 -20.594 1 97.75 39 LEU B N 1
ATOM 2894 C CA . LEU B 1 39 ? 1.159 -15.148 -21.656 1 97.75 39 LEU B CA 1
ATOM 2895 C C . LEU B 1 39 ? 1.568 -13.727 -21.281 1 97.75 39 LEU B C 1
ATOM 2897 O O . LEU B 1 39 ? 1.942 -12.938 -22.156 1 97.75 39 LEU B O 1
ATOM 2901 N N . ARG B 1 40 ? 1.545 -13.445 -20 1 96.75 40 ARG B N 1
ATOM 2902 C CA . ARG B 1 40 ? 1.815 -12.078 -19.562 1 96.75 40 ARG B CA 1
ATOM 2903 C C . ARG B 1 40 ? 3.279 -11.914 -19.172 1 96.75 40 ARG B C 1
ATOM 2905 O O . ARG B 1 40 ? 3.672 -10.867 -18.656 1 96.75 40 ARG B O 1
ATOM 2912 N N . GLY B 1 41 ? 4.039 -12.883 -19.328 1 93.69 41 GLY B N 1
ATOM 2913 C CA . GLY B 1 41 ? 5.477 -12.805 -19.109 1 93.69 41 GLY B CA 1
ATOM 2914 C C . GLY B 1 41 ? 5.883 -13.117 -17.672 1 93.69 41 GLY B C 1
ATOM 2915 O O . GLY B 1 41 ? 7.016 -12.844 -17.281 1 93.69 41 GLY B O 1
ATOM 2916 N N . HIS B 1 42 ? 4.988 -13.578 -16.891 1 93.44 42 HIS B N 1
ATOM 2917 C CA . HIS B 1 42 ? 5.301 -14 -15.531 1 93.44 42 HIS B CA 1
ATOM 2918 C C . HIS B 1 42 ? 5.52 -15.508 -15.461 1 93.44 42 HIS B C 1
ATOM 2920 O O . HIS B 1 42 ? 4.781 -16.219 -14.766 1 93.44 42 HIS B O 1
ATOM 2926 N N . ASP B 1 43 ? 6.594 -15.906 -15.953 1 90.38 43 ASP B N 1
ATOM 2927 C CA . ASP B 1 43 ? 6.852 -17.328 -16.172 1 90.38 43 ASP B CA 1
ATOM 2928 C C . ASP B 1 43 ? 7.035 -18.062 -14.852 1 90.38 43 ASP B C 1
ATOM 2930 O O . ASP B 1 43 ? 6.695 -19.234 -14.742 1 90.38 43 ASP B O 1
ATOM 2934 N N . SER B 1 44 ? 7.555 -17.344 -13.812 1 86.88 44 SER B N 1
ATOM 2935 C CA . SER B 1 44 ? 7.746 -17.953 -12.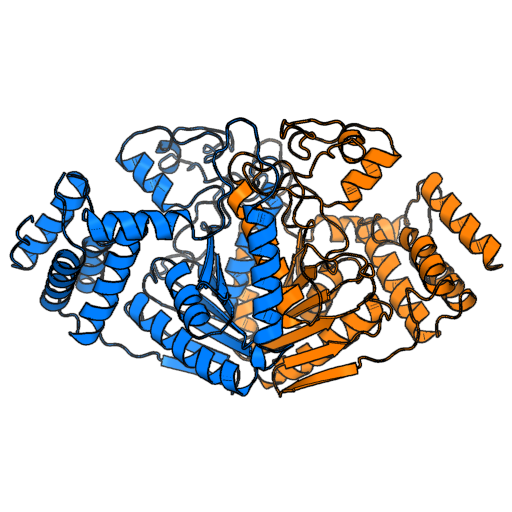5 1 86.88 44 SER B CA 1
ATOM 2936 C C . SER B 1 44 ? 6.418 -18.406 -11.906 1 86.88 44 SER B C 1
ATOM 2938 O O . SER B 1 44 ? 6.387 -19.266 -11.016 1 86.88 44 SER B O 1
ATOM 2940 N N . HIS B 1 45 ? 5.297 -17.891 -12.43 1 92.94 45 HIS B N 1
ATOM 2941 C CA . HIS B 1 45 ? 3.959 -18.219 -11.961 1 92.94 45 HIS B CA 1
ATOM 2942 C C . HIS B 1 45 ? 3.176 -18.984 -13.016 1 92.94 45 HIS B C 1
ATOM 2944 O O . HIS B 1 45 ? 1.961 -19.172 -12.891 1 92.94 45 HIS B O 1
ATOM 2950 N N . GLY B 1 46 ? 3.84 -19.453 -14.016 1 94.31 46 GLY B N 1
ATOM 2951 C CA . GLY B 1 46 ? 3.188 -20.125 -15.125 1 94.31 46 GLY B CA 1
ATOM 2952 C C . GLY B 1 46 ? 3.146 -21.625 -14.961 1 94.31 46 GLY B C 1
ATOM 2953 O O . GLY B 1 46 ? 3.029 -22.141 -13.844 1 94.31 46 GLY B O 1
ATOM 2954 N N . VAL B 1 47 ? 3.205 -22.391 -16.062 1 95.19 47 VAL B N 1
ATOM 2955 C CA . VAL B 1 47 ? 2.963 -23.828 -16.094 1 95.19 47 VAL B CA 1
ATOM 2956 C C . VAL B 1 47 ? 4.105 -24.562 -15.391 1 95.19 47 VAL B C 1
ATOM 2958 O O . VAL B 1 47 ? 3.977 -25.734 -15.047 1 95.19 47 VAL B O 1
ATOM 2961 N N . MET B 1 48 ? 5.219 -23.859 -15.156 1 90.88 48 MET B N 1
ATOM 2962 C CA . MET B 1 48 ? 6.32 -24.484 -14.438 1 90.88 48 MET B CA 1
ATOM 2963 C C . MET B 1 48 ? 5.902 -24.844 -13.016 1 90.88 48 MET B C 1
ATOM 2965 O O . MET B 1 48 ? 6.543 -25.688 -12.375 1 90.88 48 MET B O 1
ATOM 2969 N N . ARG B 1 49 ? 4.859 -24.25 -12.539 1 93.81 49 ARG B N 1
ATOM 2970 C CA . ARG B 1 49 ? 4.367 -24.531 -11.195 1 93.81 49 ARG B CA 1
ATOM 2971 C C . ARG B 1 49 ? 3.68 -25.891 -11.125 1 93.81 49 ARG B C 1
ATOM 2973 O O . ARG B 1 49 ? 3.445 -26.422 -10.039 1 93.81 49 ARG B O 1
ATOM 2980 N N . ILE B 1 50 ? 3.395 -26.531 -12.242 1 97.06 50 ILE B N 1
ATOM 2981 C CA . ILE B 1 50 ? 2.607 -27.766 -12.289 1 97.06 50 ILE B CA 1
ATOM 2982 C C . ILE B 1 50 ? 3.332 -28.875 -11.531 1 97.06 50 ILE B C 1
ATOM 2984 O O . ILE B 1 50 ? 2.709 -29.641 -10.789 1 97.06 50 ILE B O 1
ATOM 2988 N N . ARG B 1 51 ? 4.605 -28.938 -11.711 1 95.31 51 ARG B N 1
ATOM 2989 C CA . ARG B 1 51 ? 5.359 -29.984 -11.023 1 95.31 51 ARG B CA 1
ATOM 2990 C C . ARG B 1 51 ? 5.188 -29.875 -9.516 1 95.31 51 ARG B C 1
ATOM 2992 O O . ARG B 1 51 ? 4.93 -30.875 -8.844 1 95.31 51 ARG B O 1
ATOM 2999 N N . ASP B 1 52 ? 5.324 -28.656 -9.031 1 94.69 52 ASP B N 1
ATOM 3000 C CA . ASP B 1 52 ? 5.18 -28.438 -7.598 1 94.69 52 ASP B CA 1
ATOM 3001 C C . ASP B 1 52 ? 3.756 -28.734 -7.137 1 94.69 52 ASP B C 1
ATOM 3003 O O . ASP B 1 52 ? 3.551 -29.312 -6.066 1 94.69 52 ASP B O 1
ATOM 3007 N N . TYR B 1 53 ? 2.787 -28.328 -7.926 1 97.75 53 TYR B N 1
ATOM 3008 C CA . TYR B 1 53 ? 1.394 -28.578 -7.57 1 97.75 53 TYR B CA 1
ATOM 3009 C C . TYR B 1 53 ? 1.092 -30.062 -7.535 1 97.75 53 TYR B C 1
ATOM 3011 O O . TYR B 1 53 ? 0.43 -30.547 -6.617 1 97.75 53 TYR B O 1
ATOM 3019 N N . VAL B 1 54 ? 1.582 -30.797 -8.5 1 97.81 54 VAL B N 1
ATOM 3020 C CA . VAL B 1 54 ? 1.351 -32.219 -8.57 1 97.81 54 VAL B CA 1
ATOM 3021 C C . VAL B 1 54 ? 2.002 -32.906 -7.371 1 97.81 54 VAL B C 1
ATOM 3023 O O . VAL B 1 54 ? 1.412 -33.812 -6.762 1 97.81 54 VAL B O 1
ATOM 3026 N N . ARG B 1 55 ? 3.227 -32.5 -7.062 1 96.69 55 ARG B N 1
ATOM 3027 C CA . ARG B 1 55 ? 3.881 -33.031 -5.867 1 96.69 55 ARG B CA 1
ATOM 3028 C C . ARG B 1 55 ? 3.037 -32.75 -4.625 1 96.69 55 ARG B C 1
ATOM 3030 O O . ARG B 1 55 ? 2.834 -33.656 -3.807 1 96.69 55 ARG B O 1
ATOM 3037 N N . GLN B 1 56 ? 2.559 -31.562 -4.461 1 97.62 56 GLN B N 1
ATOM 3038 C CA . GLN B 1 56 ? 1.757 -31.172 -3.307 1 97.62 56 GLN B CA 1
ATOM 3039 C C . GLN B 1 56 ? 0.459 -31.969 -3.244 1 97.62 56 GLN B C 1
ATOM 3041 O O . GLN B 1 56 ? -0.007 -32.312 -2.158 1 97.62 56 GLN B O 1
ATOM 3046 N N . LEU B 1 57 ? -0.148 -32.25 -4.383 1 97.88 57 LEU B N 1
ATOM 3047 C CA . LEU B 1 57 ? -1.336 -33.094 -4.453 1 97.88 57 LEU B CA 1
ATOM 3048 C C . LEU B 1 57 ? -1.04 -34.5 -3.922 1 97.88 57 LEU B C 1
ATOM 3050 O O . LEU B 1 57 ? -1.806 -35.031 -3.117 1 97.88 57 LEU B O 1
ATOM 3054 N N . ARG B 1 58 ? 0.094 -35 -4.289 1 96.31 58 ARG B N 1
ATOM 3055 C CA . ARG B 1 58 ? 0.47 -36.375 -3.955 1 96.31 58 ARG B CA 1
ATOM 3056 C C . ARG B 1 58 ? 0.696 -36.531 -2.455 1 96.31 58 ARG B C 1
ATOM 3058 O O . ARG B 1 58 ? 0.354 -37.562 -1.874 1 96.31 58 ARG B O 1
ATOM 3065 N N . ILE B 1 59 ? 1.237 -35.469 -1.868 1 96 59 ILE B N 1
ATOM 3066 C CA . ILE B 1 59 ? 1.593 -35.625 -0.459 1 96 59 ILE B CA 1
ATOM 3067 C C . ILE B 1 59 ? 0.512 -34.969 0.409 1 96 59 ILE B C 1
ATOM 3069 O O . ILE B 1 59 ? 0.693 -34.812 1.618 1 96 59 ILE B O 1
ATOM 3073 N N . GLY B 1 60 ? -0.539 -34.469 -0.195 1 95.62 60 GLY B N 1
ATOM 3074 C CA . GLY B 1 60 ? -1.716 -34.031 0.531 1 95.62 60 GLY B CA 1
ATOM 3075 C C . GLY B 1 60 ? -1.627 -32.562 0.976 1 95.62 60 GLY B C 1
ATOM 3076 O O . GLY B 1 60 ? -2.471 -32.094 1.739 1 95.62 60 GLY B O 1
ATOM 3077 N N . GLU B 1 61 ? -0.679 -31.781 0.494 1 96.62 61 GLU B N 1
ATOM 3078 C CA . GLU B 1 61 ? -0.5 -30.375 0.837 1 96.62 61 GLU B CA 1
ATOM 3079 C C . GLU B 1 61 ? -1.431 -29.484 0.017 1 96.62 61 GLU B C 1
ATOM 3081 O O . GLU B 1 61 ? -1.647 -28.312 0.361 1 96.62 61 GLU B O 1
ATOM 3086 N N . LEU B 1 62 ? -1.886 -29.984 -1.018 1 98.19 62 LEU B N 1
ATOM 3087 C CA . LEU B 1 62 ? -2.893 -29.375 -1.882 1 98.19 62 LEU B CA 1
ATOM 3088 C C . LEU B 1 62 ? -4.086 -30.312 -2.061 1 98.19 62 LEU B C 1
ATOM 3090 O O . LEU B 1 62 ? -3.92 -31.484 -2.402 1 98.19 62 LEU B O 1
ATOM 3094 N N . VAL B 1 63 ? -5.293 -29.797 -1.813 1 98.5 63 VAL B N 1
ATOM 3095 C CA . VAL B 1 63 ? -6.488 -30.641 -1.804 1 98.5 63 VAL B CA 1
ATOM 3096 C C . VAL B 1 63 ? -7.465 -30.156 -2.875 1 98.5 63 VAL B C 1
ATOM 3098 O O . VAL B 1 63 ? -8.102 -29.109 -2.723 1 98.5 63 VAL B O 1
ATOM 3101 N N . PRO B 1 64 ? -7.641 -30.922 -3.953 1 98.25 64 PRO B N 1
ATOM 3102 C CA . PRO B 1 64 ? -8.562 -30.5 -5.012 1 98.25 64 PRO B CA 1
ATOM 3103 C C . PRO B 1 64 ? -10.023 -30.766 -4.648 1 98.25 64 PRO B C 1
ATOM 3105 O O . PRO B 1 64 ? -10.32 -31.609 -3.811 1 98.25 64 PRO B O 1
ATOM 3108 N N . GLY B 1 65 ? -10.914 -30.016 -5.203 1 97.94 65 GLY B N 1
ATOM 3109 C CA . GLY B 1 65 ? -12.344 -30.266 -5.121 1 97.94 65 GLY B CA 1
ATOM 3110 C C . GLY B 1 65 ? -12.969 -29.781 -3.828 1 97.94 65 GLY B C 1
ATOM 3111 O O . GLY B 1 65 ? -14.078 -30.188 -3.475 1 97.94 65 GLY B O 1
ATOM 3112 N N . VAL B 1 66 ? -12.297 -28.969 -3.09 1 98.31 66 VAL B N 1
ATOM 3113 C CA . VAL B 1 66 ? -12.836 -28.5 -1.819 1 98.31 66 VAL B CA 1
ATOM 3114 C C . VAL B 1 66 ? -13.516 -27.141 -2.018 1 98.31 66 VAL B C 1
ATOM 3116 O O . VAL B 1 66 ? -13.07 -26.328 -2.83 1 98.31 66 VAL B O 1
ATOM 3119 N N . GLU B 1 67 ? -14.531 -26.875 -1.303 1 97.62 67 GLU B N 1
ATOM 3120 C CA . GLU B 1 67 ? -15.242 -25.594 -1.308 1 97.62 67 GLU B CA 1
ATOM 3121 C C . GLU B 1 67 ? -14.672 -24.641 -0.259 1 97.62 67 GLU B C 1
ATOM 3123 O O . GLU B 1 67 ? -13.93 -25.062 0.629 1 97.62 67 GLU B O 1
ATOM 3128 N N . LEU B 1 68 ? -15.016 -23.375 -0.398 1 97.94 68 LEU B N 1
ATOM 3129 C CA . LEU B 1 68 ? -14.711 -22.453 0.686 1 97.94 68 LEU B CA 1
ATOM 3130 C C . LEU B 1 68 ? -15.492 -22.812 1.945 1 97.94 68 LEU B C 1
ATOM 3132 O O . LEU B 1 68 ? -16.719 -22.969 1.896 1 97.94 68 LEU B O 1
ATOM 3136 N N . ALA B 1 69 ? -14.805 -23 2.996 1 98.75 69 ALA B N 1
ATOM 3137 C CA . ALA B 1 69 ? -15.477 -23.141 4.285 1 98.75 69 ALA B CA 1
ATOM 3138 C C . ALA B 1 69 ? -15.656 -21.781 4.965 1 98.75 69 ALA B C 1
ATOM 3140 O O . ALA B 1 69 ? -14.695 -21.234 5.512 1 98.75 69 ALA B O 1
ATOM 3141 N N . VAL B 1 70 ? -16.875 -21.312 4.977 1 98.62 70 VAL B N 1
ATOM 3142 C CA . VAL B 1 70 ? -17.172 -19.984 5.504 1 98.62 70 VAL B CA 1
ATOM 3143 C C . VAL B 1 70 ? -17.047 -19.984 7.027 1 98.62 70 VAL B C 1
ATOM 3145 O O . VAL B 1 70 ? -17.688 -20.812 7.695 1 98.62 70 VAL B O 1
ATOM 3148 N N . ARG B 1 71 ? -16.266 -19.188 7.543 1 98.19 71 ARG B N 1
ATOM 3149 C CA . ARG B 1 71 ? -16.094 -19.062 8.984 1 98.19 71 ARG B CA 1
ATOM 3150 C C . ARG B 1 71 ? -16.953 -17.922 9.539 1 98.19 71 ARG B C 1
ATOM 3152 O O . ARG B 1 71 ? -17.609 -18.078 10.57 1 98.19 71 ARG B O 1
ATOM 3159 N N . THR B 1 72 ? -16.859 -16.75 8.922 1 97.75 72 THR B N 1
ATOM 3160 C CA . THR B 1 72 ? -17.656 -15.578 9.25 1 97.75 72 THR B CA 1
ATOM 3161 C C . THR B 1 72 ? -18.125 -14.875 7.977 1 97.75 72 THR B C 1
ATOM 3163 O O . THR B 1 72 ? -17.375 -14.758 7.012 1 97.75 72 THR B O 1
ATOM 3166 N N . GLU B 1 73 ? -19.375 -14.445 7.996 1 98.12 73 GLU B N 1
ATOM 3167 C CA . GLU B 1 73 ? -19.906 -13.719 6.848 1 98.12 73 GLU B CA 1
ATOM 3168 C C . GLU B 1 73 ? -20.922 -12.664 7.281 1 98.12 73 GLU B C 1
ATOM 3170 O O . GLU B 1 73 ? -21.75 -12.914 8.164 1 98.12 73 GLU B O 1
ATOM 3175 N N . THR B 1 74 ? -20.766 -11.469 6.879 1 98.19 74 THR B N 1
ATOM 3176 C CA . THR B 1 74 ? -21.766 -10.406 6.945 1 98.19 74 THR B CA 1
ATOM 3177 C C . THR B 1 74 ? -22.156 -9.945 5.547 1 98.19 74 THR B C 1
ATOM 3179 O O . THR B 1 74 ? -21.703 -10.508 4.551 1 98.19 74 THR B O 1
ATOM 3182 N N . ALA B 1 75 ? -23.031 -8.984 5.473 1 98.44 75 ALA B N 1
ATOM 3183 C CA . ALA B 1 75 ? -23.422 -8.453 4.168 1 98.44 75 ALA B CA 1
ATOM 3184 C C . ALA B 1 75 ? -22.219 -7.844 3.445 1 98.44 75 ALA B C 1
ATOM 3186 O O . ALA B 1 75 ? -22.172 -7.812 2.215 1 98.44 75 ALA B O 1
ATOM 3187 N N . ALA B 1 76 ? -21.109 -7.496 4.191 1 98.62 76 ALA B N 1
ATOM 3188 C CA . ALA B 1 76 ? -20.031 -6.738 3.574 1 98.62 76 ALA B CA 1
ATOM 3189 C C . ALA B 1 76 ? -18.719 -7.516 3.625 1 98.62 76 ALA B C 1
ATOM 3191 O O . ALA B 1 76 ? -17.719 -7.102 3.037 1 98.62 76 ALA B O 1
ATOM 3192 N N . MET B 1 77 ? -18.703 -8.703 4.324 1 98.31 77 MET B N 1
ATOM 3193 C CA . MET B 1 77 ? -17.406 -9.352 4.414 1 98.31 77 MET B CA 1
ATOM 3194 C C . MET B 1 77 ? -17.547 -10.875 4.453 1 98.31 77 MET B C 1
ATOM 3196 O O . MET B 1 77 ? -18.641 -11.383 4.73 1 98.31 77 MET B O 1
ATOM 3200 N N . LEU B 1 78 ? -16.5 -11.547 4.062 1 98.56 78 LEU B N 1
ATOM 3201 C CA . LEU B 1 78 ? -16.391 -13 4.07 1 98.56 78 LEU B CA 1
ATOM 3202 C C . LEU B 1 78 ? -15.023 -13.453 4.562 1 98.56 78 LEU B C 1
ATOM 3204 O O . LEU B 1 78 ? -14 -13.07 3.988 1 98.56 78 LEU B O 1
ATOM 3208 N N . ALA B 1 79 ? -14.969 -14.148 5.648 1 98.75 79 ALA B N 1
ATOM 3209 C CA . ALA B 1 79 ? -13.773 -14.875 6.074 1 98.75 79 ALA B CA 1
ATOM 3210 C C . ALA B 1 79 ? -13.945 -16.375 5.902 1 98.75 79 ALA B C 1
ATOM 3212 O O . ALA B 1 79 ? -14.891 -16.969 6.441 1 98.75 79 ALA B O 1
ATOM 3213 N N . ALA B 1 80 ? -13.055 -16.984 5.113 1 98.88 80 ALA B N 1
ATOM 3214 C CA . ALA B 1 80 ? -13.266 -18.391 4.793 1 98.88 80 ALA B CA 1
ATOM 3215 C C . ALA B 1 80 ? -11.961 -19.172 4.891 1 98.88 80 ALA B C 1
ATOM 3217 O O . ALA B 1 80 ? -10.875 -18.594 4.844 1 98.88 80 ALA B O 1
ATOM 3218 N N . ASP B 1 81 ? -12.086 -20.406 5.152 1 98.88 81 ASP B N 1
ATOM 3219 C CA . ASP B 1 81 ? -11.023 -21.406 5.059 1 98.88 81 ASP B CA 1
ATOM 3220 C C . ASP B 1 81 ? -10.992 -22.047 3.678 1 98.88 81 ASP B C 1
ATOM 3222 O O . ASP B 1 81 ? -11.969 -22.672 3.26 1 98.88 81 ASP B O 1
ATOM 3226 N N . ALA B 1 82 ? -9.867 -21.875 3.018 1 98.88 82 ALA B N 1
ATOM 3227 C CA . ALA B 1 82 ? -9.758 -22.391 1.651 1 98.88 82 ALA B CA 1
ATOM 3228 C C . ALA B 1 82 ? -9.43 -23.875 1.645 1 98.88 82 ALA B C 1
ATOM 3230 O O . ALA B 1 82 ? -9.383 -24.5 0.583 1 98.88 82 ALA B O 1
ATOM 3231 N N . GLN B 1 83 ? -9.164 -24.438 2.789 1 98.56 83 GLN B N 1
ATOM 3232 C CA . GLN B 1 83 ? -9.008 -25.859 3.02 1 98.56 83 GLN B CA 1
ATOM 3233 C C . GLN B 1 83 ? -7.895 -26.438 2.15 1 98.56 83 GLN B C 1
ATOM 3235 O O . GLN B 1 83 ? -8.023 -27.547 1.622 1 98.56 83 GLN B O 1
ATOM 3240 N N . PHE B 1 84 ? -6.918 -25.625 1.908 1 98.56 84 PHE B N 1
ATOM 3241 C CA . PHE B 1 84 ? -5.738 -26 1.134 1 98.56 84 PHE B CA 1
ATOM 3242 C C . PHE B 1 84 ? -6.125 -26.359 -0.294 1 98.56 84 PHE B C 1
ATOM 3244 O O . PHE B 1 84 ? -5.438 -27.156 -0.944 1 98.56 84 PHE B O 1
ATOM 3251 N N . GLY B 1 85 ? -7.238 -25.812 -0.758 1 98.69 85 GLY B N 1
ATOM 3252 C CA . GLY B 1 85 ? -7.609 -25.969 -2.154 1 98.69 85 GLY B CA 1
ATOM 3253 C C . GLY B 1 85 ? -6.699 -25.219 -3.105 1 98.69 85 GLY B C 1
ATOM 3254 O O . GLY B 1 85 ? -5.836 -24.453 -2.668 1 98.69 85 GLY B O 1
ATOM 3255 N N . PHE B 1 86 ? -6.875 -25.453 -4.41 1 98.69 86 PHE B N 1
ATOM 3256 C CA . PHE B 1 86 ? -6.141 -24.688 -5.41 1 98.69 86 PHE B CA 1
ATOM 3257 C C . PHE B 1 86 ? -6.402 -23.188 -5.25 1 98.69 86 PHE B C 1
ATOM 3259 O O . PHE B 1 86 ? -7.551 -22.75 -5.305 1 98.69 86 PHE B O 1
ATOM 3266 N N . GLY B 1 87 ? -5.297 -22.438 -5.078 1 98.69 87 GLY B N 1
ATOM 3267 C CA . GLY B 1 87 ? -5.426 -21.016 -4.832 1 98.69 87 GLY B CA 1
ATOM 3268 C C . GLY B 1 87 ? -6.16 -20.281 -5.941 1 98.69 87 GLY B C 1
ATOM 3269 O O . GLY B 1 87 ? -6.938 -19.375 -5.676 1 98.69 87 GLY B O 1
ATOM 3270 N N . GLN B 1 88 ? -5.93 -20.688 -7.164 1 98.69 88 GLN B N 1
ATOM 3271 C CA . GLN B 1 88 ? -6.562 -20.047 -8.305 1 98.69 88 GLN B CA 1
ATOM 3272 C C . GLN B 1 88 ? -8.078 -20.203 -8.266 1 98.69 88 GLN B C 1
ATOM 3274 O O . GLN B 1 88 ? -8.82 -19.297 -8.625 1 98.69 88 GLN B O 1
ATOM 3279 N N . VAL B 1 89 ? -8.531 -21.328 -7.828 1 98.75 89 VAL B N 1
ATOM 3280 C CA . VAL B 1 89 ? -9.953 -21.625 -7.734 1 98.75 89 VAL B CA 1
ATOM 3281 C C . VAL B 1 89 ? -10.57 -20.844 -6.57 1 98.75 89 VAL B C 1
ATOM 3283 O O . VAL B 1 89 ? -11.586 -20.172 -6.734 1 98.75 89 VAL B O 1
ATOM 3286 N N . GLN B 1 90 ? -9.914 -20.922 -5.453 1 98.88 90 GLN B N 1
ATOM 3287 C CA . GLN B 1 90 ? -10.445 -20.344 -4.23 1 98.88 90 GLN B CA 1
ATOM 3288 C C . GLN B 1 90 ? -10.453 -18.812 -4.312 1 98.88 90 GLN B C 1
ATOM 3290 O O . GLN B 1 90 ? -11.391 -18.172 -3.855 1 98.88 90 GLN B O 1
ATOM 3295 N N . ALA B 1 91 ? -9.398 -18.219 -4.891 1 98.88 91 ALA B N 1
ATOM 3296 C CA . ALA B 1 91 ? -9.336 -16.766 -5.051 1 98.88 91 ALA B CA 1
ATOM 3297 C C . ALA B 1 91 ? -10.438 -16.266 -5.984 1 98.88 91 ALA B C 1
ATOM 3299 O O . ALA B 1 91 ? -11.031 -15.219 -5.746 1 98.88 91 ALA B O 1
ATOM 3300 N N . ARG B 1 92 ? -10.68 -17 -7.039 1 98.62 92 ARG B N 1
ATOM 3301 C CA . ARG B 1 92 ? -11.766 -16.656 -7.949 1 98.62 92 ARG B CA 1
ATOM 3302 C C . ARG B 1 92 ? -13.109 -16.656 -7.227 1 98.62 92 ARG B C 1
ATOM 3304 O O . ARG B 1 92 ? -13.922 -15.75 -7.422 1 98.62 92 ARG B O 1
ATOM 3311 N N . ARG B 1 93 ? -13.344 -17.688 -6.426 1 98.69 93 ARG B N 1
ATOM 3312 C CA . ARG B 1 93 ? -14.57 -17.766 -5.641 1 98.69 93 ARG B CA 1
ATOM 3313 C C . ARG B 1 93 ? -14.703 -16.578 -4.699 1 98.69 93 ARG B C 1
ATOM 3315 O O . ARG B 1 93 ? -15.781 -15.992 -4.582 1 98.69 93 ARG B O 1
ATOM 3322 N N . LEU B 1 94 ? -13.602 -16.219 -4.07 1 98.88 94 LEU B N 1
ATOM 3323 C CA . LEU B 1 94 ? -13.609 -15.102 -3.125 1 98.88 94 LEU B CA 1
ATOM 3324 C C . LEU B 1 94 ? -13.961 -13.797 -3.824 1 98.88 94 LEU B C 1
ATOM 3326 O O . LEU B 1 94 ? -14.852 -13.07 -3.377 1 98.88 94 LEU B O 1
ATOM 3330 N N . ILE B 1 95 ? -13.305 -13.508 -4.926 1 98.88 95 ILE B N 1
ATOM 3331 C CA . ILE B 1 95 ? -13.484 -12.242 -5.629 1 98.88 95 ILE B CA 1
ATOM 3332 C C . ILE B 1 95 ? -14.914 -12.133 -6.145 1 98.88 95 ILE B C 1
ATOM 3334 O O . ILE B 1 95 ? -15.539 -11.078 -6.055 1 98.88 95 ILE B O 1
ATOM 3338 N N . ALA B 1 96 ? -15.414 -13.234 -6.656 1 98.75 96 ALA B N 1
ATOM 3339 C CA . ALA B 1 96 ? -16.797 -13.242 -7.145 1 98.75 96 ALA B CA 1
ATOM 3340 C C . ALA B 1 96 ? -17.766 -12.883 -6.031 1 98.75 96 ALA B C 1
ATOM 3342 O O . ALA B 1 96 ? -18.672 -12.07 -6.23 1 98.75 96 ALA B O 1
ATOM 3343 N N . ARG B 1 97 ? -17.609 -13.461 -4.875 1 98.69 97 ARG B N 1
ATOM 3344 C CA . ARG B 1 97 ? -18.5 -13.203 -3.74 1 98.69 97 ARG B CA 1
ATOM 3345 C C . ARG B 1 97 ? -18.375 -11.75 -3.275 1 98.69 97 ARG B C 1
ATOM 3347 O O . ARG B 1 97 ? -19.344 -11.148 -2.832 1 98.69 97 ARG B O 1
ATOM 3354 N N . LEU B 1 98 ? -17.156 -11.25 -3.305 1 98.88 98 LEU B N 1
ATOM 3355 C CA . LEU B 1 98 ? -16.938 -9.883 -2.838 1 98.88 98 LEU B CA 1
ATOM 3356 C C . LEU B 1 98 ? -17.531 -8.875 -3.812 1 98.88 98 LEU B C 1
ATOM 3358 O O . LEU B 1 98 ? -18.016 -7.816 -3.398 1 98.88 98 LEU B O 1
ATOM 3362 N N . MET B 1 99 ? -17.422 -9.156 -5.109 1 98.88 99 MET B N 1
ATOM 3363 C CA . MET B 1 99 ? -18.047 -8.266 -6.086 1 98.88 99 MET B CA 1
ATOM 3364 C C . MET B 1 99 ? -19.562 -8.203 -5.875 1 98.88 99 MET B C 1
ATOM 3366 O O . MET B 1 99 ? -20.156 -7.129 -5.992 1 98.88 99 MET B O 1
ATOM 3370 N N . ASP B 1 100 ? -20.203 -9.375 -5.551 1 98.69 100 ASP B N 1
ATOM 3371 C CA . ASP B 1 100 ? -21.625 -9.391 -5.254 1 98.69 100 ASP B CA 1
ATOM 3372 C C . ASP B 1 100 ? -21.953 -8.5 -4.055 1 98.69 100 ASP B C 1
ATOM 3374 O O . ASP B 1 100 ? -22.875 -7.688 -4.105 1 98.69 100 ASP B O 1
ATOM 3378 N N . LYS B 1 101 ? -21.188 -8.633 -3.01 1 98.69 101 LYS B N 1
ATOM 3379 C CA . LYS B 1 101 ? -21.406 -7.852 -1.794 1 98.69 101 LYS B CA 1
ATOM 3380 C C . LYS B 1 101 ? -21.156 -6.367 -2.043 1 98.69 101 LYS B C 1
ATOM 3382 O O . LYS B 1 101 ? -21.922 -5.52 -1.608 1 98.69 101 LYS B O 1
ATOM 3387 N N . ALA B 1 102 ? -20.031 -6.051 -2.691 1 98.75 102 ALA B N 1
ATOM 3388 C CA . ALA B 1 102 ? -19.672 -4.664 -2.988 1 98.75 102 ALA B CA 1
ATOM 3389 C C . ALA B 1 102 ? -20.719 -4.023 -3.91 1 98.75 102 ALA B C 1
ATOM 3391 O O . ALA B 1 102 ? -20.984 -2.824 -3.816 1 98.75 102 ALA B O 1
ATOM 3392 N N . GLY B 1 103 ? -21.219 -4.848 -4.859 1 98.31 103 GLY B N 1
ATOM 3393 C CA . GLY B 1 103 ? -22.266 -4.352 -5.742 1 98.31 103 GLY B CA 1
ATOM 3394 C C . GLY B 1 103 ? -23.453 -3.789 -4.996 1 98.31 103 GLY B C 1
ATOM 3395 O O . GLY B 1 103 ? -24.047 -2.793 -5.422 1 98.31 103 GLY B O 1
ATOM 3396 N N . SER B 1 104 ? -23.734 -4.332 -3.852 1 96.12 104 SER B N 1
ATOM 3397 C CA . SER B 1 104 ? -24.906 -3.957 -3.062 1 96.12 104 SER B CA 1
ATOM 3398 C C . SER B 1 104 ? -24.578 -2.857 -2.061 1 96.12 104 SER B C 1
ATOM 3400 O O . SER B 1 104 ? -25.391 -1.98 -1.792 1 96.12 104 SER B O 1
ATOM 3402 N N . LEU B 1 105 ? -23.312 -2.877 -1.557 1 98.38 105 LEU B N 1
ATOM 3403 C CA . LEU B 1 105 ? -23.047 -2.029 -0.398 1 98.38 105 LEU B CA 1
ATOM 3404 C C . LEU B 1 105 ? -21.938 -1.028 -0.695 1 98.38 105 LEU B C 1
ATOM 3406 O O . LEU B 1 105 ? -21.625 -0.171 0.136 1 98.38 105 LEU B O 1
ATOM 3410 N N . GLY B 1 106 ? -21.328 -1.143 -1.854 1 98.62 106 GLY B N 1
ATOM 3411 C CA . GLY B 1 106 ? -20.297 -0.197 -2.26 1 98.62 106 GLY B CA 1
ATOM 3412 C C . GLY B 1 106 ? -18.891 -0.678 -1.958 1 98.62 106 GLY B C 1
ATOM 3413 O O . GLY B 1 106 ? -17.938 -0.299 -2.645 1 98.62 106 GLY B O 1
ATOM 3414 N N . ILE B 1 107 ? -18.766 -1.521 -0.884 1 98.81 107 ILE B N 1
ATOM 3415 C CA . ILE B 1 107 ? -17.469 -2.066 -0.482 1 98.81 107 ILE B CA 1
ATOM 3416 C C . ILE B 1 107 ? -17.656 -3.467 0.095 1 98.81 107 ILE B C 1
ATOM 3418 O O . ILE B 1 107 ? -18.703 -3.775 0.663 1 98.81 107 ILE B O 1
ATOM 3422 N N . ALA B 1 108 ? -16.672 -4.277 -0.08 1 98.94 108 ALA B N 1
ATOM 3423 C CA . ALA B 1 108 ? -16.609 -5.586 0.571 1 98.94 108 ALA B CA 1
ATOM 3424 C C . ALA B 1 108 ? -15.156 -6.016 0.785 1 98.94 108 ALA B C 1
ATOM 3426 O O . ALA B 1 108 ? -14.258 -5.59 0.05 1 98.94 108 ALA B O 1
ATOM 3427 N N . SER B 1 109 ? -14.945 -6.77 1.808 1 98.88 109 SER B N 1
ATOM 3428 C CA . SER B 1 109 ? -13.633 -7.355 2.059 1 98.88 109 SER B CA 1
ATOM 3429 C C . SER B 1 109 ? -13.742 -8.828 2.438 1 98.88 109 SER B C 1
ATOM 3431 O O . SER B 1 109 ? -14.766 -9.258 2.975 1 98.88 109 SER B O 1
ATOM 3433 N N . GLY B 1 110 ? -12.789 -9.547 2.115 1 98.81 110 GLY B N 1
ATOM 3434 C CA . GLY B 1 110 ? -12.758 -10.953 2.494 1 98.81 110 GLY B CA 1
ATOM 3435 C C . GLY B 1 110 ? -11.352 -11.492 2.676 1 98.81 110 GLY B C 1
ATOM 3436 O O . GLY B 1 110 ? -10.375 -10.852 2.277 1 98.81 110 GLY B O 1
ATOM 3437 N N . THR B 1 111 ? -11.289 -12.609 3.348 1 98.94 111 THR B N 1
ATOM 3438 C CA . THR B 1 111 ? -10.008 -13.266 3.594 1 98.94 111 THR B CA 1
ATOM 3439 C C . THR B 1 111 ? -10.102 -14.766 3.332 1 98.94 111 THR B C 1
ATOM 3441 O O . THR B 1 111 ? -11.18 -15.352 3.451 1 98.94 111 THR B O 1
ATOM 3444 N N . LEU B 1 112 ? -9 -15.328 2.9 1 98.94 112 LEU B N 1
ATOM 3445 C CA . LEU B 1 112 ? -8.789 -16.766 2.848 1 98.94 112 LEU B CA 1
ATOM 3446 C C . LEU B 1 112 ? -7.609 -17.172 3.721 1 98.94 112 LEU B C 1
ATOM 3448 O O . LEU B 1 112 ? -6.551 -16.547 3.68 1 98.94 112 LEU B O 1
ATOM 3452 N N . MET B 1 113 ? -7.781 -18.156 4.547 1 98.75 113 MET B N 1
ATOM 3453 C CA . MET B 1 113 ? -6.66 -18.844 5.168 1 98.75 113 MET B CA 1
ATOM 3454 C C . MET B 1 113 ? -6.449 -20.219 4.543 1 98.75 113 MET B C 1
ATOM 3456 O O . MET B 1 113 ? -7.355 -20.75 3.896 1 98.75 113 MET B O 1
ATOM 3460 N N . ARG B 1 114 ? -5.277 -20.781 4.664 1 98.31 114 ARG B N 1
ATOM 3461 C CA . ARG B 1 114 ? -4.938 -22.109 4.172 1 98.31 114 ARG B CA 1
ATOM 3462 C C . ARG B 1 114 ? -5.324 -22.266 2.707 1 98.31 114 ARG B C 1
ATOM 3464 O O . ARG B 1 114 ? -6 -23.234 2.338 1 98.31 114 ARG B O 1
ATOM 3471 N N . CYS B 1 115 ? -4.883 -21.281 1.989 1 98.69 115 CYS B N 1
ATOM 3472 C CA . CYS B 1 115 ? -5.148 -21.266 0.555 1 98.69 115 CYS B CA 1
ATOM 3473 C C . CYS B 1 115 ? -3.914 -21.688 -0.232 1 98.69 115 CYS B C 1
ATOM 3475 O O . CYS B 1 115 ? -2.801 -21.25 0.058 1 98.69 115 CYS B O 1
ATOM 3477 N N . GLY B 1 116 ? -4.102 -22.609 -1.169 1 98.38 116 GLY B N 1
ATOM 3478 C CA . GLY B 1 116 ? -2.986 -22.859 -2.068 1 98.38 116 GLY B CA 1
ATOM 3479 C C . GLY B 1 116 ? -2.475 -21.594 -2.732 1 98.38 116 GLY B C 1
ATOM 3480 O O . GLY B 1 116 ? -3.08 -20.531 -2.6 1 98.38 116 GLY B O 1
ATOM 3481 N N . HIS B 1 117 ? -1.363 -21.688 -3.412 1 97.56 117 HIS B N 1
ATOM 3482 C CA . HIS B 1 117 ? -0.741 -20.562 -4.102 1 97.56 117 HIS B CA 1
ATOM 3483 C C . HIS B 1 117 ? -1.702 -19.922 -5.105 1 97.56 117 HIS B C 1
ATOM 3485 O O . HIS B 1 117 ? -2.238 -20.609 -5.977 1 97.56 117 HIS B O 1
ATOM 3491 N N . ILE B 1 118 ? -1.902 -18.641 -4.992 1 98.19 118 ILE B N 1
ATOM 3492 C CA . ILE B 1 118 ? -2.967 -18.062 -5.801 1 98.19 118 ILE B CA 1
ATOM 3493 C C . ILE B 1 118 ? -2.379 -17.484 -7.086 1 98.19 118 ILE B C 1
ATOM 3495 O O . ILE B 1 118 ? -3.09 -16.859 -7.875 1 98.19 118 ILE B O 1
ATOM 3499 N N . GLY B 1 119 ? -1.079 -17.625 -7.332 1 96.38 119 GLY B N 1
ATOM 3500 C CA . GLY B 1 119 ? -0.46 -17.141 -8.562 1 96.38 119 GLY B CA 1
ATOM 3501 C C . GLY B 1 119 ? -0.235 -15.648 -8.57 1 96.38 119 GLY B C 1
ATOM 3502 O O . GLY B 1 119 ? 0.167 -15.07 -7.555 1 96.38 119 GLY B O 1
ATOM 3503 N N . ARG B 1 120 ? -0.393 -15.062 -9.742 1 95 120 ARG B N 1
ATOM 3504 C CA . ARG B 1 120 ? -0.288 -13.617 -9.883 1 95 120 ARG B CA 1
ATOM 3505 C C . ARG B 1 120 ? -1.464 -12.914 -9.211 1 95 120 ARG B C 1
ATOM 3507 O O . ARG B 1 120 ? -2.621 -13.18 -9.539 1 95 120 ARG B O 1
ATOM 3514 N N . LEU B 1 121 ? -1.132 -12.016 -8.328 1 97.88 121 LEU B N 1
ATOM 3515 C CA . LEU B 1 121 ? -2.213 -11.281 -7.688 1 97.88 121 LEU B CA 1
ATOM 3516 C C . LEU B 1 121 ? -2.971 -10.43 -8.695 1 97.88 121 LEU B C 1
ATOM 3518 O O . LEU B 1 121 ? -4.172 -10.195 -8.547 1 97.88 121 LEU B O 1
ATOM 3522 N N . GLY B 1 122 ? -2.223 -9.984 -9.719 1 98.19 122 GLY B N 1
ATOM 3523 C CA . GLY B 1 122 ? -2.807 -9.148 -10.758 1 98.19 122 GLY B CA 1
ATOM 3524 C C . GLY B 1 122 ? -4.023 -9.766 -11.414 1 98.19 122 GLY B C 1
ATOM 3525 O O . GLY B 1 122 ? -4.914 -9.055 -11.875 1 98.19 122 GLY B O 1
ATOM 3526 N N . GLU B 1 123 ? -4.078 -11.07 -11.453 1 98.38 123 GLU B N 1
ATOM 3527 C CA . GLU B 1 123 ? -5.191 -11.773 -12.086 1 98.38 123 GLU B CA 1
ATOM 3528 C C . GLU B 1 123 ? -6.508 -11.477 -11.375 1 98.38 123 GLU B C 1
ATOM 3530 O O . GLU B 1 123 ? -7.535 -11.273 -12.023 1 98.38 123 GLU B O 1
ATOM 3535 N N . TRP B 1 124 ? -6.504 -11.359 -10.141 1 98.81 124 TRP B N 1
ATOM 3536 C CA . TRP B 1 124 ? -7.727 -11.242 -9.352 1 98.81 124 TRP B CA 1
ATOM 3537 C C . TRP B 1 124 ? -8.25 -9.812 -9.367 1 98.81 124 TRP B C 1
ATOM 3539 O O . TRP B 1 124 ? -9.461 -9.586 -9.484 1 98.81 124 TRP B O 1
ATOM 3549 N N . VAL B 1 125 ? -7.316 -8.875 -9.258 1 98.88 125 VAL B N 1
ATOM 3550 C CA . VAL B 1 125 ? -7.762 -7.484 -9.305 1 98.88 125 VAL B CA 1
ATOM 3551 C C . VAL B 1 125 ? -8.172 -7.117 -10.727 1 98.88 125 VAL B C 1
ATOM 3553 O O . VAL B 1 125 ? -9.047 -6.273 -10.93 1 98.88 125 VAL B O 1
ATOM 3556 N N . GLU B 1 126 ? -7.531 -7.754 -11.664 1 98.56 126 GLU B N 1
ATOM 3557 C CA . GLU B 1 126 ? -7.922 -7.559 -13.055 1 98.56 126 GLU B CA 1
ATOM 3558 C C . GLU B 1 126 ? -9.336 -8.07 -13.305 1 98.56 126 GLU B C 1
ATOM 3560 O O . GLU B 1 126 ? -10.125 -7.414 -14 1 98.56 126 GLU B O 1
ATOM 3565 N N . LEU B 1 127 ? -9.656 -9.234 -12.789 1 98.38 127 LEU B N 1
ATOM 3566 C CA . LEU B 1 127 ? -11 -9.805 -12.891 1 98.38 127 LEU B CA 1
ATOM 3567 C C . LEU B 1 127 ? -12.047 -8.836 -12.359 1 98.38 127 LEU B C 1
ATOM 3569 O O . LEU B 1 127 ? -13.078 -8.617 -13 1 98.38 127 LEU B O 1
ATOM 3573 N N . ALA B 1 128 ? -11.812 -8.25 -11.25 1 98.88 128 ALA B N 1
ATOM 3574 C CA . ALA B 1 128 ? -12.734 -7.289 -10.648 1 98.88 128 ALA B CA 1
ATOM 3575 C C . ALA B 1 128 ? -12.836 -6.031 -11.508 1 98.88 128 ALA B C 1
ATOM 3577 O O . ALA B 1 128 ? -13.938 -5.531 -11.758 1 98.88 128 ALA B O 1
ATOM 3578 N N . ALA B 1 129 ? -11.688 -5.543 -11.961 1 98.81 129 ALA B N 1
ATOM 3579 C CA . ALA B 1 129 ? -11.656 -4.305 -12.734 1 98.81 129 ALA B CA 1
ATOM 3580 C C . ALA B 1 129 ? -12.391 -4.469 -14.062 1 98.81 129 ALA B C 1
ATOM 3582 O O . ALA B 1 129 ? -13.047 -3.535 -14.531 1 98.81 129 ALA B O 1
ATOM 3583 N N . GLU B 1 130 ? -12.227 -5.641 -14.672 1 98.31 130 GLU B N 1
ATOM 3584 C CA . GLU B 1 130 ? -12.938 -5.93 -15.914 1 98.31 130 GLU B CA 1
ATOM 3585 C C . GLU B 1 130 ? -14.445 -5.855 -15.719 1 98.31 130 GLU B C 1
ATOM 3587 O O . GLU B 1 130 ? -15.18 -5.512 -16.641 1 98.31 130 GLU B O 1
ATOM 3592 N N . ALA B 1 131 ? -14.875 -6.156 -14.539 1 98.62 131 ALA B N 1
ATOM 3593 C CA . ALA B 1 131 ? -16.297 -6.145 -14.219 1 98.62 131 ALA B CA 1
ATOM 3594 C C . ALA B 1 131 ? -16.734 -4.773 -13.711 1 98.62 131 ALA B C 1
ATOM 3596 O O . ALA B 1 131 ? -17.875 -4.594 -13.281 1 98.62 131 ALA B O 1
ATOM 3597 N N . GLY B 1 132 ? -15.828 -3.82 -13.648 1 98.62 132 GLY B N 1
ATOM 3598 C CA . GLY B 1 132 ? -16.172 -2.447 -13.312 1 98.62 132 GLY B CA 1
ATOM 3599 C C . GLY B 1 132 ? -15.914 -2.107 -11.859 1 98.62 132 GLY B C 1
ATOM 3600 O O . GLY B 1 132 ? -16.312 -1.039 -11.383 1 98.62 132 GLY B O 1
ATOM 3601 N N . PHE B 1 133 ? -15.297 -3.029 -11.117 1 98.88 133 PHE B N 1
ATOM 3602 C CA . PHE B 1 133 ? -14.961 -2.807 -9.719 1 98.88 133 PHE B CA 1
ATOM 3603 C C . PHE B 1 133 ? -13.5 -2.404 -9.562 1 98.88 133 PHE B C 1
ATOM 3605 O O . PHE B 1 133 ? -12.664 -2.74 -10.406 1 98.88 133 PHE B O 1
ATOM 3612 N N . ALA B 1 134 ? -13.148 -1.607 -8.594 1 98.94 134 ALA B N 1
ATOM 3613 C CA . ALA B 1 134 ? -11.766 -1.485 -8.125 1 98.94 134 ALA B CA 1
ATOM 3614 C C . ALA B 1 134 ? -11.461 -2.518 -7.047 1 98.94 134 ALA B C 1
ATOM 3616 O O . ALA B 1 134 ? -12.359 -2.949 -6.32 1 98.94 134 ALA B O 1
ATOM 3617 N N . ALA B 1 135 ? -10.211 -2.902 -6.988 1 98.94 135 ALA B N 1
ATOM 3618 C CA . ALA B 1 135 ? -9.906 -3.945 -6.008 1 98.94 135 ALA B CA 1
ATOM 3619 C C . ALA B 1 135 ? -8.453 -3.873 -5.559 1 98.94 135 ALA B C 1
ATOM 3621 O O . ALA B 1 135 ? -7.598 -3.348 -6.281 1 98.94 135 ALA B O 1
ATOM 3622 N N . LEU B 1 136 ? -8.164 -4.305 -4.367 1 98.94 136 LEU B N 1
ATOM 3623 C CA . LEU B 1 136 ? -6.844 -4.52 -3.779 1 98.94 136 LEU B CA 1
ATOM 3624 C C . LEU B 1 136 ? -6.734 -5.922 -3.188 1 98.94 136 LEU B C 1
ATOM 3626 O O . LEU B 1 136 ? -7.652 -6.383 -2.508 1 98.94 136 LEU B O 1
ATOM 3630 N N . VAL B 1 137 ? -5.668 -6.621 -3.531 1 98.94 137 VAL B N 1
ATOM 3631 C CA . VAL B 1 137 ? -5.41 -7.953 -2.988 1 98.94 137 VAL B CA 1
ATOM 3632 C C . VAL B 1 137 ? -3.998 -8.016 -2.414 1 98.94 137 VAL B C 1
ATOM 3634 O O . VAL B 1 137 ? -3.055 -7.488 -3.012 1 98.94 137 VAL B O 1
ATOM 3637 N N . ALA B 1 138 ? -3.852 -8.555 -1.231 1 98.88 138 ALA B N 1
ATOM 3638 C CA . ALA B 1 138 ? -2.566 -8.797 -0.582 1 98.88 138 ALA B CA 1
ATOM 3639 C C . ALA B 1 138 ? -2.473 -10.234 -0.074 1 98.88 138 ALA B C 1
ATOM 3641 O O . ALA B 1 138 ? -3.492 -10.883 0.178 1 98.88 138 ALA B O 1
ATOM 3642 N N . VAL B 1 139 ? -1.233 -10.703 0.026 1 98.62 139 VAL B N 1
ATOM 3643 C CA . VAL B 1 139 ? -1.015 -12.094 0.429 1 98.62 139 VAL B CA 1
ATOM 3644 C C . VAL B 1 139 ? 0.162 -12.164 1.399 1 98.62 139 VAL B C 1
ATOM 3646 O O . VAL B 1 139 ? 1.085 -11.352 1.33 1 98.62 139 VAL B O 1
ATOM 3649 N N . ASN B 1 140 ? 0.074 -13.031 2.383 1 98.12 140 ASN B N 1
ATOM 3650 C CA . ASN B 1 140 ? 1.276 -13.539 3.031 1 98.12 140 ASN B CA 1
ATOM 3651 C C . ASN B 1 140 ? 1.391 -15.055 2.889 1 98.12 140 ASN B C 1
ATOM 3653 O O . ASN B 1 140 ? 0.484 -15.703 2.359 1 98.12 140 ASN B O 1
ATOM 3657 N N . ASP B 1 141 ? 2.479 -15.664 3.275 1 97.31 141 ASP B N 1
ATOM 3658 C CA . ASP B 1 141 ? 2.75 -17.062 2.996 1 97.31 141 ASP B CA 1
ATOM 3659 C C . ASP B 1 141 ? 2.59 -17.922 4.254 1 97.31 141 ASP B C 1
ATOM 3661 O O . ASP B 1 141 ? 3.27 -18.938 4.414 1 97.31 141 ASP B O 1
ATO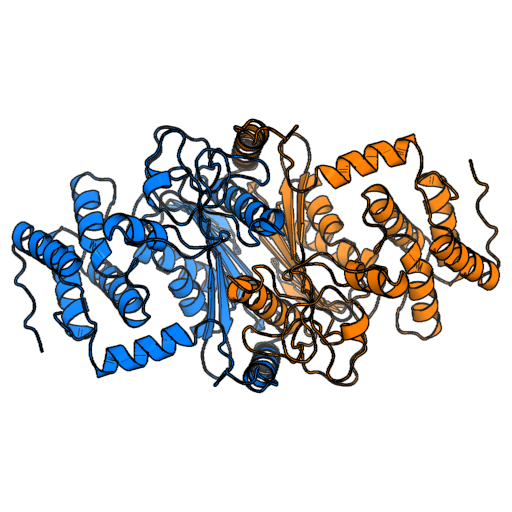M 3665 N N . ASN B 1 142 ? 1.788 -17.484 5.172 1 97.94 142 ASN B N 1
ATOM 3666 C CA . ASN B 1 142 ? 1.491 -18.219 6.402 1 97.94 142 ASN B CA 1
ATOM 3667 C C . ASN B 1 142 ? 2.75 -18.453 7.23 1 97.94 142 ASN B C 1
ATOM 3669 O O . ASN B 1 142 ? 2.918 -19.516 7.82 1 97.94 142 ASN B O 1
ATOM 3673 N N . ALA B 1 143 ? 3.682 -17.562 7.141 1 96.5 143 ALA B N 1
ATOM 3674 C CA . ALA B 1 143 ? 4.906 -17.547 7.934 1 96.5 143 ALA B CA 1
ATOM 3675 C C . ALA B 1 143 ? 5.906 -18.578 7.441 1 96.5 143 ALA B C 1
ATOM 3677 O O . ALA B 1 143 ? 6.875 -18.906 8.133 1 96.5 143 ALA B O 1
ATOM 3678 N N . SER B 1 144 ? 5.711 -19.125 6.273 1 95.25 144 SER B N 1
ATOM 3679 C CA . SER B 1 144 ? 6.52 -20.266 5.828 1 95.25 144 SER B CA 1
ATOM 3680 C C . SER B 1 144 ? 7.816 -19.797 5.18 1 95.25 144 SER B C 1
ATOM 3682 O O . SER B 1 144 ? 8.75 -20.578 5.008 1 95.25 144 SER B O 1
ATOM 3684 N N . LEU B 1 145 ? 7.852 -18.547 4.848 1 93.44 145 LEU B N 1
ATOM 3685 C CA . LEU B 1 145 ? 9.023 -18 4.172 1 93.44 145 LEU B CA 1
ATOM 3686 C C . LEU B 1 145 ? 9.406 -16.641 4.758 1 93.44 145 LEU B C 1
ATOM 3688 O O . LEU B 1 145 ? 8.555 -15.758 4.898 1 93.44 145 LEU B O 1
ATOM 3692 N N . ARG B 1 146 ? 10.625 -16.5 5.141 1 97 146 ARG B N 1
ATOM 3693 C CA . ARG B 1 146 ? 11.219 -15.234 5.574 1 97 146 ARG B CA 1
ATOM 3694 C C . ARG B 1 146 ? 12.477 -14.914 4.773 1 97 146 ARG B C 1
ATOM 3696 O O . ARG B 1 146 ? 13.438 -15.695 4.777 1 97 146 ARG B O 1
ATOM 3703 N N . VAL B 1 147 ? 12.391 -13.672 4.086 1 98.12 147 VAL B N 1
ATOM 3704 C CA . VAL B 1 147 ? 13.508 -13.406 3.182 1 98.12 147 VAL B CA 1
ATOM 3705 C C . VAL B 1 147 ? 13.867 -11.922 3.225 1 98.12 147 VAL B C 1
ATOM 3707 O O . VAL B 1 147 ? 14.828 -11.5 2.578 1 98.12 147 VAL B O 1
ATOM 3710 N N . VAL B 1 148 ? 13.195 -11.094 3.895 1 98.5 148 VAL B N 1
ATOM 3711 C CA . VAL B 1 148 ? 13.461 -9.664 4.004 1 98.5 148 VAL B CA 1
ATOM 3712 C C . VAL B 1 148 ? 13.766 -9.297 5.453 1 98.5 148 VAL B C 1
ATOM 3714 O O . VAL B 1 148 ? 13.023 -9.68 6.363 1 98.5 148 VAL B O 1
ATOM 3717 N N . ALA B 1 149 ? 14.828 -8.602 5.691 1 98.12 149 ALA B N 1
ATOM 3718 C CA . ALA B 1 149 ? 15.211 -8.141 7.027 1 98.12 149 ALA B CA 1
ATOM 3719 C C . ALA B 1 149 ? 14.742 -6.711 7.27 1 98.12 149 ALA B C 1
ATOM 3721 O O . ALA B 1 149 ? 14.555 -5.941 6.324 1 98.12 149 ALA B O 1
ATOM 3722 N N . PRO B 1 150 ? 14.414 -6.383 8.531 1 97.94 150 PRO B N 1
ATOM 3723 C CA . PRO B 1 150 ? 14.117 -4.977 8.82 1 97.94 150 PRO B CA 1
ATOM 3724 C C . PRO B 1 150 ? 15.32 -4.062 8.617 1 97.94 150 PRO B C 1
ATOM 3726 O O . PRO B 1 150 ? 16.469 -4.523 8.672 1 97.94 150 PRO B O 1
ATOM 3729 N N . PRO B 1 151 ? 15.039 -2.734 8.336 1 96.19 151 PRO B N 1
ATOM 3730 C CA . PRO B 1 151 ? 16.172 -1.805 8.328 1 96.19 151 PRO B CA 1
ATOM 3731 C C . PRO B 1 151 ? 17.031 -1.912 9.578 1 96.19 151 PRO B C 1
ATOM 3733 O O . PRO B 1 151 ? 16.516 -1.904 10.695 1 96.19 151 PRO B O 1
ATOM 3736 N N . GLY B 1 152 ? 18.328 -2.066 9.312 1 96.12 152 GLY B N 1
ATOM 3737 C CA . GLY B 1 152 ? 19.25 -2.203 10.422 1 96.12 152 GLY B CA 1
ATOM 3738 C C . GLY B 1 152 ? 19.453 -3.643 10.867 1 96.12 152 GLY B C 1
ATOM 3739 O O . GLY B 1 152 ? 20.359 -3.941 11.641 1 96.12 152 GLY B O 1
ATOM 3740 N N . GLY B 1 153 ? 18.594 -4.539 10.398 1 97.06 153 GLY B N 1
ATOM 3741 C CA . GLY B 1 153 ? 18.688 -5.949 10.75 1 97.06 153 GLY B CA 1
ATOM 3742 C C . GLY B 1 153 ? 19.328 -6.797 9.672 1 97.06 153 GLY B C 1
ATOM 3743 O O . GLY B 1 153 ? 19.516 -6.34 8.539 1 97.06 153 GLY B O 1
ATOM 3744 N N . THR B 1 154 ? 19.734 -8.094 10.055 1 97.44 154 THR B N 1
ATOM 3745 C CA . THR B 1 154 ? 20.359 -9.008 9.102 1 97.44 154 THR B CA 1
ATOM 3746 C C . THR B 1 154 ? 19.594 -10.336 9.062 1 97.44 154 THR B C 1
ATOM 3748 O O . THR B 1 154 ? 19.891 -11.203 8.234 1 97.44 154 THR B O 1
ATOM 3751 N N . GLU B 1 155 ? 18.688 -10.492 9.875 1 97.19 155 GLU B N 1
ATOM 3752 C CA . GLU B 1 155 ? 17.859 -11.695 9.922 1 97.19 155 GLU B CA 1
ATOM 3753 C C . GLU B 1 155 ? 16.531 -11.484 9.195 1 97.19 155 GLU B C 1
ATOM 3755 O O . GLU B 1 155 ? 15.789 -10.555 9.508 1 97.19 155 GLU B O 1
ATOM 3760 N N . PRO B 1 156 ? 16.25 -12.312 8.242 1 97.88 156 PRO B N 1
ATOM 3761 C CA . PRO B 1 156 ? 14.961 -12.148 7.562 1 97.88 156 PRO B CA 1
ATOM 3762 C C . PRO B 1 156 ? 13.773 -12.336 8.5 1 97.88 156 PRO B C 1
ATOM 3764 O O . PRO B 1 156 ? 13.773 -13.266 9.32 1 97.88 156 PRO B O 1
ATOM 3767 N N . GLN B 1 157 ? 12.734 -11.5 8.406 1 98.06 157 GLN B N 1
ATOM 3768 C CA . GLN B 1 157 ? 11.617 -11.523 9.336 1 98.06 157 GLN B CA 1
ATOM 3769 C C . GLN B 1 157 ? 10.289 -11.688 8.602 1 98.06 157 GLN B C 1
ATOM 3771 O O . GLN B 1 157 ? 9.328 -12.219 9.156 1 98.06 157 GLN B O 1
ATOM 3776 N N . ILE B 1 158 ? 10.211 -11.203 7.363 1 98.56 158 ILE B N 1
ATOM 3777 C CA . ILE B 1 158 ? 8.969 -11.297 6.602 1 98.56 158 ILE B CA 1
ATOM 3778 C C . ILE B 1 158 ? 9.266 -11.789 5.188 1 98.56 158 ILE B C 1
ATOM 3780 O O . ILE B 1 158 ? 10.43 -11.883 4.789 1 98.56 158 ILE B O 1
ATOM 3784 N N . SER B 1 159 ? 8.227 -12.156 4.457 1 97.94 159 SER B N 1
ATOM 3785 C CA . SER B 1 159 ? 8.352 -12.492 3.045 1 97.94 159 SER B CA 1
ATOM 3786 C C . SER B 1 159 ? 8.305 -11.242 2.17 1 97.94 159 SER B C 1
ATOM 3788 O O . SER B 1 159 ? 8.492 -10.133 2.66 1 97.94 159 SER B O 1
ATOM 3790 N N . THR B 1 160 ? 8.219 -11.445 0.871 1 97.81 160 THR B N 1
ATOM 3791 C CA . THR B 1 160 ? 8.148 -10.305 -0.039 1 97.81 160 THR B CA 1
ATOM 3792 C C . THR B 1 160 ? 6.754 -9.68 -0.015 1 97.81 160 THR B C 1
ATOM 3794 O O . THR B 1 160 ? 6.531 -8.633 -0.624 1 97.81 160 THR B O 1
ATOM 3797 N N . ASN B 1 161 ? 5.727 -10.25 0.658 1 98 161 ASN B N 1
ATOM 3798 C CA . ASN B 1 161 ? 4.371 -9.789 0.952 1 98 161 ASN B CA 1
ATOM 3799 C C . ASN B 1 161 ? 3.838 -8.883 -0.151 1 98 161 ASN B C 1
ATOM 3801 O O . ASN B 1 161 ? 3.713 -7.672 0.041 1 98 161 ASN B O 1
ATOM 3805 N N . PRO B 1 162 ? 3.406 -9.445 -1.278 1 98.19 162 PRO B N 1
ATOM 3806 C CA . PRO B 1 162 ? 2.965 -8.68 -2.447 1 98.19 162 PRO B CA 1
ATOM 3807 C C . PRO B 1 162 ? 1.59 -8.047 -2.252 1 98.19 162 PRO B C 1
ATOM 3809 O O . PRO B 1 162 ? 0.826 -8.469 -1.384 1 98.19 162 PRO B O 1
ATOM 3812 N N . LEU B 1 163 ? 1.302 -7.047 -3.016 1 98.5 163 LEU B N 1
ATOM 3813 C CA . LEU B 1 163 ? -0.007 -6.414 -3.137 1 98.5 163 LEU B CA 1
ATOM 3814 C C . LEU B 1 163 ? -0.307 -6.059 -4.59 1 98.5 163 LEU B C 1
ATOM 3816 O O . LEU B 1 163 ? 0.605 -5.742 -5.355 1 98.5 163 LEU B O 1
ATOM 3820 N N . ALA B 1 164 ? -1.521 -6.156 -4.945 1 98.88 164 ALA B N 1
ATOM 3821 C CA . ALA B 1 164 ? -1.987 -5.762 -6.273 1 98.88 164 ALA B CA 1
ATOM 3822 C C . ALA B 1 164 ? -3.201 -4.84 -6.176 1 98.88 164 ALA B C 1
ATOM 3824 O O . ALA B 1 164 ? -4.035 -5 -5.281 1 98.88 164 ALA B O 1
ATOM 3825 N N . ILE B 1 165 ? -3.281 -3.865 -7.059 1 98.94 165 ILE B N 1
ATOM 3826 C CA . ILE B 1 165 ? -4.434 -2.984 -7.211 1 98.94 165 ILE B CA 1
ATOM 3827 C C . ILE B 1 165 ? -4.895 -2.979 -8.664 1 98.94 165 ILE B C 1
ATOM 3829 O O . ILE B 1 165 ? -4.074 -2.898 -9.586 1 98.94 165 ILE B O 1
ATOM 3833 N N . GLY B 1 166 ? -6.145 -3.158 -8.859 1 98.88 166 GLY B N 1
ATOM 3834 C CA . GLY B 1 166 ? -6.758 -3.057 -10.172 1 98.88 166 GLY B CA 1
ATOM 3835 C C . GLY B 1 166 ? -7.906 -2.064 -10.219 1 98.88 166 GLY B C 1
ATOM 3836 O O . GLY B 1 166 ? -8.719 -2.004 -9.297 1 98.88 166 GLY B O 1
ATOM 3837 N N . VAL B 1 167 ? -7.938 -1.282 -11.266 1 98.94 167 VAL B N 1
ATOM 3838 C CA . VAL B 1 167 ? -9.016 -0.31 -11.422 1 98.94 167 VAL B CA 1
ATOM 3839 C C . VAL B 1 167 ? -9.555 -0.366 -12.852 1 98.94 167 VAL B C 1
ATOM 3841 O O . VAL B 1 167 ? -8.805 -0.628 -13.797 1 98.94 167 VAL B O 1
ATOM 3844 N N . PRO B 1 168 ? -10.836 -0.141 -12.992 1 98.81 168 PRO B N 1
ATOM 3845 C CA . PRO B 1 168 ? -11.383 -0.026 -14.344 1 98.81 168 PRO B CA 1
ATOM 3846 C C . PRO B 1 168 ? -10.984 1.275 -15.031 1 98.81 168 PRO B C 1
ATOM 3848 O O . PRO B 1 168 ? -10.773 2.293 -14.367 1 98.81 168 PRO B O 1
ATOM 3851 N N . THR B 1 169 ? -10.766 1.233 -16.219 1 98.5 169 THR B N 1
ATOM 3852 C CA . THR B 1 169 ? -10.625 2.367 -17.125 1 98.5 169 THR B CA 1
ATOM 3853 C C . THR B 1 169 ? -11.461 2.166 -18.391 1 98.5 169 THR B C 1
ATOM 3855 O O . THR B 1 169 ? -12.102 1.127 -18.547 1 98.5 169 THR B O 1
ATOM 3858 N N . SER B 1 170 ? -11.516 3.172 -19.219 1 97.81 170 SER B N 1
ATOM 3859 C CA . SER B 1 170 ? -12.328 3.053 -20.438 1 97.81 170 SER B CA 1
ATOM 3860 C C . SER B 1 170 ? -11.703 2.078 -21.422 1 97.81 170 SER B C 1
ATOM 3862 O O . SER B 1 170 ? -12.398 1.517 -22.266 1 97.81 170 SER B O 1
ATOM 3864 N N . ASP B 1 171 ? -10.406 1.858 -21.375 1 95 171 ASP B N 1
ATOM 3865 C CA . ASP B 1 171 ? -9.688 1.022 -22.328 1 95 171 ASP B CA 1
ATOM 3866 C C . ASP B 1 171 ? -9.203 -0.268 -21.672 1 95 171 ASP B C 1
ATOM 3868 O O . ASP B 1 171 ? -8.109 -0.748 -21.984 1 95 171 ASP B O 1
ATOM 3872 N N . GLY B 1 172 ? -9.961 -0.751 -20.672 1 95.69 172 GLY B N 1
ATOM 3873 C CA . GLY B 1 172 ? -9.562 -1.969 -19.984 1 95.69 172 GLY B CA 1
ATOM 3874 C C . GLY B 1 172 ? -8.914 -1.707 -18.641 1 95.69 172 GLY B C 1
ATOM 3875 O O . GLY B 1 172 ? -8.625 -0.56 -18.297 1 95.69 172 GLY B O 1
ATOM 3876 N N . PRO B 1 173 ? -8.594 -2.744 -17.938 1 98.06 173 PRO B N 1
ATOM 3877 C CA . PRO B 1 173 ? -8.125 -2.592 -16.547 1 98.06 173 PRO B CA 1
ATOM 3878 C C . PRO B 1 173 ? -6.691 -2.064 -16.469 1 98.06 173 PRO B C 1
ATOM 3880 O O . PRO B 1 173 ? -5.848 -2.436 -17.297 1 98.06 173 PRO B O 1
ATOM 3883 N N . LEU B 1 174 ? -6.391 -1.153 -15.594 1 98.75 174 LEU B N 1
ATOM 3884 C CA . LEU B 1 174 ? -5.043 -0.843 -15.125 1 98.75 174 LEU B CA 1
ATOM 3885 C C . LEU B 1 174 ? -4.684 -1.678 -13.898 1 98.75 174 LEU B C 1
ATOM 3887 O O . LEU B 1 174 ? -5.41 -1.665 -12.906 1 98.75 174 LEU B O 1
ATOM 3891 N N . VAL B 1 175 ? -3.551 -2.426 -13.938 1 98.62 175 VAL B N 1
ATOM 3892 C CA . VAL B 1 175 ? -3.268 -3.422 -12.914 1 98.62 175 VAL B CA 1
ATOM 3893 C C . VAL B 1 175 ? -1.839 -3.246 -12.406 1 98.62 175 VAL B C 1
ATOM 3895 O O . VAL B 1 175 ? -0.88 -3.361 -13.172 1 98.62 175 VAL B O 1
ATOM 3898 N N . LEU B 1 176 ? -1.724 -2.908 -11.164 1 98.75 176 LEU B N 1
ATOM 3899 C CA . LEU B 1 176 ? -0.451 -2.908 -10.453 1 98.75 176 LEU B CA 1
ATOM 3900 C C . LEU B 1 176 ? -0.274 -4.195 -9.656 1 98.75 176 LEU B C 1
ATOM 3902 O O . LEU B 1 176 ? -1.165 -4.59 -8.898 1 98.75 176 LEU B O 1
ATOM 3906 N N . ASP B 1 177 ? 0.751 -4.879 -9.781 1 97.88 177 ASP B N 1
ATOM 3907 C CA . ASP B 1 177 ? 1.112 -6.102 -9.07 1 97.88 177 ASP B CA 1
ATOM 3908 C C . ASP B 1 177 ? 2.58 -6.082 -8.648 1 97.88 177 ASP B C 1
ATOM 3910 O O . ASP B 1 177 ? 3.469 -6.324 -9.469 1 97.88 177 ASP B O 1
ATOM 3914 N N . ILE B 1 178 ? 2.822 -5.809 -7.332 1 97.88 178 ILE B N 1
ATOM 3915 C CA . ILE B 1 178 ? 4.195 -5.582 -6.898 1 97.88 178 ILE B CA 1
ATOM 3916 C C . ILE B 1 178 ? 4.445 -6.297 -5.574 1 97.88 178 ILE B C 1
ATOM 3918 O O . ILE B 1 178 ? 3.512 -6.531 -4.801 1 97.88 178 ILE B O 1
ATOM 3922 N N . SER B 1 179 ? 5.688 -6.641 -5.32 1 97.69 179 SER B N 1
ATOM 3923 C CA . SER B 1 179 ? 6.121 -7.023 -3.979 1 97.69 179 SER B CA 1
ATOM 3924 C C . SER B 1 179 ? 6.488 -5.797 -3.15 1 97.69 179 SER B C 1
ATOM 3926 O O . SER B 1 179 ? 6.688 -4.707 -3.693 1 97.69 179 SER B O 1
ATOM 3928 N N . THR B 1 180 ? 6.574 -5.926 -1.842 1 98.44 180 THR B N 1
ATOM 3929 C CA . THR B 1 180 ? 6.98 -4.836 -0.958 1 98.44 180 THR B CA 1
ATOM 3930 C C . THR B 1 180 ? 8.484 -4.871 -0.715 1 98.44 180 THR B C 1
ATOM 3932 O O . THR B 1 180 ? 8.992 -4.215 0.198 1 98.44 180 THR B O 1
ATOM 3935 N N . SER B 1 181 ? 9.195 -5.699 -1.438 1 98.19 181 SER B N 1
ATOM 3936 C CA . SER B 1 181 ? 10.656 -5.789 -1.477 1 98.19 181 SER B CA 1
ATOM 3937 C C . SER B 1 181 ? 11.203 -5.273 -2.803 1 98.19 181 SER B C 1
ATOM 3939 O O . SER B 1 181 ? 10.438 -4.91 -3.699 1 98.19 181 SER B O 1
ATOM 3941 N N . ALA B 1 182 ? 12.531 -5.215 -2.887 1 96.94 182 ALA B N 1
ATOM 3942 C CA . ALA B 1 182 ? 13.18 -4.707 -4.094 1 96.94 182 ALA B CA 1
ATOM 3943 C C . ALA B 1 182 ? 12.844 -5.574 -5.305 1 96.94 182 ALA B C 1
ATOM 3945 O O . ALA B 1 182 ? 12.734 -5.074 -6.426 1 96.94 182 ALA B O 1
ATOM 3946 N N . VAL B 1 183 ? 12.648 -6.789 -5.012 1 95.19 183 VAL B N 1
ATOM 3947 C CA . VAL B 1 183 ? 12.383 -7.754 -6.07 1 95.19 183 VAL B CA 1
ATOM 3948 C C . VAL B 1 183 ? 11.617 -8.945 -5.5 1 95.19 183 VAL B C 1
ATOM 3950 O O . VAL B 1 183 ? 11.656 -9.195 -4.293 1 95.19 183 VAL B O 1
ATOM 3953 N N . ALA B 1 184 ? 10.883 -9.602 -6.375 1 93.19 184 ALA B N 1
ATOM 3954 C CA . ALA B 1 184 ? 10.156 -10.797 -5.957 1 93.19 184 ALA B CA 1
ATOM 3955 C C . ALA B 1 184 ? 11.117 -11.953 -5.695 1 93.19 184 ALA B C 1
ATOM 3957 O O . ALA B 1 184 ? 12.148 -12.078 -6.355 1 93.19 184 ALA B O 1
ATOM 3958 N N . ASN B 1 185 ? 10.734 -12.844 -4.84 1 93.81 185 ASN B N 1
ATOM 3959 C CA . ASN B 1 185 ? 11.547 -13.992 -4.469 1 93.81 185 ASN B CA 1
ATOM 3960 C C . ASN B 1 185 ? 11.797 -14.914 -5.66 1 93.81 185 ASN B C 1
ATOM 3962 O O . ASN B 1 185 ? 12.859 -15.523 -5.77 1 93.81 185 ASN B O 1
ATOM 3966 N N . GLY B 1 186 ? 10.789 -15.055 -6.488 1 88.38 186 GLY B N 1
ATOM 3967 C CA . GLY B 1 186 ? 10.922 -15.93 -7.645 1 88.38 186 GLY B CA 1
ATOM 3968 C C . GLY B 1 186 ? 12.07 -15.547 -8.555 1 88.38 186 GLY B C 1
ATOM 3969 O O . GLY B 1 186 ? 12.727 -16.422 -9.125 1 88.38 186 GLY B O 1
ATOM 3970 N N . LYS B 1 187 ? 12.359 -14.273 -8.656 1 89.12 187 LYS B N 1
ATOM 3971 C CA . LYS B 1 187 ? 13.461 -13.812 -9.484 1 89.12 187 LYS B CA 1
ATOM 3972 C C . LYS B 1 187 ? 14.812 -14.18 -8.867 1 89.12 187 LYS B C 1
ATOM 3974 O O . LYS B 1 187 ? 15.766 -14.5 -9.586 1 89.12 187 LYS B O 1
ATOM 3979 N N . ILE B 1 188 ? 14.852 -14.117 -7.613 1 93.06 188 ILE B N 1
ATOM 3980 C CA . ILE B 1 188 ? 16.078 -14.5 -6.914 1 93.06 188 ILE B CA 1
ATOM 3981 C C . ILE B 1 188 ? 16.312 -16 -7.062 1 93.06 188 ILE B C 1
ATOM 3983 O O . ILE B 1 188 ? 17.438 -16.438 -7.293 1 93.06 188 ILE B O 1
ATOM 3987 N N . ARG B 1 189 ? 15.234 -16.734 -6.906 1 88.44 189 ARG B N 1
ATOM 3988 C CA . ARG B 1 189 ? 15.328 -18.188 -7.059 1 88.44 189 ARG B CA 1
ATOM 3989 C C . ARG B 1 189 ? 15.836 -18.562 -8.445 1 88.44 189 ARG B C 1
ATOM 3991 O O . ARG B 1 189 ? 16.641 -19.484 -8.594 1 88.44 189 ARG B O 1
ATOM 3998 N N . LEU B 1 190 ? 15.328 -17.844 -9.406 1 83.5 190 LEU B N 1
ATOM 3999 C CA . LEU B 1 190 ? 15.758 -18.094 -10.781 1 83.5 190 LEU B CA 1
ATOM 4000 C C . LEU B 1 190 ? 17.234 -17.781 -10.945 1 83.5 190 LEU B C 1
ATOM 4002 O O . LEU B 1 190 ? 17.969 -18.562 -11.547 1 83.5 190 LEU B O 1
ATOM 4006 N N . ALA B 1 191 ? 17.672 -16.641 -10.43 1 89.94 191 ALA B N 1
ATOM 4007 C CA . ALA B 1 191 ? 19.094 -16.25 -10.5 1 89.94 191 ALA B CA 1
ATOM 4008 C C . ALA B 1 191 ? 19.969 -17.266 -9.773 1 89.94 191 ALA B C 1
ATOM 4010 O O . ALA B 1 191 ? 21.047 -17.609 -10.25 1 89.94 191 ALA B O 1
ATOM 4011 N N . LEU B 1 192 ? 19.5 -17.781 -8.711 1 90.25 192 LEU B N 1
ATOM 4012 C CA . LEU B 1 192 ? 20.203 -18.797 -7.938 1 90.25 192 LEU B CA 1
ATOM 4013 C C . LEU B 1 192 ? 20.344 -20.078 -8.734 1 90.25 192 LEU B C 1
ATOM 4015 O O . LEU B 1 192 ? 21.422 -20.688 -8.773 1 90.25 192 LEU B O 1
ATOM 4019 N N . ALA B 1 193 ? 19.312 -20.484 -9.359 1 82 193 ALA B N 1
ATOM 4020 C CA . ALA B 1 193 ? 19.297 -21.703 -10.156 1 82 193 ALA B CA 1
ATOM 4021 C C . ALA B 1 193 ? 20.234 -21.578 -11.359 1 82 193 ALA B C 1
ATOM 4023 O O . ALA B 1 193 ? 20.891 -22.547 -11.75 1 82 193 ALA B O 1
ATOM 4024 N N . GLU B 1 194 ? 20.234 -20.375 -11.891 1 83.75 194 GLU B N 1
ATOM 4025 C CA . GLU B 1 194 ? 21.016 -20.141 -13.094 1 83.75 194 GLU B CA 1
ATOM 4026 C C . GLU B 1 194 ? 22.469 -19.812 -12.75 1 83.75 194 GLU B C 1
ATOM 4028 O O . GLU B 1 194 ? 23.344 -19.859 -13.609 1 83.75 194 GLU B O 1
ATOM 4033 N N . GLY B 1 195 ? 22.703 -19.516 -11.586 1 87.94 195 GLY B N 1
ATOM 4034 C CA . GLY B 1 195 ? 24.047 -19.172 -11.141 1 87.94 195 GLY B CA 1
ATOM 4035 C C . GLY B 1 195 ? 24.531 -17.844 -11.695 1 87.94 195 GLY B C 1
ATOM 4036 O O . GLY B 1 195 ? 25.703 -17.703 -12.039 1 87.94 195 GLY B O 1
ATOM 4037 N N . VAL B 1 196 ? 23.641 -16.891 -11.875 1 93.81 196 VAL B N 1
ATOM 4038 C CA . VAL B 1 196 ? 24 -15.578 -12.414 1 93.81 196 VAL B CA 1
ATOM 4039 C C . VAL B 1 196 ? 23.844 -14.508 -11.336 1 93.81 196 VAL B C 1
ATOM 4041 O O . VAL B 1 196 ? 23.016 -14.664 -10.43 1 93.81 196 VAL B O 1
ATOM 4044 N N . PRO B 1 197 ? 24.656 -13.469 -11.453 1 96.62 197 PRO B N 1
ATOM 4045 C CA . PRO B 1 197 ? 24.516 -12.383 -10.477 1 96.62 197 PRO B CA 1
ATOM 4046 C C . PRO B 1 197 ? 23.188 -11.648 -10.594 1 96.62 197 PRO B C 1
ATOM 4048 O O . PRO B 1 197 ? 22.594 -11.602 -11.672 1 96.62 197 PRO B O 1
ATOM 4051 N N . CYS B 1 198 ? 22.734 -11.125 -9.461 1 96.75 198 CYS B N 1
ATOM 4052 C CA . CYS B 1 198 ? 21.562 -10.258 -9.438 1 96.75 198 CYS B CA 1
ATOM 4053 C C . CYS B 1 198 ? 21.953 -8.805 -9.664 1 96.75 198 CYS B C 1
ATOM 4055 O O . CYS B 1 198 ? 23.109 -8.422 -9.445 1 96.75 198 CYS B O 1
ATOM 4057 N N . PRO B 1 199 ? 21.047 -8.039 -10.125 1 95.62 199 PRO B N 1
ATOM 4058 C CA . PRO B 1 199 ? 21.297 -6.602 -10.195 1 95.62 199 PRO B CA 1
ATOM 4059 C C . PRO B 1 199 ? 21.641 -5.996 -8.836 1 95.62 199 PRO B C 1
ATOM 4061 O O . PRO B 1 199 ? 21.203 -6.504 -7.801 1 95.62 199 PRO B O 1
ATOM 4064 N N . ASP B 1 200 ? 22.344 -4.883 -8.875 1 94.69 200 ASP B N 1
ATOM 4065 C CA . ASP B 1 200 ? 22.641 -4.137 -7.656 1 94.69 200 ASP B CA 1
ATOM 4066 C C . ASP B 1 200 ? 21.344 -3.689 -6.969 1 94.69 200 ASP B C 1
ATOM 4068 O O . ASP B 1 200 ? 20.391 -3.303 -7.637 1 94.69 200 ASP B O 1
ATOM 4072 N N . GLY B 1 201 ? 21.375 -3.785 -5.602 1 95.31 201 GLY B N 1
ATOM 4073 C CA . GLY B 1 201 ? 20.25 -3.256 -4.848 1 95.31 201 GLY B CA 1
ATOM 4074 C C . GLY B 1 201 ? 19.219 -4.312 -4.48 1 95.31 201 GLY B C 1
ATOM 4075 O O . GLY B 1 201 ? 18.297 -4.043 -3.721 1 95.31 201 GLY B O 1
ATOM 4076 N N . TRP B 1 202 ? 19.453 -5.531 -4.926 1 97.12 202 TRP B N 1
ATOM 4077 C CA . TRP B 1 202 ? 18.453 -6.574 -4.691 1 97.12 202 TRP B CA 1
ATOM 4078 C C . TRP B 1 202 ? 18.734 -7.305 -3.383 1 97.12 202 TRP B C 1
ATOM 4080 O O . TRP B 1 202 ? 17.812 -7.637 -2.637 1 97.12 202 TRP B O 1
ATOM 4090 N N . LEU B 1 203 ? 20.078 -7.457 -3.037 1 97.94 203 LEU B N 1
ATOM 4091 C CA . LEU B 1 203 ? 20.422 -8.43 -2 1 97.94 203 LEU B CA 1
ATOM 4092 C C . LEU B 1 203 ? 21.375 -7.824 -0.982 1 97.94 203 LEU B C 1
ATOM 4094 O O . LEU B 1 203 ? 22.203 -6.965 -1.325 1 97.94 203 LEU B O 1
ATOM 4098 N N . LEU B 1 204 ? 21.266 -8.32 0.182 1 97.44 204 LEU B N 1
ATOM 4099 C CA . LEU B 1 204 ? 22.25 -8.148 1.235 1 97.44 204 LEU B CA 1
ATOM 4100 C C . LEU B 1 204 ? 22.828 -9.492 1.67 1 97.44 204 LEU B C 1
ATOM 4102 O O . LEU B 1 204 ? 22.125 -10.508 1.637 1 97.44 204 LEU B O 1
ATOM 4106 N N . ASP B 1 205 ? 24.094 -9.477 2.078 1 97.44 205 ASP B N 1
ATOM 4107 C CA . ASP B 1 205 ? 24.656 -10.719 2.598 1 97.44 205 ASP B CA 1
ATOM 4108 C C . ASP B 1 205 ? 24.312 -10.906 4.074 1 97.44 205 ASP B C 1
ATOM 4110 O O . ASP B 1 205 ? 23.531 -10.133 4.633 1 97.44 205 ASP B O 1
ATOM 4114 N N . GLY B 1 206 ? 24.859 -11.953 4.656 1 97.12 206 GLY B N 1
ATOM 4115 C CA . GLY B 1 206 ? 24.531 -12.289 6.031 1 97.12 206 GLY B CA 1
ATOM 4116 C C . GLY B 1 206 ? 24.938 -11.219 7.023 1 97.12 206 GLY B C 1
ATOM 4117 O O . GLY B 1 206 ? 24.453 -11.195 8.156 1 97.12 206 GLY B O 1
ATOM 4118 N N . ALA B 1 207 ? 25.859 -10.328 6.602 1 95.94 207 ALA B N 1
ATOM 4119 C CA . ALA B 1 207 ? 26.312 -9.242 7.465 1 95.94 207 ALA B CA 1
ATOM 4120 C C . ALA B 1 207 ? 25.531 -7.961 7.188 1 95.94 207 ALA B C 1
ATOM 4122 O O . ALA B 1 207 ? 25.734 -6.938 7.844 1 95.94 207 ALA B O 1
ATOM 4123 N N . GLY B 1 208 ? 24.609 -8.016 6.23 1 95.31 208 GLY B N 1
ATOM 4124 C CA . GLY B 1 208 ? 23.797 -6.855 5.902 1 95.31 208 GLY B CA 1
ATOM 4125 C C . GLY B 1 208 ? 24.453 -5.934 4.895 1 95.31 208 GLY B C 1
ATOM 4126 O O . GLY B 1 208 ? 24.094 -4.762 4.785 1 95.31 208 GLY B O 1
ATOM 4127 N N . GLU B 1 209 ? 25.469 -6.453 4.188 1 95.62 209 GLU B N 1
ATOM 4128 C CA . GLU B 1 209 ? 26.156 -5.656 3.184 1 95.62 209 GLU B CA 1
ATOM 4129 C C . GLU B 1 209 ? 25.656 -5.98 1.779 1 95.62 209 GLU B C 1
ATOM 4131 O O . GLU B 1 209 ? 25.359 -7.137 1.471 1 95.62 209 GLU B O 1
ATOM 4136 N N . PRO B 1 210 ? 25.625 -4.945 0.934 1 96.06 210 PRO B N 1
ATOM 4137 C CA . PRO B 1 210 ? 25.125 -5.176 -0.421 1 96.06 210 PRO B CA 1
ATOM 4138 C C . PRO B 1 210 ? 25.938 -6.207 -1.191 1 96.06 210 PRO B C 1
ATOM 4140 O O . PRO B 1 210 ? 27.172 -6.254 -1.053 1 96.06 210 PRO B O 1
ATOM 4143 N N . THR B 1 211 ? 25.281 -7.023 -1.958 1 97.5 211 THR B N 1
ATOM 4144 C CA . THR B 1 211 ? 25.938 -8.023 -2.801 1 97.5 211 THR B CA 1
ATOM 4145 C C . THR B 1 211 ? 25.078 -8.336 -4.023 1 97.5 211 THR B C 1
ATOM 4147 O O . THR B 1 211 ? 23.891 -8.023 -4.047 1 97.5 211 THR B O 1
ATOM 4150 N N . ASN B 1 212 ? 25.703 -8.812 -5.051 1 97.88 212 ASN B N 1
ATOM 4151 C CA . ASN B 1 212 ? 24.984 -9.258 -6.242 1 97.88 212 ASN B CA 1
ATOM 4152 C C . ASN B 1 212 ? 24.953 -10.781 -6.336 1 97.88 212 ASN B C 1
ATOM 4154 O O . ASN B 1 212 ? 24.375 -11.344 -7.27 1 97.88 212 ASN B O 1
ATOM 4158 N N . ASP B 1 213 ? 25.531 -11.43 -5.367 1 97.62 213 ASP B N 1
ATOM 4159 C CA . ASP B 1 213 ? 25.641 -12.891 -5.398 1 97.62 213 ASP B CA 1
ATOM 4160 C C . ASP B 1 213 ? 24.406 -13.547 -4.793 1 97.62 213 ASP B C 1
ATOM 4162 O O . ASP B 1 213 ? 24.219 -13.531 -3.574 1 97.62 213 ASP B O 1
ATOM 4166 N N . PRO B 1 214 ? 23.625 -14.211 -5.613 1 97.25 214 PRO B N 1
ATOM 4167 C CA . PRO B 1 214 ? 22.406 -14.828 -5.066 1 97.25 214 PRO B CA 1
ATOM 4168 C C . PRO B 1 214 ? 22.703 -16 -4.141 1 97.25 214 PRO B C 1
ATOM 4170 O O . PRO B 1 214 ? 21.828 -16.453 -3.396 1 97.25 214 PRO B O 1
ATOM 4173 N N . GLN B 1 215 ? 23.906 -16.516 -4.062 1 96.62 215 GLN B N 1
ATOM 4174 C CA . GLN B 1 215 ? 24.281 -17.656 -3.23 1 96.62 215 GLN B CA 1
ATOM 4175 C C . GLN B 1 215 ? 24.203 -17.312 -1.747 1 96.62 215 GLN B C 1
ATOM 4177 O O . GLN B 1 215 ? 24.141 -18.188 -0.895 1 96.62 215 GLN B O 1
ATOM 4182 N N . VAL B 1 216 ? 24.203 -16.062 -1.491 1 97 216 VAL B N 1
ATOM 4183 C CA . VAL B 1 216 ? 24.156 -15.633 -0.099 1 97 216 VAL B CA 1
ATOM 4184 C C . VAL B 1 216 ? 22.875 -16.141 0.557 1 97 216 VAL B C 1
ATOM 4186 O O . VAL B 1 216 ? 22.797 -16.25 1.782 1 97 216 VAL B O 1
ATOM 4189 N N . ARG B 1 217 ? 21.891 -16.391 -0.231 1 95.88 217 ARG B N 1
ATOM 4190 C CA . ARG B 1 217 ? 20.625 -16.891 0.298 1 95.88 217 ARG B CA 1
ATOM 4191 C C . ARG B 1 217 ? 20.797 -18.25 0.945 1 95.88 217 ARG B C 1
ATOM 4193 O O . ARG B 1 217 ? 19.969 -18.656 1.774 1 95.88 217 ARG B O 1
ATOM 4200 N N . ARG B 1 218 ? 21.844 -18.969 0.617 1 95.69 218 ARG B N 1
ATOM 4201 C CA . ARG B 1 218 ? 22.094 -20.312 1.129 1 95.69 218 ARG B CA 1
ATOM 4202 C C . ARG B 1 218 ? 23.172 -20.281 2.209 1 95.69 218 ARG B C 1
ATOM 4204 O O . ARG B 1 218 ? 23.516 -21.328 2.787 1 95.69 218 ARG B O 1
ATOM 4211 N N . ALA B 1 219 ? 23.688 -19.188 2.389 1 96.31 219 ALA B N 1
ATOM 4212 C CA . ALA B 1 219 ? 24.734 -19.047 3.391 1 96.31 219 ALA B CA 1
ATOM 4213 C C . ALA B 1 219 ? 24.172 -19.141 4.805 1 96.31 219 ALA B C 1
ATOM 4215 O O . ALA B 1 219 ? 22.953 -19.266 4.984 1 96.31 219 ALA B O 1
ATOM 4216 N N . ASP B 1 220 ? 25.078 -19.156 5.793 1 96.19 220 ASP B N 1
ATOM 4217 C CA . ASP B 1 220 ? 24.734 -19.141 7.211 1 96.19 220 ASP B CA 1
ATOM 4218 C C . ASP B 1 220 ? 25.547 -18.078 7.961 1 96.19 220 ASP B C 1
ATOM 4220 O O . ASP B 1 220 ? 26.75 -18.234 8.172 1 96.19 220 ASP B O 1
ATOM 4224 N N . PRO B 1 221 ? 24.984 -17.141 8.391 1 96.25 221 PRO B N 1
ATOM 4225 C CA . PRO B 1 221 ? 23.578 -16.766 8.234 1 96.25 221 PRO B CA 1
ATOM 4226 C C . PRO B 1 221 ? 23.234 -16.391 6.797 1 96.25 221 PRO B C 1
ATOM 4228 O O . PRO B 1 221 ? 24.094 -15.922 6.047 1 96.25 221 PRO B O 1
ATOM 4231 N N . PRO B 1 222 ? 21.969 -16.562 6.48 1 97.12 222 PRO B N 1
ATOM 4232 C CA . PRO B 1 222 ? 21.578 -16.281 5.102 1 97.12 222 PRO B CA 1
ATOM 4233 C C . PRO B 1 222 ? 21.5 -14.781 4.809 1 97.12 222 PRO B C 1
ATOM 4235 O O . PRO B 1 222 ? 21.156 -13.992 5.691 1 97.12 222 PRO B O 1
ATOM 4238 N N . GLY B 1 223 ? 21.797 -14.438 3.514 1 97.81 223 GLY B N 1
ATOM 4239 C CA . GLY B 1 223 ? 21.484 -13.094 3.039 1 97.81 223 GLY B CA 1
ATOM 4240 C C . GLY B 1 223 ? 20 -12.852 2.877 1 97.81 223 GLY B C 1
ATOM 4241 O O . GLY B 1 223 ? 19.188 -13.75 3.104 1 97.81 223 GLY B O 1
ATOM 4242 N N . THR B 1 224 ? 19.688 -11.617 2.582 1 98.25 224 THR B N 1
ATOM 4243 C CA . THR B 1 224 ? 18.281 -11.211 2.518 1 98.25 224 THR B CA 1
ATOM 4244 C C . THR B 1 224 ? 18.016 -10.398 1.254 1 98.25 224 THR B C 1
ATOM 4246 O O . THR B 1 224 ? 18.938 -9.883 0.63 1 98.25 224 THR B O 1
ATOM 4249 N N . ILE B 1 225 ? 16.766 -10.398 0.829 1 98.25 225 ILE B N 1
ATOM 4250 C CA . ILE B 1 225 ? 16.281 -9.469 -0.193 1 98.25 225 ILE B CA 1
ATOM 4251 C C . ILE B 1 225 ? 16.047 -8.094 0.426 1 98.25 225 ILE B C 1
ATOM 4253 O O . ILE B 1 225 ? 15.477 -7.984 1.513 1 98.25 225 ILE B O 1
ATOM 4257 N N . GLN B 1 226 ? 16.531 -7.047 -0.243 1 97.81 226 GLN B N 1
ATOM 4258 C CA . GLN B 1 226 ? 16.312 -5.699 0.271 1 97.81 226 GLN B CA 1
ATOM 4259 C C . GLN B 1 226 ? 14.844 -5.32 0.217 1 97.81 226 GLN B C 1
ATOM 4261 O O . GLN B 1 226 ? 14.133 -5.703 -0.716 1 97.81 226 GLN B O 1
ATOM 4266 N N . PRO B 1 227 ? 14.352 -4.551 1.256 1 98.06 227 PRO B N 1
ATOM 4267 C CA . PRO B 1 227 ? 12.992 -4.012 1.126 1 98.06 227 PRO B CA 1
ATOM 4268 C C . PRO B 1 227 ? 12.875 -2.979 0.009 1 98.06 227 PRO B C 1
ATOM 4270 O O . PRO B 1 227 ? 13.883 -2.439 -0.45 1 98.06 227 PRO B O 1
ATOM 4273 N N . LEU B 1 228 ? 11.625 -2.748 -0.499 1 98.25 228 LEU B N 1
ATOM 4274 C CA . LEU B 1 228 ? 11.391 -1.646 -1.425 1 98.25 228 LEU B CA 1
ATOM 4275 C C . LEU B 1 228 ? 11.922 -0.334 -0.853 1 98.25 228 LEU B C 1
ATOM 4277 O O . LEU B 1 228 ? 11.609 0.021 0.286 1 98.25 228 LEU B O 1
ATOM 4281 N N . GLY B 1 229 ? 12.648 0.41 -1.589 1 96.62 229 GLY B N 1
ATOM 4282 C CA . GLY B 1 229 ? 13.297 1.624 -1.12 1 96.62 229 GLY B CA 1
ATOM 4283 C C . GLY B 1 229 ? 14.75 1.416 -0.739 1 96.62 229 GLY B C 1
ATOM 4284 O O . GLY B 1 229 ? 15.484 2.383 -0.504 1 96.62 229 GLY B O 1
ATOM 4285 N N . GLY B 1 230 ? 15.18 0.163 -0.545 1 93.94 230 GLY B N 1
ATOM 4286 C CA . GLY B 1 230 ? 16.578 -0.192 -0.325 1 93.94 230 GLY B CA 1
ATOM 4287 C C . GLY B 1 230 ? 17.172 0.468 0.903 1 93.94 230 GLY B C 1
ATOM 4288 O O . GLY B 1 230 ? 16.531 0.538 1.952 1 93.94 230 GLY B O 1
ATOM 4289 N N . THR B 1 231 ? 18.438 0.901 0.7 1 86.62 231 THR B N 1
ATOM 4290 C CA . THR B 1 231 ? 19.188 1.434 1.832 1 86.62 231 THR B CA 1
ATOM 4291 C C . THR B 1 231 ? 18.734 2.859 2.15 1 86.62 231 THR B C 1
ATOM 4293 O O . THR B 1 231 ? 18.984 3.359 3.25 1 86.62 231 THR B O 1
ATOM 4296 N N . GLN B 1 232 ? 18.062 3.443 1.226 1 86.69 232 GLN B N 1
ATOM 4297 C CA . GLN B 1 232 ? 17.688 4.844 1.405 1 86.69 232 GLN B CA 1
ATOM 4298 C C . GLN B 1 232 ? 16.344 4.977 2.098 1 86.69 232 GLN B C 1
ATOM 4300 O O . GLN B 1 232 ? 16.188 5.766 3.033 1 86.69 232 GLN B O 1
ATOM 4305 N N . ALA B 1 233 ? 15.398 4.246 1.592 1 94.56 233 ALA B N 1
ATOM 4306 C CA . ALA B 1 233 ? 14.031 4.387 2.08 1 94.56 233 ALA B CA 1
ATOM 4307 C C . ALA B 1 233 ? 13.398 3.02 2.334 1 94.56 233 ALA B C 1
ATOM 4309 O O . ALA B 1 233 ? 12.18 2.863 2.215 1 94.56 233 ALA B O 1
ATOM 4310 N N . GLY B 1 234 ? 14.273 2.086 2.705 1 96.31 234 GLY B N 1
ATOM 4311 C CA . GLY B 1 234 ? 13.805 0.726 2.914 1 96.31 234 GLY B CA 1
ATOM 4312 C C . GLY B 1 234 ? 12.797 0.607 4.043 1 96.31 234 GLY B C 1
ATOM 4313 O O . GLY B 1 234 ? 11.992 -0.327 4.074 1 96.31 234 GLY B O 1
ATOM 4314 N N . TYR B 1 235 ? 12.773 1.544 4.961 1 97.44 235 TYR B N 1
ATOM 4315 C CA . TYR B 1 235 ? 11.82 1.524 6.062 1 97.44 235 TYR B CA 1
ATOM 4316 C C . TYR B 1 235 ? 10.391 1.614 5.551 1 97.44 235 TYR B C 1
ATOM 4318 O O . TYR B 1 235 ? 9.461 1.1 6.18 1 97.44 235 TYR B O 1
ATOM 4326 N N . LYS B 1 236 ? 10.219 2.25 4.402 1 98.12 236 LYS B N 1
ATOM 4327 C CA . LYS B 1 236 ? 8.883 2.357 3.82 1 98.12 236 LYS B CA 1
ATOM 4328 C C . LYS B 1 236 ? 8.414 1.015 3.266 1 98.12 236 LYS B C 1
ATOM 4330 O O . LYS B 1 236 ? 7.309 0.563 3.57 1 98.12 236 LYS B O 1
ATOM 4335 N N . GLY B 1 237 ? 9.305 0.382 2.498 1 98.5 237 GLY B N 1
ATOM 4336 C CA . GLY B 1 237 ? 8.953 -0.912 1.936 1 98.5 237 GLY B CA 1
ATOM 4337 C C . GLY B 1 237 ? 8.797 -1.996 2.984 1 98.5 237 GLY B C 1
ATOM 4338 O O . GLY B 1 237 ? 7.852 -2.789 2.926 1 98.5 237 GLY B O 1
ATOM 4339 N N . PHE B 1 238 ? 9.758 -2.018 3.984 1 98.75 238 PHE B N 1
ATOM 4340 C CA . PHE B 1 238 ? 9.656 -3.002 5.059 1 98.75 238 PHE B CA 1
ATOM 4341 C C . PHE B 1 238 ? 8.398 -2.768 5.891 1 98.75 238 PHE B C 1
ATOM 4343 O O . PHE B 1 238 ? 7.699 -3.719 6.246 1 98.75 238 PHE B O 1
ATOM 4350 N N . GLY B 1 239 ? 8.125 -1.513 6.199 1 98.81 239 GLY B N 1
ATOM 4351 C CA . GLY B 1 239 ? 6.926 -1.178 6.957 1 98.81 239 GLY B CA 1
ATOM 4352 C C . GLY B 1 239 ? 5.645 -1.61 6.27 1 98.81 239 GLY B C 1
ATOM 4353 O O . GLY B 1 239 ? 4.742 -2.146 6.914 1 98.81 239 GLY B O 1
ATOM 4354 N N . LEU B 1 240 ? 5.582 -1.369 4.965 1 98.81 240 LEU B N 1
ATOM 4355 C CA . LEU B 1 240 ? 4.41 -1.784 4.199 1 98.81 240 LEU B CA 1
ATOM 4356 C C . LEU B 1 240 ? 4.246 -3.301 4.238 1 98.81 240 LEU B C 1
ATOM 4358 O O . LEU B 1 240 ? 3.148 -3.805 4.484 1 98.81 240 LEU B O 1
ATOM 4362 N N . GLY B 1 241 ? 5.363 -4.012 4.027 1 98.81 241 GLY B N 1
ATOM 4363 C CA . GLY B 1 241 ? 5.324 -5.465 4.102 1 98.81 241 GLY B CA 1
ATOM 4364 C C . GLY B 1 241 ? 4.91 -5.984 5.465 1 98.81 241 GLY B C 1
ATOM 4365 O O . GLY B 1 241 ? 4.129 -6.93 5.562 1 98.81 241 GLY B O 1
ATOM 4366 N N . LEU B 1 242 ? 5.434 -5.363 6.469 1 98.88 242 LEU B N 1
ATOM 4367 C CA . LEU B 1 242 ? 5.121 -5.73 7.848 1 98.88 242 LEU B CA 1
ATOM 4368 C C . LEU B 1 242 ? 3.635 -5.559 8.133 1 98.88 242 LEU B C 1
ATOM 4370 O O . LEU B 1 242 ? 2.998 -6.453 8.695 1 98.88 242 LEU B O 1
ATOM 4374 N N . MET B 1 243 ? 3.1 -4.418 7.746 1 98.88 243 MET B N 1
ATOM 4375 C CA . MET B 1 243 ? 1.688 -4.129 7.984 1 98.88 243 MET B CA 1
ATOM 4376 C C . MET B 1 243 ? 0.797 -5.09 7.203 1 98.88 243 MET B C 1
ATOM 4378 O O . MET B 1 243 ? -0.217 -5.562 7.723 1 98.88 243 MET B O 1
ATOM 4382 N N . LEU B 1 244 ? 1.149 -5.391 6.004 1 98.88 244 LEU B N 1
ATOM 4383 C CA . LEU B 1 244 ? 0.363 -6.32 5.199 1 98.88 244 LEU B CA 1
ATOM 4384 C C . LEU B 1 244 ? 0.385 -7.719 5.805 1 98.88 244 LEU B C 1
ATOM 4386 O O . LEU B 1 244 ? -0.627 -8.422 5.789 1 98.88 244 LEU B O 1
ATOM 4390 N N . ASP B 1 245 ? 1.558 -8.086 6.305 1 98.81 245 ASP B N 1
ATOM 4391 C CA . ASP B 1 245 ? 1.654 -9.391 6.961 1 98.81 245 ASP B CA 1
ATOM 4392 C C . ASP B 1 245 ? 0.687 -9.484 8.141 1 98.81 245 ASP B C 1
ATOM 4394 O O . ASP B 1 245 ? -0.057 -10.461 8.266 1 98.81 245 ASP B O 1
ATOM 4398 N N . ILE B 1 246 ? 0.658 -8.477 8.898 1 98.88 246 ILE B N 1
ATOM 4399 C CA . ILE B 1 246 ? -0.182 -8.445 10.094 1 98.88 246 ILE B CA 1
ATOM 4400 C C . ILE B 1 246 ? -1.653 -8.43 9.688 1 98.88 246 ILE B C 1
ATOM 4402 O O . ILE B 1 246 ? -2.471 -9.148 10.258 1 98.88 246 ILE B O 1
ATOM 4406 N N . LEU B 1 247 ? -2.002 -7.637 8.695 1 98.94 247 LEU B N 1
ATOM 4407 C CA . LEU B 1 247 ? -3.387 -7.555 8.25 1 98.94 247 LEU B CA 1
ATOM 4408 C C . LEU B 1 247 ? -3.852 -8.891 7.68 1 98.94 247 LEU B C 1
ATOM 4410 O O . LEU B 1 247 ? -4.906 -9.406 8.062 1 98.94 247 LEU B O 1
ATOM 4414 N N . VAL B 1 248 ? -3.025 -9.438 6.789 1 98.88 248 VAL B N 1
ATOM 4415 C CA . VAL B 1 248 ? -3.418 -10.672 6.113 1 98.88 248 VAL B CA 1
ATOM 4416 C C . VAL B 1 248 ? -3.465 -11.82 7.117 1 98.88 248 VAL B C 1
ATOM 4418 O O . VAL B 1 248 ? -4.473 -12.523 7.219 1 98.88 248 VAL B O 1
ATOM 4421 N N . GLY B 1 249 ? -2.369 -12.008 7.855 1 98.69 249 GLY B N 1
ATOM 4422 C CA . GLY B 1 249 ? -2.332 -13.078 8.844 1 98.69 249 GLY B CA 1
ATOM 4423 C C . GLY B 1 249 ? -3.34 -12.898 9.961 1 98.69 249 GLY B C 1
ATOM 4424 O O . GLY B 1 249 ? -4.023 -13.852 10.344 1 98.69 249 GLY B O 1
ATOM 4425 N N . GLY B 1 250 ? -3.473 -11.68 10.461 1 98.75 250 GLY B N 1
ATOM 4426 C CA . GLY B 1 250 ? -4.332 -11.375 11.594 1 98.75 250 GLY B CA 1
ATOM 4427 C C . GLY B 1 250 ? -5.812 -11.461 11.258 1 98.75 250 GLY B C 1
ATOM 4428 O O . GLY B 1 250 ? -6.605 -11.953 12.062 1 98.75 250 GLY B O 1
ATOM 4429 N N . LEU B 1 251 ? -6.23 -11 10.094 1 98.88 251 LEU B N 1
ATOM 4430 C CA . LEU B 1 251 ? -7.645 -10.984 9.734 1 98.88 251 LEU B CA 1
ATOM 4431 C C . LEU B 1 251 ? -8.094 -12.344 9.219 1 98.88 251 LEU B C 1
ATOM 4433 O O . LEU B 1 251 ? -9.25 -12.727 9.383 1 98.88 251 LEU B O 1
ATOM 4437 N N . SER B 1 252 ? -7.23 -13.117 8.586 1 98.81 252 SER B N 1
ATOM 4438 C CA . SER B 1 252 ? -7.641 -14.312 7.848 1 98.81 252 SER B CA 1
ATOM 4439 C C . SER B 1 252 ? -7.746 -15.523 8.766 1 98.81 252 SER B C 1
ATOM 4441 O O . SER B 1 252 ? -8.414 -16.5 8.438 1 98.81 252 SER B O 1
ATOM 4443 N N . GLY B 1 253 ? -7.074 -15.477 9.875 1 98.44 253 GLY B N 1
ATOM 4444 C CA . GLY B 1 253 ? -6.949 -16.656 10.719 1 98.44 253 GLY B CA 1
ATOM 4445 C C . GLY B 1 253 ? -5.703 -17.469 10.422 1 98.44 253 GLY B C 1
ATOM 4446 O O . GLY B 1 253 ? -5.488 -18.531 11.023 1 98.44 253 GLY B O 1
ATOM 4447 N N . GLY B 1 254 ? -4.883 -16.969 9.477 1 98.19 254 GLY B N 1
ATOM 4448 C CA . GLY B 1 254 ? -3.578 -17.562 9.219 1 98.19 254 GLY B CA 1
ATOM 4449 C C . GLY B 1 254 ? -2.506 -17.094 10.18 1 98.19 254 GLY B C 1
ATOM 4450 O O . GLY B 1 254 ? -2.812 -16.641 11.289 1 98.19 254 GLY B O 1
ATOM 4451 N N . PHE B 1 255 ? -1.218 -17.203 9.742 1 98.31 255 PHE B N 1
ATOM 4452 C CA . PHE B 1 255 ? -0.132 -16.922 10.672 1 98.31 255 PHE B CA 1
ATOM 4453 C C . PHE B 1 255 ? 0.805 -15.852 10.109 1 98.31 255 PHE B C 1
ATOM 4455 O O . PHE B 1 255 ? 0.994 -15.766 8.898 1 98.31 255 PHE B O 1
ATOM 4462 N N . CYS B 1 256 ? 1.33 -15.062 10.977 1 98.19 256 CYS B N 1
ATOM 4463 C CA . CYS B 1 256 ? 2.5 -14.219 10.75 1 98.19 256 CYS B CA 1
ATOM 4464 C C . CYS B 1 256 ? 3.764 -14.891 11.281 1 98.19 256 CYS B C 1
ATOM 4466 O O . CYS B 1 256 ? 3.693 -15.727 12.18 1 98.19 256 CYS B O 1
ATOM 4468 N N . PRO B 1 257 ? 4.93 -14.469 10.758 1 97.19 257 PRO B N 1
ATOM 4469 C CA . PRO B 1 257 ? 6.172 -14.984 11.336 1 97.19 257 PRO B CA 1
ATOM 4470 C C . PRO B 1 257 ? 6.422 -14.469 12.75 1 97.19 257 PRO B C 1
ATOM 4472 O O . PRO B 1 257 ? 5.902 -13.414 13.125 1 97.19 257 PRO B O 1
ATOM 4475 N N . PRO B 1 258 ? 7.121 -15.203 13.578 1 95.06 258 PRO B N 1
ATOM 4476 C CA . PRO B 1 258 ? 7.656 -16.547 13.344 1 95.06 258 PRO B CA 1
ATOM 4477 C C . PRO B 1 258 ? 6.664 -17.641 13.711 1 95.06 258 PRO B C 1
ATOM 4479 O O . PRO B 1 258 ? 5.887 -17.484 14.656 1 95.06 258 PRO B O 1
ATOM 4482 N N . GLN B 1 259 ? 6.453 -18.516 12.859 1 92.81 259 GLN B N 1
ATOM 4483 C CA . GLN B 1 259 ? 5.68 -19.719 13.164 1 92.81 259 GLN B CA 1
ATOM 4484 C C . GLN B 1 259 ? 6.41 -20.969 12.695 1 92.81 259 GLN B C 1
ATOM 4486 O O . GLN B 1 259 ? 6.863 -21.047 11.547 1 92.81 259 GLN B O 1
ATOM 4491 N N . GLU B 1 260 ? 6.559 -21.875 13.617 1 90.25 260 GLU B N 1
ATOM 4492 C CA . GLU B 1 260 ? 7.254 -23.125 13.273 1 90.25 260 GLU B CA 1
ATOM 4493 C C . GLU B 1 260 ? 6.281 -24.172 12.75 1 90.25 260 GLU B C 1
ATOM 4495 O O . GLU B 1 260 ? 5.117 -24.203 13.156 1 90.25 260 GLU B O 1
ATOM 4500 N N . ASP B 1 261 ? 6.832 -24.906 11.852 1 89.25 261 ASP B N 1
ATOM 4501 C CA . ASP B 1 261 ? 6.148 -26.109 11.383 1 89.25 261 ASP B CA 1
ATOM 4502 C C . ASP B 1 261 ? 4.781 -25.766 10.797 1 89.25 261 ASP B C 1
ATOM 4504 O O . ASP B 1 261 ? 3.775 -26.391 11.164 1 89.25 261 ASP B O 1
ATOM 4508 N N . VAL B 1 262 ? 4.668 -24.719 10.047 1 91.5 262 VAL B N 1
ATOM 4509 C CA . VAL B 1 262 ? 3.418 -24.375 9.383 1 91.5 262 VAL B CA 1
ATOM 4510 C C . VAL B 1 262 ? 3.471 -24.828 7.922 1 91.5 262 VAL B C 1
ATOM 4512 O O . VAL B 1 262 ? 4.539 -24.844 7.309 1 91.5 262 VAL B O 1
ATOM 4515 N N . ASP B 1 263 ? 2.33 -25.156 7.426 1 91.31 263 ASP B N 1
ATOM 4516 C CA . ASP B 1 263 ? 2.232 -25.5 6.008 1 91.31 263 ASP B CA 1
ATOM 4517 C C . ASP B 1 263 ? 2.432 -24.266 5.137 1 91.31 263 ASP B C 1
ATOM 4519 O O . ASP B 1 263 ? 1.956 -23.172 5.473 1 91.31 263 ASP B O 1
ATOM 4523 N N . SER B 1 264 ? 3.193 -24.484 4.094 1 93.62 264 SER B N 1
ATOM 4524 C CA . SER B 1 264 ? 3.297 -23.422 3.098 1 93.62 264 SER B CA 1
ATOM 4525 C C . SER B 1 264 ? 1.976 -23.234 2.361 1 93.62 264 SER B C 1
ATOM 4527 O O . SER B 1 264 ? 1.491 -24.141 1.688 1 93.62 264 SER B O 1
ATOM 4529 N N . CYS B 1 265 ? 1.397 -22.094 2.566 1 97.25 265 CYS B N 1
ATOM 4530 C CA . CYS B 1 265 ? 0.156 -21.719 1.898 1 97.25 265 CYS B CA 1
ATOM 4531 C C . CYS B 1 265 ? -0.022 -20.203 1.875 1 97.25 265 CYS B C 1
ATOM 4533 O O . CYS B 1 265 ? 0.785 -19.484 2.451 1 97.25 265 CYS B O 1
ATOM 4535 N N . ASN B 1 266 ? -0.945 -19.812 1.122 1 98.38 266 ASN B N 1
ATOM 4536 C CA . ASN B 1 266 ? -1.27 -18.391 1.089 1 98.38 266 ASN B CA 1
ATOM 4537 C C . ASN B 1 266 ? -2.408 -18.062 2.047 1 98.38 266 ASN B C 1
ATOM 4539 O O . ASN B 1 266 ? -3.332 -18.859 2.227 1 98.38 266 ASN B O 1
ATOM 4543 N N . ASN B 1 267 ? -2.295 -17.047 2.717 1 98.81 267 ASN B N 1
ATOM 4544 C CA . ASN B 1 267 ? -3.439 -16.281 3.215 1 98.81 267 ASN B CA 1
ATOM 4545 C C . ASN B 1 267 ? -3.695 -15.039 2.373 1 98.81 267 ASN B C 1
ATOM 4547 O O . ASN B 1 267 ? -2.754 -14.406 1.89 1 98.81 267 ASN B O 1
ATOM 4551 N N . VAL B 1 268 ? -4.996 -14.727 2.191 1 98.94 268 VAL B N 1
ATOM 4552 C CA . VAL B 1 268 ? -5.359 -13.672 1.245 1 98.94 268 VAL B CA 1
ATOM 4553 C C . VAL B 1 268 ? -6.227 -12.625 1.944 1 98.94 268 VAL B C 1
ATOM 4555 O O . VAL B 1 268 ? -7.074 -12.969 2.771 1 98.94 268 VAL B O 1
ATOM 4558 N N . LEU B 1 269 ? -5.984 -11.391 1.687 1 98.94 269 LEU B N 1
ATOM 4559 C CA . LEU B 1 269 ? -6.883 -10.273 1.973 1 98.94 269 LEU B CA 1
ATOM 4560 C C . LEU B 1 269 ? -7.289 -9.562 0.689 1 98.94 269 LEU B C 1
ATOM 4562 O O . LEU B 1 269 ? -6.43 -9.18 -0.114 1 98.94 269 LEU B O 1
ATOM 4566 N N . ALA B 1 270 ? -8.594 -9.398 0.476 1 98.94 270 ALA B N 1
ATOM 4567 C CA . ALA B 1 270 ? -9.109 -8.695 -0.696 1 98.94 270 ALA B CA 1
ATOM 4568 C C . ALA B 1 270 ? -10.094 -7.605 -0.293 1 98.94 270 ALA B C 1
ATOM 4570 O O . ALA B 1 270 ? -10.875 -7.785 0.645 1 98.94 270 ALA B O 1
ATOM 4571 N N . ILE B 1 271 ? -10.039 -6.5 -0.948 1 98.94 271 ILE B N 1
ATOM 4572 C CA . ILE B 1 271 ? -10.984 -5.391 -0.85 1 98.94 271 ILE B CA 1
ATOM 4573 C C . ILE B 1 271 ? -11.531 -5.062 -2.234 1 98.94 271 ILE B C 1
ATOM 4575 O O . ILE B 1 271 ? -10.781 -4.965 -3.205 1 98.94 271 ILE B O 1
ATOM 4579 N N . VAL B 1 272 ? -12.805 -4.914 -2.33 1 98.94 272 VAL B N 1
ATOM 4580 C CA . VAL B 1 272 ? -13.453 -4.578 -3.596 1 98.94 272 VAL B CA 1
ATOM 4581 C C . VAL B 1 272 ? -14.352 -3.357 -3.41 1 98.94 272 VAL B C 1
ATOM 4583 O O . VAL B 1 272 ? -15.133 -3.293 -2.459 1 98.94 272 VAL B O 1
ATOM 4586 N N . TRP B 1 273 ? -14.211 -2.373 -4.285 1 98.94 273 TRP B N 1
ATOM 4587 C CA . TRP B 1 273 ? -15.055 -1.186 -4.305 1 98.94 273 TRP B CA 1
ATOM 4588 C C . TRP B 1 273 ? -15.945 -1.171 -5.547 1 98.94 273 TRP B C 1
ATOM 4590 O O . TRP B 1 273 ? -15.5 -1.529 -6.641 1 98.94 273 TRP B O 1
ATOM 4600 N N . GLN B 1 274 ? -17.141 -0.745 -5.355 1 98.88 274 GLN B N 1
ATOM 4601 C CA . GLN B 1 274 ? -18.031 -0.45 -6.469 1 98.88 274 GLN B CA 1
ATOM 4602 C C . GLN B 1 274 ? -18.125 1.053 -6.719 1 98.88 274 GLN B C 1
ATOM 4604 O O . GLN B 1 274 ? -18.938 1.742 -6.113 1 98.88 274 GLN B O 1
ATOM 4609 N N . PRO B 1 275 ? -17.375 1.543 -7.727 1 98.69 275 PRO B N 1
ATOM 4610 C CA . PRO B 1 275 ? -17.328 2.986 -7.965 1 98.69 275 PRO B CA 1
ATOM 4611 C C . PRO B 1 275 ? -18.719 3.598 -8.133 1 98.69 275 PRO B C 1
ATOM 4613 O O . PRO B 1 275 ? -18.953 4.746 -7.742 1 98.69 275 PRO B O 1
ATOM 4616 N N . GLN B 1 276 ? -19.641 2.84 -8.664 1 98.12 276 GLN B N 1
ATOM 4617 C CA . GLN B 1 276 ? -21 3.328 -8.906 1 98.12 276 GLN B CA 1
ATOM 4618 C C . GLN B 1 276 ? -21.641 3.82 -7.613 1 98.12 276 GLN B C 1
ATOM 4620 O O . GLN B 1 276 ? -22.453 4.75 -7.633 1 98.12 276 GLN B O 1
ATOM 4625 N N . GLN B 1 277 ? -21.328 3.25 -6.512 1 97.5 277 GLN B N 1
ATOM 4626 C CA . GLN B 1 277 ? -21.938 3.596 -5.223 1 97.5 277 GLN B CA 1
ATOM 4627 C C . GLN B 1 277 ? -21.203 4.77 -4.578 1 97.5 277 GLN B C 1
ATOM 4629 O O . GLN B 1 277 ? -21.703 5.367 -3.621 1 97.5 277 GLN B O 1
ATOM 4634 N N . PHE B 1 278 ? -20.078 5.113 -5.078 1 98.25 278 PHE B N 1
ATOM 4635 C CA . PHE B 1 278 ? -19.312 6.254 -4.578 1 98.25 278 PHE B CA 1
ATOM 4636 C C . PHE B 1 278 ? -19.594 7.5 -5.402 1 98.25 278 PHE B C 1
ATOM 4638 O O . PHE B 1 278 ? -20.734 7.969 -5.457 1 98.25 278 PHE B O 1
ATOM 4645 N N . ALA B 1 279 ? -18.625 7.969 -6.105 1 98.12 279 ALA B N 1
ATOM 4646 C CA . ALA B 1 279 ? -18.828 9.188 -6.891 1 98.12 279 ALA B CA 1
ATOM 4647 C C . ALA B 1 279 ? -19.375 8.859 -8.281 1 98.12 279 ALA B C 1
ATOM 4649 O O . ALA B 1 279 ? -19.594 9.758 -9.094 1 98.12 279 ALA B O 1
ATOM 4650 N N . GLY B 1 280 ? -19.609 7.543 -8.609 1 98.25 280 GLY B N 1
ATOM 4651 C CA . GLY B 1 280 ? -20.172 7.133 -9.883 1 98.25 280 GLY B CA 1
ATOM 4652 C C . GLY B 1 280 ? -19.125 6.57 -10.836 1 98.25 280 GLY B C 1
ATOM 4653 O O . GLY B 1 280 ? -17.984 7.027 -10.852 1 98.25 280 GLY B O 1
ATOM 4654 N N . THR B 1 281 ? -19.531 5.594 -11.648 1 98.31 281 THR B N 1
ATOM 4655 C CA . THR B 1 281 ? -18.641 4.922 -12.594 1 98.31 281 THR B CA 1
ATOM 4656 C C . THR B 1 281 ? -18.094 5.914 -13.617 1 98.31 281 THR B C 1
ATOM 4658 O O . THR B 1 281 ? -16.906 5.883 -13.938 1 98.31 281 THR B O 1
ATOM 4661 N N . GLU B 1 282 ? -18.891 6.816 -14.133 1 98.56 282 GLU B N 1
ATOM 4662 C CA . GLU B 1 282 ? -18.469 7.781 -15.141 1 98.56 282 GLU B CA 1
ATOM 4663 C C . GLU B 1 282 ? -17.359 8.68 -14.609 1 98.56 282 GLU B C 1
ATOM 4665 O O . GLU B 1 282 ? -16.344 8.891 -15.281 1 98.56 282 GLU B O 1
ATOM 4670 N N . HIS B 1 283 ? -17.609 9.18 -13.398 1 98.56 283 HIS B N 1
ATOM 4671 C CA . HIS B 1 283 ? -16.594 10.016 -12.781 1 98.56 283 HIS B CA 1
ATOM 4672 C C . HIS B 1 283 ? -15.289 9.25 -12.594 1 98.56 283 HIS B C 1
ATOM 4674 O O . HIS B 1 283 ? -14.211 9.75 -12.914 1 98.56 283 HIS B O 1
ATOM 4680 N N . PHE B 1 284 ? -15.422 8.055 -12.109 1 98.88 284 PHE B N 1
ATOM 4681 C CA . PHE B 1 284 ? -14.242 7.23 -11.852 1 98.88 284 PHE B CA 1
ATOM 4682 C C . PHE B 1 284 ? -13.445 7.012 -13.125 1 98.88 284 PHE B C 1
ATOM 4684 O O . PHE B 1 284 ? -12.234 7.234 -13.156 1 98.88 284 PHE B O 1
ATOM 4691 N N . LEU B 1 285 ? -14.102 6.617 -14.172 1 98.81 285 LEU B N 1
ATOM 4692 C CA . LEU B 1 285 ? -13.438 6.34 -15.438 1 98.81 285 LEU B CA 1
ATOM 4693 C C . LEU B 1 285 ? -12.789 7.605 -16 1 98.81 285 LEU B C 1
ATOM 4695 O O . LEU B 1 285 ? -11.664 7.562 -16.5 1 98.81 285 LEU B O 1
ATOM 4699 N N . ALA B 1 286 ? -13.445 8.695 -15.898 1 98.62 286 ALA B N 1
ATOM 4700 C CA . ALA B 1 286 ? -12.922 9.961 -16.422 1 98.62 286 ALA B CA 1
ATOM 4701 C C . ALA B 1 286 ? -11.625 10.344 -15.727 1 98.62 286 ALA B C 1
ATOM 4703 O O . ALA B 1 286 ? -10.664 10.766 -16.375 1 98.62 286 ALA B O 1
ATOM 4704 N N . GLN B 1 287 ? -11.617 10.234 -14.414 1 98.56 287 GLN B N 1
ATOM 4705 C CA . GLN B 1 287 ? -10.422 10.586 -13.648 1 98.56 287 GLN B CA 1
ATOM 4706 C C . GLN B 1 287 ? -9.266 9.641 -13.961 1 98.56 287 GLN B C 1
ATOM 4708 O O . GLN B 1 287 ? -8.133 10.086 -14.148 1 98.56 287 GLN B O 1
ATOM 4713 N N . ALA B 1 288 ? -9.562 8.359 -14.008 1 98.75 288 ALA B N 1
ATOM 4714 C CA . ALA B 1 288 ? -8.531 7.375 -14.336 1 98.75 288 ALA B CA 1
ATOM 4715 C C . ALA B 1 288 ? -7.965 7.617 -15.727 1 98.75 288 ALA B C 1
ATOM 4717 O O . ALA B 1 288 ? -6.746 7.68 -15.906 1 98.75 288 ALA B O 1
ATOM 4718 N N . ASP B 1 289 ? -8.859 7.809 -16.688 1 98.62 289 ASP B N 1
ATOM 4719 C CA . ASP B 1 289 ? -8.453 7.973 -18.078 1 98.62 289 ASP B CA 1
ATOM 4720 C C . ASP B 1 289 ? -7.617 9.234 -18.25 1 98.62 289 ASP B C 1
ATOM 4722 O O . ASP B 1 289 ? -6.621 9.227 -18.984 1 98.62 289 ASP B O 1
ATOM 4726 N N . GLN B 1 290 ? -8.023 10.25 -17.609 1 98.06 290 GLN B N 1
ATOM 4727 C CA . GLN B 1 290 ? -7.324 11.523 -17.719 1 98.06 290 GLN B CA 1
ATOM 4728 C C . GLN B 1 290 ? -5.902 11.422 -17.172 1 98.06 290 GLN B C 1
ATOM 4730 O O . GLN B 1 290 ? -4.949 11.875 -17.812 1 98.06 290 GLN B O 1
ATOM 4735 N N . LEU B 1 291 ? -5.762 10.883 -16.016 1 98.69 291 LEU B N 1
ATOM 4736 C CA . LEU B 1 291 ? -4.441 10.766 -15.406 1 98.69 291 LEU B CA 1
ATOM 4737 C C . LEU B 1 291 ? -3.545 9.836 -16.219 1 98.69 291 LEU B C 1
ATOM 4739 O O . LEU B 1 291 ? -2.361 10.117 -16.422 1 98.69 291 LEU B O 1
ATOM 4743 N N . ILE B 1 292 ? -4.086 8.742 -16.688 1 98.5 292 ILE B N 1
ATOM 4744 C CA . ILE B 1 292 ? -3.348 7.781 -17.5 1 98.5 292 ILE B CA 1
ATOM 4745 C C . ILE B 1 292 ? -2.854 8.453 -18.781 1 98.5 292 ILE B C 1
ATOM 4747 O O . ILE B 1 292 ? -1.678 8.344 -19.125 1 98.5 292 ILE B O 1
ATOM 4751 N N . ALA B 1 293 ? -3.732 9.148 -19.438 1 98.25 293 ALA B N 1
ATOM 4752 C CA . ALA B 1 293 ? -3.383 9.812 -20.688 1 98.25 293 ALA B CA 1
ATOM 4753 C C . ALA B 1 293 ? -2.305 10.867 -20.469 1 98.25 293 ALA B C 1
ATOM 4755 O O . ALA B 1 293 ? -1.337 10.945 -21.234 1 98.25 293 ALA B O 1
ATOM 4756 N N . SER B 1 294 ? -2.502 11.656 -19.484 1 98.25 294 SER B N 1
ATOM 4757 C CA . SER B 1 294 ? -1.517 12.688 -19.172 1 98.25 294 SER B CA 1
ATOM 4758 C C . SER B 1 294 ? -0.151 12.078 -18.875 1 98.25 294 SER B C 1
ATOM 4760 O O . SER B 1 294 ? 0.872 12.562 -19.359 1 98.25 294 SER B O 1
ATOM 4762 N N . THR B 1 295 ? -0.119 11.023 -18.125 1 98.5 295 THR B N 1
ATOM 4763 C CA . THR B 1 295 ? 1.131 10.383 -17.734 1 98.5 295 THR B CA 1
ATOM 4764 C C . THR B 1 295 ? 1.83 9.773 -18.938 1 98.5 295 THR B C 1
ATOM 4766 O O . THR B 1 295 ? 3.031 9.961 -19.125 1 98.5 295 THR B O 1
ATOM 4769 N N . ARG B 1 296 ? 1.112 9.062 -19.734 1 97.69 296 ARG B N 1
ATOM 4770 C CA . ARG B 1 296 ? 1.674 8.398 -20.906 1 97.69 296 ARG B CA 1
ATOM 4771 C C . ARG B 1 296 ? 2.275 9.414 -21.875 1 97.69 296 ARG B C 1
ATOM 4773 O O . ARG B 1 296 ? 3.266 9.125 -22.562 1 97.69 296 ARG B O 1
ATOM 4780 N N . ASN B 1 297 ? 1.743 10.609 -21.859 1 97.44 297 ASN B N 1
ATOM 4781 C CA . ASN B 1 297 ? 2.146 11.609 -22.844 1 97.44 297 ASN B CA 1
ATOM 4782 C C . ASN B 1 297 ? 3.098 12.633 -22.25 1 97.44 297 ASN B C 1
ATOM 4784 O O . ASN B 1 297 ? 3.447 13.625 -22.891 1 97.44 297 ASN B O 1
ATOM 4788 N N . SER B 1 298 ? 3.482 12.438 -21.078 1 97.62 298 SER B N 1
ATOM 4789 C CA . SER B 1 298 ? 4.34 13.398 -20.406 1 97.62 298 SER B CA 1
ATOM 4790 C C . SER B 1 298 ? 5.746 13.398 -20.984 1 97.62 298 SER B C 1
ATOM 4792 O O . SER B 1 298 ? 6.133 12.461 -21.688 1 97.62 298 SER B O 1
ATOM 4794 N N . ARG B 1 299 ? 6.508 14.516 -20.703 1 97.38 299 ARG B N 1
ATOM 4795 C CA . ARG B 1 299 ? 7.875 14.656 -21.188 1 97.38 299 ARG B CA 1
ATOM 4796 C C . ARG B 1 299 ? 8.758 13.508 -20.719 1 97.38 299 ARG B C 1
ATOM 4798 O O . ARG B 1 299 ? 8.688 13.102 -19.562 1 97.38 299 ARG B O 1
ATOM 4805 N N . ARG B 1 300 ? 9.57 12.977 -21.609 1 97 300 ARG B N 1
ATOM 4806 C CA . ARG B 1 300 ? 10.406 11.812 -21.359 1 97 300 ARG B CA 1
ATOM 4807 C C . ARG B 1 300 ? 11.883 12.203 -21.312 1 97 300 ARG B C 1
ATOM 4809 O O . ARG B 1 300 ? 12.273 13.25 -21.828 1 97 300 ARG B O 1
ATOM 4816 N N . LYS B 1 301 ? 12.594 11.32 -20.703 1 95.69 301 LYS B N 1
ATOM 4817 C CA . LYS B 1 301 ? 14.047 11.414 -20.797 1 95.69 301 LYS B CA 1
ATOM 4818 C C . LYS B 1 301 ? 14.508 11.164 -22.234 1 95.69 301 LYS B C 1
ATOM 4820 O O . LYS B 1 301 ? 13.812 10.508 -23.016 1 95.69 301 LYS B O 1
ATOM 4825 N N . ALA B 1 302 ? 15.695 11.648 -22.688 1 91.94 302 ALA B N 1
ATOM 4826 C CA . ALA B 1 302 ? 16.203 11.609 -24.047 1 91.94 302 ALA B CA 1
ATOM 4827 C C . ALA B 1 302 ? 16.25 10.172 -24.578 1 91.94 302 ALA B C 1
ATOM 4829 O O . ALA B 1 302 ? 15.938 9.922 -25.734 1 91.94 302 ALA B O 1
ATOM 4830 N N . ASN B 1 303 ? 16.578 9.156 -23.812 1 91.25 303 ASN B N 1
ATOM 4831 C CA . ASN B 1 303 ? 16.75 7.789 -24.297 1 91.25 303 ASN B CA 1
ATOM 4832 C C . ASN B 1 303 ? 15.57 6.906 -23.922 1 91.25 303 ASN B C 1
ATOM 4834 O O . ASN B 1 303 ? 15.664 5.676 -23.984 1 91.25 303 ASN B O 1
ATOM 4838 N N . VAL B 1 304 ? 14.422 7.547 -23.734 1 95 304 VAL B N 1
ATOM 4839 C CA . VAL B 1 304 ? 13.219 6.793 -23.391 1 95 304 VAL B CA 1
ATOM 4840 C C . VAL B 1 304 ? 12.188 6.922 -24.5 1 95 304 VAL B C 1
ATOM 4842 O O . VAL B 1 304 ? 11.781 8.031 -24.859 1 95 304 VAL B O 1
ATOM 4845 N N . GLU B 1 305 ? 11.781 5.84 -25.078 1 95.31 305 GLU B N 1
ATOM 4846 C CA . GLU B 1 305 ? 10.891 5.832 -26.234 1 95.31 305 GLU B CA 1
ATOM 4847 C C . GLU B 1 305 ? 9.445 6.074 -25.812 1 95.31 305 GLU B C 1
ATOM 4849 O O . GLU B 1 305 ? 8.68 6.699 -26.547 1 95.31 305 GLU B O 1
ATOM 4854 N N . ARG B 1 306 ? 9.086 5.551 -24.703 1 96.5 306 ARG B N 1
ATOM 4855 C CA . ARG B 1 306 ? 7.707 5.699 -24.25 1 96.5 306 ARG B CA 1
ATOM 4856 C C . ARG B 1 306 ? 7.613 5.52 -22.734 1 96.5 306 ARG B C 1
ATOM 4858 O O . ARG B 1 306 ? 8.414 4.797 -22.141 1 96.5 306 ARG B O 1
ATOM 4865 N N . ILE B 1 307 ? 6.645 6.164 -22.156 1 97.38 307 ILE B N 1
ATOM 4866 C CA . ILE B 1 307 ? 6.324 5.961 -20.75 1 97.38 307 ILE B CA 1
ATOM 4867 C C . ILE B 1 307 ? 5.434 4.73 -20.594 1 97.38 307 ILE B C 1
ATOM 4869 O O . ILE B 1 307 ? 4.383 4.633 -21.234 1 97.38 307 ILE B O 1
ATOM 4873 N N . ARG B 1 308 ? 5.863 3.832 -19.75 1 96.19 308 ARG B N 1
ATOM 4874 C CA . ARG B 1 308 ? 5.086 2.631 -19.469 1 96.19 308 ARG B CA 1
ATOM 4875 C C . ARG B 1 308 ? 4.332 2.764 -18.156 1 96.19 308 ARG B C 1
ATOM 4877 O O . ARG B 1 308 ? 4.855 3.33 -17.188 1 96.19 308 ARG B O 1
ATOM 4884 N N . LEU B 1 309 ? 3.158 2.271 -18.172 1 97.62 309 LEU B N 1
ATOM 4885 C CA . LEU B 1 309 ? 2.342 2.225 -16.969 1 97.62 309 LEU B CA 1
ATOM 4886 C C . LEU B 1 309 ? 2.125 0.785 -16.516 1 97.62 309 LEU B C 1
ATOM 4888 O O . LEU B 1 309 ? 2.408 -0.156 -17.25 1 97.62 309 LEU B O 1
ATOM 4892 N N . PRO B 1 310 ? 1.609 0.636 -15.242 1 96.81 310 PRO B N 1
ATOM 4893 C CA . PRO B 1 310 ? 1.375 -0.714 -14.719 1 96.81 310 PRO B CA 1
ATOM 4894 C C . PRO B 1 310 ? 0.522 -1.566 -15.656 1 96.81 310 PRO B C 1
ATOM 4896 O O . PRO B 1 310 ? -0.55 -1.134 -16.094 1 96.81 310 PRO B O 1
ATOM 4899 N N . GLY B 1 311 ? 1.023 -2.754 -15.922 1 95.25 311 GLY B N 1
ATOM 4900 C CA . GLY B 1 311 ? 0.271 -3.686 -16.75 1 95.25 311 GLY B CA 1
ATOM 4901 C C . GLY B 1 311 ? 0.65 -3.625 -18.219 1 95.25 311 GLY B C 1
ATOM 4902 O O . GLY B 1 311 ? 0.341 -4.539 -18.984 1 95.25 311 GLY B O 1
ATOM 4903 N N . ASP B 1 312 ? 1.37 -2.559 -18.703 1 96.31 312 ASP B N 1
ATOM 4904 C CA . ASP B 1 312 ? 1.686 -2.365 -20.109 1 96.31 312 ASP B CA 1
ATOM 4905 C C . ASP B 1 312 ? 2.572 -3.492 -20.641 1 96.31 312 ASP B C 1
ATOM 4907 O O . ASP B 1 312 ? 2.268 -4.102 -21.672 1 96.31 312 ASP B O 1
ATOM 4911 N N . ARG B 1 313 ? 3.654 -3.754 -19.969 1 95.25 313 ARG B N 1
ATOM 4912 C CA . ARG B 1 313 ? 4.566 -4.801 -20.406 1 95.25 313 ARG B CA 1
ATOM 4913 C C . ARG B 1 313 ? 3.85 -6.145 -20.516 1 95.25 313 ARG B C 1
ATOM 4915 O O . ARG B 1 313 ? 4.035 -6.875 -21.5 1 95.25 313 ARG B O 1
ATOM 4922 N N . GLY B 1 314 ? 3.047 -6.477 -19.484 1 95.94 314 GLY B N 1
ATOM 4923 C CA . GLY B 1 314 ? 2.287 -7.715 -19.516 1 95.94 314 GLY B CA 1
ATOM 4924 C C . GLY B 1 314 ? 1.351 -7.812 -20.703 1 95.94 314 GLY B C 1
ATOM 4925 O O . GLY B 1 314 ? 1.244 -8.867 -21.328 1 95.94 314 GLY B O 1
ATOM 4926 N N . ARG B 1 315 ? 0.681 -6.762 -21.016 1 95.94 315 ARG B N 1
ATOM 4927 C CA . ARG B 1 315 ? -0.242 -6.738 -22.141 1 95.94 315 ARG B CA 1
ATOM 4928 C C . ARG B 1 315 ? 0.502 -6.918 -23.469 1 95.94 315 ARG B C 1
ATOM 4930 O O . ARG B 1 315 ? 0.027 -7.621 -24.359 1 95.94 315 ARG B O 1
ATOM 4937 N N . GLU B 1 316 ? 1.63 -6.27 -23.578 1 96.88 316 GLU B N 1
ATOM 4938 C CA . GLU B 1 316 ? 2.436 -6.371 -24.797 1 96.88 316 GLU B CA 1
ATOM 4939 C C . GLU B 1 316 ? 2.965 -7.789 -24.984 1 96.88 316 GLU B C 1
ATOM 4941 O O . GLU B 1 316 ? 2.898 -8.336 -26.094 1 96.88 316 GLU B O 1
ATOM 4946 N N . VAL B 1 317 ? 3.479 -8.328 -23.906 1 97.62 317 VAL B N 1
ATOM 4947 C CA . VAL B 1 317 ? 4 -9.688 -23.953 1 97.62 317 VAL B CA 1
ATOM 4948 C C . VAL B 1 317 ? 2.871 -10.656 -24.297 1 97.62 317 VAL B C 1
ATOM 4950 O O . VAL B 1 317 ? 3.055 -11.586 -25.078 1 97.62 317 VAL B O 1
ATOM 4953 N N . ARG B 1 318 ? 1.773 -10.445 -23.703 1 97.88 318 ARG B N 1
ATOM 4954 C CA . ARG B 1 318 ? 0.623 -11.305 -23.969 1 97.88 318 ARG B CA 1
ATOM 4955 C C . ARG B 1 318 ? 0.264 -11.297 -25.453 1 97.88 318 ARG B C 1
ATOM 4957 O O . ARG B 1 318 ? 0.037 -12.352 -26.047 1 97.88 318 ARG B O 1
ATOM 4964 N N . ALA B 1 319 ? 0.131 -10.117 -26 1 97.88 319 ALA B N 1
ATOM 4965 C CA . ALA B 1 319 ? -0.198 -9.992 -27.406 1 97.88 319 ALA B CA 1
ATOM 4966 C C . ALA B 1 319 ? 0.832 -10.711 -28.281 1 97.88 319 ALA B C 1
ATOM 4968 O O . ALA B 1 319 ? 0.473 -11.422 -29.219 1 97.88 319 ALA B O 1
ATOM 4969 N N . GLN B 1 320 ? 2.066 -10.547 -27.938 1 98.25 320 GLN B N 1
ATOM 4970 C CA . GLN B 1 320 ? 3.152 -11.188 -28.672 1 98.25 320 GLN B CA 1
ATOM 4971 C C . GLN B 1 320 ? 3.068 -12.703 -28.562 1 98.25 320 GLN B C 1
ATOM 4973 O O . GLN B 1 320 ? 3.176 -13.414 -29.562 1 98.25 320 GLN B O 1
ATOM 4978 N N . ARG B 1 321 ? 2.857 -13.164 -27.391 1 97.88 321 ARG B N 1
ATOM 4979 C CA . ARG B 1 321 ? 2.887 -14.602 -27.156 1 97.88 321 ARG B CA 1
ATOM 4980 C C . ARG B 1 321 ? 1.616 -15.266 -27.672 1 97.88 321 ARG B C 1
ATOM 4982 O O . ARG B 1 321 ? 1.618 -16.453 -27.984 1 97.88 321 ARG B O 1
ATOM 4989 N N . LEU B 1 322 ? 0.522 -14.555 -27.719 1 97.94 322 LEU B N 1
ATOM 4990 C CA . LEU B 1 322 ? -0.673 -15.078 -28.375 1 97.94 322 LEU B CA 1
ATOM 4991 C C . LEU B 1 322 ? -0.432 -15.297 -29.859 1 97.94 322 LEU B C 1
ATOM 4993 O O . LEU B 1 322 ? -0.963 -16.25 -30.453 1 97.94 322 LEU B O 1
ATOM 4997 N N . ARG B 1 323 ? 0.354 -14.398 -30.375 1 97.25 323 ARG B N 1
ATOM 4998 C CA . ARG B 1 323 ? 0.648 -14.461 -31.812 1 97.25 323 ARG B CA 1
ATOM 4999 C C . ARG B 1 323 ? 1.752 -15.477 -32.094 1 97.25 323 ARG B C 1
ATOM 5001 O O . ARG B 1 323 ? 1.628 -16.297 -33 1 97.25 323 ARG B O 1
ATOM 5008 N N . ASP B 1 324 ? 2.85 -15.453 -31.312 1 96.94 324 ASP B N 1
ATOM 5009 C CA . ASP B 1 324 ? 4.09 -16.141 -31.656 1 96.94 324 ASP B CA 1
ATOM 5010 C C . ASP B 1 324 ? 4.246 -17.422 -30.844 1 96.94 324 ASP B C 1
ATOM 5012 O O . ASP B 1 324 ? 5.109 -18.25 -31.141 1 96.94 324 ASP B O 1
ATOM 5016 N N . GLY B 1 325 ? 3.404 -17.547 -29.844 1 96.75 325 GLY B N 1
ATOM 5017 C CA . GLY B 1 325 ? 3.531 -18.688 -28.938 1 96.75 325 GLY B CA 1
ATOM 5018 C C . GLY B 1 325 ? 4.328 -18.359 -27.688 1 96.75 325 GLY B C 1
ATOM 5019 O O . GLY B 1 325 ? 4.941 -17.297 -27.594 1 96.75 325 GLY B O 1
ATOM 5020 N N . ILE B 1 326 ? 4.258 -19.234 -26.719 1 96.38 326 ILE B N 1
ATOM 5021 C CA . ILE B 1 326 ? 4.945 -19.109 -25.438 1 96.38 326 ILE B CA 1
ATOM 5022 C C . ILE B 1 326 ? 6.242 -19.906 -25.469 1 96.38 326 ILE B C 1
ATOM 5024 O O . ILE B 1 326 ? 6.227 -21.125 -25.656 1 96.38 326 ILE B O 1
ATOM 5028 N N . PRO B 1 327 ? 7.352 -19.266 -25.297 1 94.19 327 PRO B N 1
ATOM 5029 C CA . PRO B 1 327 ? 8.633 -19.984 -25.297 1 94.19 327 PRO B CA 1
ATOM 5030 C C . PRO B 1 327 ? 8.969 -20.609 -23.953 1 94.19 327 PRO B C 1
ATOM 5032 O O . PRO B 1 327 ? 8.602 -20.062 -22.906 1 94.19 327 PRO B O 1
ATOM 5035 N N . PHE B 1 328 ? 9.625 -21.703 -23.984 1 89.94 328 PHE B N 1
ATOM 5036 C CA . PHE B 1 328 ? 10.109 -22.359 -22.781 1 89.94 328 PHE B CA 1
ATOM 5037 C C . PHE B 1 328 ? 11.609 -22.609 -22.859 1 89.94 328 PHE B C 1
ATOM 5039 O O . PHE B 1 328 ? 12.125 -22.984 -23.922 1 89.94 328 PHE B O 1
ATOM 5046 N N . ASP B 1 329 ? 12.211 -22.297 -21.656 1 83.5 329 ASP B N 1
ATOM 5047 C CA . ASP B 1 329 ? 13.586 -22.781 -21.594 1 83.5 329 ASP B CA 1
ATOM 5048 C C . ASP B 1 329 ? 13.641 -24.297 -21.422 1 83.5 329 ASP B C 1
ATOM 5050 O O . ASP B 1 329 ? 12.688 -24.891 -20.922 1 83.5 329 ASP B O 1
ATOM 5054 N N . ASP B 1 330 ? 14.781 -24.906 -21.75 1 84.88 330 ASP B N 1
ATOM 5055 C CA . ASP B 1 330 ? 14.93 -26.359 -21.766 1 84.88 330 ASP B CA 1
ATOM 5056 C C . ASP B 1 330 ? 14.766 -26.938 -20.359 1 84.88 330 ASP B C 1
ATOM 5058 O O . ASP B 1 330 ? 14.141 -27.984 -20.188 1 84.88 330 ASP B O 1
ATOM 5062 N N . GLY B 1 331 ? 15.336 -26.266 -19.438 1 82.94 331 GLY B N 1
ATOM 5063 C CA . GLY B 1 331 ? 15.258 -26.781 -18.078 1 82.94 331 GLY B CA 1
ATOM 5064 C C . GLY B 1 331 ? 13.836 -26.875 -17.562 1 82.94 331 GLY B C 1
ATOM 5065 O O . GLY B 1 331 ? 13.422 -27.906 -17.047 1 82.94 331 GLY B O 1
ATOM 5066 N N . ASN B 1 332 ? 13.109 -25.875 -17.75 1 81.94 332 ASN B N 1
ATOM 5067 C CA . ASN B 1 332 ? 11.719 -25.844 -17.281 1 81.94 332 ASN B CA 1
ATOM 5068 C C . ASN B 1 332 ? 10.852 -26.812 -18.078 1 81.94 332 ASN B C 1
ATOM 5070 O O . ASN B 1 332 ? 9.977 -27.469 -17.516 1 81.94 332 ASN B O 1
ATOM 5074 N N . TRP B 1 333 ? 11.117 -26.859 -19.312 1 88.31 333 TRP B N 1
ATOM 5075 C CA . TRP B 1 333 ? 10.328 -27.766 -20.156 1 88.31 333 TRP B CA 1
ATOM 5076 C C . TRP B 1 333 ? 10.586 -29.219 -19.781 1 88.31 333 TRP B C 1
ATOM 5078 O O . TRP B 1 333 ? 9.648 -30.031 -19.719 1 88.31 333 TRP B O 1
ATOM 5088 N N . GLN B 1 334 ? 11.805 -29.531 -19.516 1 90.5 334 GLN B N 1
ATOM 5089 C CA . GLN B 1 334 ? 12.141 -30.906 -19.156 1 90.5 334 GLN B CA 1
ATOM 5090 C C . GLN B 1 334 ? 11.469 -31.312 -17.844 1 90.5 334 GLN B C 1
ATOM 5092 O O . GLN B 1 334 ? 11.078 -32.469 -17.672 1 90.5 334 GLN B O 1
ATOM 5097 N N . ARG B 1 335 ? 11.328 -30.375 -16.969 1 89.12 335 ARG B N 1
ATOM 5098 C CA . ARG B 1 335 ? 10.617 -30.656 -15.727 1 89.12 335 ARG B CA 1
ATOM 5099 C C . ARG B 1 335 ? 9.156 -30.984 -15.992 1 89.12 335 ARG B C 1
ATOM 5101 O O . ARG B 1 335 ? 8.586 -31.875 -15.359 1 89.12 335 ARG B O 1
ATOM 5108 N N . LEU B 1 336 ? 8.617 -30.328 -16.891 1 92.5 336 LEU B N 1
ATOM 5109 C CA . LEU B 1 336 ? 7.23 -30.594 -17.25 1 92.5 336 LEU B CA 1
ATOM 5110 C C . LEU B 1 336 ? 7.098 -31.938 -17.953 1 92.5 336 LEU B C 1
ATOM 5112 O O . LEU B 1 336 ? 6.125 -32.656 -17.734 1 92.5 336 LEU B O 1
ATOM 5116 N N . VAL B 1 337 ? 8.055 -32.25 -18.781 1 93.81 337 VAL B N 1
ATOM 5117 C CA . VAL B 1 337 ? 8.07 -33.531 -19.484 1 93.81 337 VAL B CA 1
ATOM 5118 C C . VAL B 1 337 ? 8.133 -34.688 -18.469 1 93.81 337 VAL B C 1
ATOM 5120 O O . VAL B 1 337 ? 7.438 -35.688 -18.625 1 93.81 337 VAL B O 1
ATOM 5123 N N . LYS B 1 338 ? 8.969 -34.5 -17.516 1 95.62 338 LYS B N 1
ATOM 5124 C CA . LYS B 1 338 ? 9.078 -35.5 -16.469 1 95.62 338 LYS B CA 1
ATOM 5125 C C . LYS B 1 338 ? 7.746 -35.719 -15.766 1 95.62 338 LYS B C 1
ATOM 5127 O O . LYS B 1 338 ? 7.352 -36.844 -15.5 1 95.62 338 LYS B O 1
ATOM 5132 N N . THR B 1 339 ? 7.102 -34.656 -15.445 1 96.44 339 THR B N 1
ATOM 5133 C CA . THR B 1 339 ? 5.797 -34.719 -14.797 1 96.44 339 THR B CA 1
ATOM 5134 C C . THR B 1 339 ? 4.793 -35.438 -15.703 1 96.44 339 THR B C 1
ATOM 5136 O O . THR B 1 339 ? 4.008 -36.281 -15.242 1 96.44 339 THR B O 1
ATOM 5139 N N . ALA B 1 340 ? 4.793 -35.125 -16.984 1 97.38 340 ALA B N 1
ATOM 5140 C CA . ALA B 1 340 ? 3.902 -35.75 -17.953 1 97.38 340 ALA B CA 1
ATOM 5141 C C . ALA B 1 340 ? 4.145 -37.25 -18.031 1 97.38 340 ALA B C 1
ATOM 5143 O O . ALA B 1 340 ? 3.195 -38.062 -18.078 1 97.38 340 ALA B O 1
ATOM 5144 N N . THR B 1 341 ? 5.391 -37.625 -18.047 1 97.25 341 THR B N 1
ATOM 5145 C CA . THR B 1 341 ? 5.762 -39.031 -18.094 1 97.25 341 THR B CA 1
ATOM 5146 C C . THR B 1 341 ? 5.25 -39.75 -16.859 1 97.25 341 THR B C 1
ATOM 5148 O O . THR B 1 341 ? 4.676 -40.844 -16.969 1 97.25 341 THR B O 1
ATOM 5151 N N . GLU B 1 342 ? 5.473 -39.156 -15.742 1 97 342 GLU B N 1
ATOM 5152 C CA . GLU B 1 342 ? 5.027 -39.75 -14.484 1 97 342 GLU B CA 1
ATOM 5153 C C . GLU B 1 342 ? 3.514 -39.938 -14.469 1 97 342 GLU B C 1
ATOM 5155 O O . GLU B 1 342 ? 3.01 -40.906 -13.867 1 97 342 GLU B O 1
ATOM 5160 N N . LEU B 1 343 ? 2.814 -39.094 -15.094 1 97.69 343 LEU B N 1
ATOM 5161 C CA . LEU B 1 343 ? 1.355 -39.094 -15.07 1 97.69 343 LEU B CA 1
ATOM 5162 C C . LEU B 1 343 ? 0.795 -39.812 -16.297 1 97.69 343 LEU B C 1
ATOM 5164 O O . LEU B 1 343 ? -0.422 -39.938 -16.453 1 97.69 343 LEU B O 1
ATOM 5168 N N . ASN B 1 344 ? 1.693 -40.25 -17.172 1 97.56 344 ASN B N 1
ATOM 5169 C CA . ASN B 1 344 ? 1.321 -40.906 -18.422 1 97.56 344 ASN B CA 1
ATOM 5170 C C . ASN B 1 344 ? 0.453 -40.031 -19.297 1 97.56 344 ASN B C 1
ATOM 5172 O O . ASN B 1 344 ? -0.608 -40.438 -19.766 1 97.56 344 ASN B O 1
ATOM 5176 N N . VAL B 1 345 ? 0.814 -38.75 -19.375 1 97.62 345 VAL B N 1
ATOM 5177 C CA . VAL B 1 345 ? 0.161 -37.812 -20.25 1 97.62 345 VAL B CA 1
ATOM 5178 C C . VAL B 1 345 ? 1.047 -37.531 -21.469 1 97.62 345 VAL B C 1
ATOM 5180 O O . VAL B 1 345 ? 2.229 -37.188 -21.312 1 97.62 345 VAL B O 1
ATOM 5183 N N . PRO B 1 346 ? 0.54 -37.688 -22.719 1 95.88 346 PRO B N 1
ATOM 5184 C CA . PRO B 1 346 ? 1.346 -37.406 -23.906 1 95.88 346 PRO B CA 1
ATOM 5185 C C . PRO B 1 346 ? 1.779 -35.938 -23.984 1 95.88 346 PRO B C 1
ATOM 5187 O O . PRO B 1 346 ? 1.021 -35.031 -23.609 1 95.88 346 PRO B O 1
ATOM 5190 N N . LEU B 1 347 ? 2.959 -35.75 -24.469 1 94.31 347 LEU B N 1
ATOM 5191 C CA . LEU B 1 347 ? 3.459 -34.375 -24.672 1 94.31 347 LEU B CA 1
ATOM 5192 C C . LEU B 1 347 ? 2.715 -33.719 -25.828 1 94.31 347 LEU B C 1
ATOM 5194 O O . LEU B 1 347 ? 2.266 -34.375 -26.766 1 94.31 347 LEU B O 1
ATOM 5198 N N . PRO B 1 348 ? 2.557 -32.406 -25.641 1 90.31 348 PRO B N 1
ATOM 5199 C CA . PRO B 1 348 ? 1.93 -31.703 -26.766 1 90.31 348 PRO B CA 1
ATOM 5200 C C . PRO B 1 348 ? 2.84 -31.609 -27.984 1 90.31 348 PRO B C 1
ATOM 5202 O O . PRO B 1 348 ? 4.062 -31.688 -27.859 1 90.31 348 PRO B O 1
ATOM 5205 N N . THR B 1 349 ? 2.186 -31.609 -29.172 1 80 349 THR B N 1
ATOM 5206 C CA . THR B 1 349 ? 2.961 -31.469 -30.406 1 80 349 THR B CA 1
ATOM 5207 C C . THR B 1 349 ? 3.365 -30.016 -30.625 1 80 349 THR B C 1
ATOM 5209 O O . THR B 1 349 ? 2.594 -29.109 -30.328 1 80 349 THR B O 1
ATOM 5212 N N . THR B 1 350 ? 4.656 -29.766 -30.781 1 67.88 350 THR B N 1
ATOM 5213 C CA . THR B 1 350 ? 5.16 -28.422 -31.047 1 67.88 350 THR B CA 1
ATOM 5214 C C . THR B 1 350 ? 4.531 -27.859 -32.312 1 67.88 350 THR B C 1
ATOM 5216 O O . THR B 1 350 ? 4.238 -28.594 -33.25 1 67.88 350 THR B O 1
ATOM 5219 N N . SER B 1 351 ? 3.902 -26.688 -32.344 1 53.56 351 SER B N 1
ATOM 5220 C CA . SER B 1 351 ? 3.455 -26.078 -33.594 1 53.56 351 SER B CA 1
ATOM 5221 C C . SER B 1 351 ? 4.633 -25.75 -34.5 1 53.56 351 SER B C 1
ATOM 5223 O O . SER B 1 351 ? 5.738 -25.484 -34.031 1 53.56 351 SER B O 1
#

InterPro domains:
  IPR003767 Malate/L-lactate dehydrogenase-like [PF02615] (5-336)
  IPR003767 Malate/L-lactate dehydrogenase-like [PTHR11091] (5-346)
  IPR036111 Malate/L-sulfolactate/L-lactate dehydrogenase-like superfamily [SSF89733] (2-346)
  IPR043143 Malate/L-sulfolactate/L-lactate dehydrogenase-like, NADPH binding domain [G3DSA:3.30.1370.60] (68-310)
  IPR043144 Malate/L-sulfolactate/L-lactate dehydrogenase-like, alpha-helical domain [G3DSA:1.10.1530.10] (12-342)

Solvent-accessible surface area (backbone atoms only — not comparable to full-atom values): 33103 Å² total; per-residue (Å²): 108,61,41,34,44,64,68,58,48,29,52,48,43,20,50,50,33,39,60,71,68,29,48,68,72,58,18,45,52,44,20,49,51,16,45,48,26,40,31,33,64,39,52,85,44,8,65,66,44,48,54,58,50,53,52,29,44,74,73,62,67,32,35,71,86,58,63,76,42,75,74,31,72,47,78,25,26,39,25,24,36,23,66,21,11,54,12,51,57,50,51,50,54,49,51,53,54,30,49,57,25,4,68,76,30,27,31,16,36,37,24,28,11,47,17,24,68,54,63,58,59,38,60,58,17,33,56,38,6,69,72,57,18,31,24,38,38,36,40,31,44,30,29,56,52,59,37,23,28,49,64,58,30,26,40,46,53,36,47,43,36,37,41,15,40,8,32,40,34,83,89,48,53,44,30,38,63,43,47,26,21,47,53,54,63,64,59,49,52,48,30,44,74,68,70,41,74,49,61,84,65,36,31,23,28,45,72,52,43,80,40,35,60,47,65,30,60,73,40,87,61,33,21,25,41,25,22,21,26,35,94,81,37,15,59,55,16,36,44,51,21,51,51,48,31,36,50,17,14,15,38,22,61,42,39,31,26,80,47,80,92,47,66,76,25,23,15,31,32,38,38,30,34,23,33,62,56,44,44,21,49,68,50,22,27,51,32,33,43,44,30,51,52,49,53,50,68,44,52,55,27,95,92,42,94,70,50,76,55,59,49,46,67,32,53,52,38,25,56,48,21,69,73,73,23,45,76,36,57,66,70,56,46,50,50,50,50,51,46,27,57,76,54,72,41,82,79,75,79,71,114,109,61,42,36,44,64,67,56,48,28,52,47,44,20,49,51,34,40,60,71,68,30,49,65,72,58,16,47,52,44,19,47,52,17,43,49,26,39,31,34,65,39,51,88,45,8,67,67,45,47,54,59,51,53,52,28,42,74,73,63,66,32,35,68,87,57,64,75,41,75,74,31,74,48,78,26,25,39,26,23,36,23,68,23,10,52,12,52,58,49,51,51,54,50,50,54,54,29,49,57,26,4,69,76,30,27,30,14,36,36,25,28,10,48,16,25,68,52,64,59,57,37,58,58,18,33,55,37,5,68,73,58,19,31,24,39,38,36,39,31,43,30,28,55,49,58,37,23,31,50,65,57,30,25,40,47,54,36,47,44,36,37,42,16,39,9,31,40,35,85,86,49,54,42,29,38,66,44,47,26,20,48,54,53,64,63,59,49,53,49,30,44,74,68,70,39,72,47,63,84,66,35,30,23,29,44,74,52,43,81,39,36,61,47,62,30,60,74,40,88,61,32,20,24,39,27,21,21,25,35,93,81,35,15,58,54,16,36,43,52,22,52,51,48,32,36,52,17,14,16,38,21,62,41,40,33,27,80,47,79,94,48,68,75,24,24,18,31,32,38,37,29,36,24,34,60,54,45,43,21,50,67,50,22,27,50,31,34,44,44,30,51,53,48,49,49,67,43,52,55,29,92,91,41,92,70,51,74,56,59,48,45,66,31,52,52,38,24,56,47,20,69,72,73,22,45,75,36,56,65,70,56,47,50,50,50,49,51,48,25,58,76,55,71,43,80,78,75,79,71,118

Secondary structure (DSSP, 8-state):
--EE-HHHHHHHHHHHHHHTT--HHHHHHHHHHHHHHHHTT-GGGSTTHHHHHHHHHHTTSS-TTPPPEEEEE-SSEEEEE-TT--HHHHHHHHHHHHHHHHHHHSEEEEEEEEEPP---HHHHHHHHHHTT-EEEEEEE-TT----BPPTTB-S--B----EEEEE--TTS-EEEEE-SBSS-HHHHHHHHHHT-PPPTTSEE-TTS-EE--GGGGGSSSPPEEPBTTHHHHHHHHHHHHHHHHHHHHHHHS--PSS-SS----EEEEEEEE-GGGTT-HHHHHHHHHHHHHHHHTS-B-TT------TTHHHHHHHHHHHHH-EE--HHHHHHHHHHHHHHTPPPPPP-/--EE-HHHHHHHHHHHHHHTT--HHHHHHHHHHHHHHHHTT-GGGSTTHHHHHHHHHHTTSS-TTPPPEEEEE-SSEEEEE-TT--HHHHHHHHHHHHHHHHHHHSEEEEEEEEEPP---HHHHHHHHHHTT-EEEEEEE-TT----BPPTTB-S--B----EEEEE--TTS-EEEEE-SBSS-HHHHHHHHHHT-PPPTTSEE-TTS-EE--GGGGGSSSPPEEPBTTHHHHHHHHHHHHHHHHHHHHHHHS--PSS-SS----EEEEEEEE-GGGTT-HHHHHHHHHHHHHHHHTS-B-TT------TTHHHHHHHHHHHHH-EE--HHHHHHHHHHHHHHT-PPPPP-

Organism: NCBI:txid2527985